Protein 5M4Z (pdb70)

Foldseek 3Di:
DADVQLLVLLVVVVCQLPPFDWDDVFIWGKDFKDKGKDWCPPQFAQQWFLAHAPVVLLVLVLLCLQVLAQFQVVSVVVVRCPCQVLQACVLCVVLVNNPADRRWQFCFRSNQQQANPFDDDTRPDDQVPHHDNLPVVLLVCCQVPLQDPPSKGFGDDPVRPSGGSDHFQFGIKHWHDDPQEIEMEIEGAAEASPHGVSSVSRNVSVVRVLSSLQNVGGHGMYMYIYGIYIHTPVCSVQSVVSSPDGIDGGWGKAQQDSAHDSSRDDPVRIDTGPRNHDYHTDDDDDD/DFDVQLLVLLVVLVCQVVPFDWDQDPVRQIWGKDFKDKGKDWCPPLFAQQFFLAHAPVVLLLLVLLCLQVLAQFQVVVVVVVNCVCQVLQACVLCVVLVNNPADRRWQFCFRSNQQQANPFDDDTRPDDQVVHHDNLNVVLLVCCQPPQQDPPSKGFGDDPVRPSGGSDYFQFGIKHWHDDPQAIEMEIEGAEEASPRGVSSVSRNVSVVQVLSSLQNVGHHGMYMYIYGIYIYRPVCSVLSVSSSVDRIDGGWGKAQQDRDNDSSPDDPVRIDTGPRNHDYHGDD

Radius of gyration: 23.54 Å; Cα contacts (8 Å, |Δi|>4): 1218; chains: 2; bounding box: 54×57×63 Å

Structure (mmCIF, N/CA/C/O backbone):
data_5M4Z
#
_entry.id   5M4Z
#
_cell.length_a   51.290
_cell.length_b   52.780
_cell.length_c   63.920
_cell.angle_alpha   72.470
_cell.angle_beta   68.030
_cell.angle_gamma   61.150
#
_symmetry.space_group_name_H-M   'P 1'
#
loop_
_entity.id
_entity.type
_entity.pdbx_description
1 polymer 'Thymidylate synthase'
2 non-polymer '[(2~{R},3~{S},5~{R})-5-[(4~{E})-4-hydroxyimino-2-oxidanylidene-1,3-diazinan-1-yl]-3-oxidanyl-oxolan-2-yl]methyl dihydrogen phosphate'
3 non-polymer GLYCEROL
4 water water
#
loop_
_atom_site.group_PDB
_atom_site.id
_atom_site.type_symbol
_atom_site.label_atom_id
_atom_site.label_alt_id
_atom_site.label_comp_id
_atom_site.label_asym_id
_atom_site.label_entity_id
_atom_site.label_seq_id
_atom_site.pdbx_PDB_ins_code
_atom_site.Cartn_x
_atom_site.Cartn_y
_atom_site.Cartn_z
_atom_site.occupancy
_atom_site.B_iso_or_equiv
_atom_site.auth_seq_id
_atom_site.auth_comp_id
_atom_site.auth_asym_id
_atom_site.auth_atom_id
_atom_site.pdbx_PDB_model_num
ATOM 1 N N . TYR A 1 31 ? 50.787 -3.306 13.908 1.00 53.55 18 TYR A N 1
ATOM 2 C CA . TYR A 1 31 ? 51.246 -2.102 14.593 1.00 44.27 18 TYR A CA 1
ATOM 3 C C . TYR A 1 31 ? 50.084 -1.148 14.829 1.00 35.50 18 TYR A C 1
ATOM 4 O O . TYR A 1 31 ? 49.178 -1.031 14.001 1.00 42.77 18 TYR A O 1
ATOM 21 N N . VAL A 1 32 ? 50.123 -0.460 15.964 1.00 27.01 19 VAL A N 1
ATOM 22 C CA . VAL A 1 32 ? 49.132 0.542 16.316 1.00 23.24 19 VAL A CA 1
ATOM 23 C C . VAL A 1 32 ? 49.871 1.805 16.727 1.00 19.17 19 VAL A C 1
ATOM 24 O O . VAL A 1 32 ? 50.778 1.760 17.565 1.00 20.48 19 VAL A O 1
ATOM 37 N N . ASN A 1 33 ? 49.503 2.924 16.125 1.00 16.24 20 ASN A N 1
ATOM 38 C CA . ASN A 1 33 ? 50.121 4.209 16.451 1.00 15.02 20 ASN A CA 1
ATOM 39 C C . ASN A 1 33 ? 49.310 4.831 17.580 1.00 14.34 20 ASN A C 1
ATOM 40 O O . ASN A 1 33 ? 48.270 5.444 17.341 1.00 14.69 20 ASN A O 1
ATOM 51 N N . GLN A 1 34 ? 49.764 4.627 18.820 1.00 14.56 21 GLN A N 1
ATOM 52 C CA . GLN A 1 34 ? 48.982 5.034 19.980 1.00 15.45 21 GLN A CA 1
ATOM 53 C C . GLN A 1 34 ? 48.836 6.544 20.052 1.00 14.52 21 GLN A C 1
ATOM 54 O O . GLN A 1 34 ? 47.790 7.037 20.466 1.00 15.24 21 GLN A O 1
ATOM 68 N N . GLU A 1 35 ? 49.882 7.302 19.694 1.00 12.99 22 GLU A N 1
ATOM 69 C CA . GLU A 1 35 ? 49.788 8.758 19.798 1.00 12.63 22 GLU A CA 1
ATOM 70 C C . GLU A 1 35 ? 48.785 9.313 18.805 1.00 12.55 22 GLU A C 1
ATOM 71 O O . GLU A 1 35 ? 48.002 10.217 19.137 1.00 12.73 22 GLU A O 1
ATOM 83 N N . GLU A 1 36 ? 48.779 8.787 17.579 1.00 12.57 23 GLU A N 1
ATOM 84 C CA . GLU A 1 36 ? 47.778 9.267 16.636 1.00 12.66 23 GLU A CA 1
ATOM 85 C C . GLU A 1 36 ? 46.382 8.793 17.017 1.00 12.78 23 GLU A C 1
ATOM 86 O O . GLU A 1 36 ? 45.414 9.542 16.874 1.00 13.13 23 GLU A O 1
ATOM 98 N N . LEU A 1 37 ? 46.252 7.566 17.504 1.00 13.33 24 LEU A N 1
ATOM 99 C CA . LEU A 1 37 ? 44.952 7.119 18.001 1.00 14.13 24 LEU A CA 1
ATOM 100 C C . LEU A 1 37 ? 44.446 8.021 19.116 1.00 14.50 24 LEU A C 1
ATOM 101 O O . LEU A 1 37 ? 43.246 8.299 19.197 1.00 15.18 24 LEU A O 1
ATOM 117 N N . ASN A 1 38 ? 45.342 8.482 19.987 1.00 13.59 25 ASN A N 1
ATOM 118 C CA A ASN A 1 38 ? 44.928 9.392 21.046 0.74 13.75 25 ASN A CA 1
ATOM 119 C CA B ASN A 1 38 ? 44.937 9.400 21.049 0.26 13.75 25 ASN A CA 1
ATOM 120 C C . ASN A 1 38 ? 44.354 10.684 20.470 1.00 14.05 25 ASN A C 1
ATOM 121 O O . ASN A 1 38 ? 43.348 11.201 20.973 1.00 13.98 25 ASN A O 1
ATOM 140 N N . TYR A 1 39 ? 44.979 11.214 19.409 1.00 13.49 26 TYR A N 1
ATOM 141 C CA . TYR A 1 39 ? 44.451 12.397 18.739 1.00 13.29 26 TYR A CA 1
ATOM 142 C C . TYR A 1 39 ? 43.068 12.120 18.162 1.00 13.84 26 TYR A C 1
ATOM 143 O O . TYR A 1 39 ? 42.137 12.924 18.320 1.00 14.05 26 TYR A O 1
ATOM 161 N N . LEU A 1 40 ? 42.904 10.975 17.512 1.00 13.53 27 LEU A N 1
ATOM 162 C CA . LEU A 1 40 ? 41.602 10.636 16.954 1.00 14.41 27 LEU A CA 1
ATOM 163 C C . LEU A 1 40 ? 40.566 10.458 18.054 1.00 14.91 27 LEU A C 1
ATOM 164 O O . LEU A 1 40 ? 39.401 10.803 17.868 1.00 15.72 27 LEU A O 1
ATOM 180 N N . ASN A 1 41 ? 40.970 9.904 19.202 1.00 15.00 28 ASN A N 1
ATOM 181 C CA . ASN A 1 41 ? 40.045 9.766 20.325 1.00 15.87 28 ASN A CA 1
ATOM 182 C C . ASN A 1 41 ? 39.630 11.125 20.876 1.00 15.35 28 ASN A C 1
ATOM 183 O O . ASN A 1 41 ? 38.486 11.304 21.311 1.00 15.28 28 ASN A O 1
ATOM 194 N N . GLN A 1 42 ? 40.545 12.091 20.880 1.00 15.25 29 GLN A N 1
ATOM 195 C CA . GLN A 1 42 ? 40.186 13.436 21.313 1.00 16.10 29 GLN A CA 1
ATOM 196 C C . GLN A 1 42 ? 39.238 14.095 20.319 1.00 15.39 29 GLN A C 1
ATOM 197 O O . GLN A 1 42 ? 38.288 14.774 20.722 1.00 16.33 29 GLN A O 1
ATOM 211 N N . LEU A 1 43 ? 39.451 13.883 19.020 1.00 14.95 30 LEU A N 1
ATOM 212 C CA . LEU A 1 43 ? 38.483 14.354 18.032 1.00 15.95 30 LEU A CA 1
ATOM 213 C C . LEU A 1 43 ? 37.118 13.755 18.307 1.00 15.18 30 LEU A C 1
ATOM 214 O O . LEU A 1 43 ? 36.096 14.444 18.245 1.00 15.53 30 LEU A O 1
ATOM 230 N N . LYS A 1 44 ? 37.082 12.451 18.580 1.00 14.63 31 LYS A N 1
ATOM 231 C CA . LYS A 1 44 ? 35.807 11.782 18.804 1.00 16.77 31 LYS A CA 1
ATOM 232 C C . LYS A 1 44 ? 35.115 12.334 20.042 1.00 16.76 31 LYS A C 1
ATOM 233 O O . LYS A 1 44 ? 33.897 12.545 20.040 1.00 17.44 31 LYS A O 1
ATOM 252 N N . ASP A 1 45 ? 35.879 12.606 21.101 1.00 16.40 32 ASP A N 1
ATOM 253 C CA . ASP A 1 45 ? 35.281 13.149 22.313 1.00 17.28 32 ASP A CA 1
ATOM 254 C C . ASP A 1 45 ? 34.678 14.521 22.061 1.00 16.15 32 ASP A C 1
ATOM 255 O O . ASP A 1 45 ? 33.600 14.839 22.580 1.00 17.47 32 ASP A O 1
ATOM 264 N N . ILE A 1 46 ? 35.360 15.352 21.274 1.00 14.56 33 ILE A N 1
ATOM 265 C CA . ILE A 1 46 ? 34.826 16.666 20.959 1.00 14.75 33 ILE A CA 1
ATOM 266 C C . ILE A 1 46 ? 33.583 16.551 20.089 1.00 14.87 33 ILE A C 1
ATOM 267 O O . ILE A 1 46 ? 32.578 17.222 20.338 1.00 15.72 33 ILE A O 1
ATOM 283 N N . ILE A 1 47 ? 33.617 15.695 19.064 1.00 14.85 34 ILE A N 1
ATOM 284 C CA . ILE A 1 47 ? 32.470 15.571 18.162 1.00 16.19 34 ILE A CA 1
ATOM 285 C C . ILE A 1 47 ? 31.260 15.003 18.894 1.00 18.03 34 ILE A C 1
ATOM 286 O O . ILE A 1 47 ? 30.128 15.460 18.695 1.00 19.85 34 ILE A O 1
ATOM 302 N N . ASP A 1 48 ? 31.469 13.994 19.737 1.00 18.49 35 ASP A N 1
ATOM 303 C CA . ASP A 1 48 ? 30.347 13.315 20.374 1.00 20.56 35 ASP A CA 1
ATOM 304 C C . ASP A 1 48 ? 29.883 13.999 21.649 1.00 21.14 35 ASP A C 1
ATOM 305 O O . ASP A 1 48 ? 28.701 13.899 21.999 1.00 24.77 35 ASP A O 1
ATOM 314 N N . HIS A 1 49 ? 30.777 14.692 22.354 1.00 20.50 36 HIS A N 1
ATOM 315 C CA . HIS A 1 49 ? 30.479 15.204 23.680 1.00 22.71 36 HIS A CA 1
ATOM 316 C C . HIS A 1 49 ? 30.882 16.653 23.875 1.00 21.32 36 HIS A C 1
ATOM 317 O O . HIS A 1 49 ? 30.683 17.194 24.970 1.00 24.53 36 HIS A O 1
ATOM 331 N N . GLY A 1 50 ? 31.422 17.298 22.853 1.00 19.99 37 GLY A N 1
ATOM 332 C CA . GLY A 1 50 ? 31.810 18.680 22.984 1.00 18.31 37 GLY A CA 1
ATOM 333 C C . GLY A 1 50 ? 30.614 19.600 23.094 1.00 18.13 37 GLY A C 1
ATOM 334 O O . GLY A 1 50 ? 29.488 19.271 22.725 1.00 22.04 37 GLY A O 1
ATOM 338 N N . VAL A 1 51 ? 30.876 20.777 23.605 1.00 16.96 38 VAL A N 1
ATOM 339 C CA . VAL A 1 51 ? 29.838 21.784 23.767 1.00 19.00 38 VAL A CA 1
ATOM 340 C C . VAL A 1 51 ? 29.788 22.682 22.541 1.00 18.26 38 VAL A C 1
ATOM 341 O O . VAL A 1 51 ? 30.817 23.038 21.961 1.00 18.40 38 VAL A O 1
ATOM 354 N N . ARG A 1 52 ? 28.577 23.017 22.104 1.00 19.42 39 ARG A N 1
ATOM 355 C CA . ARG A 1 52 ? 28.432 23.996 21.031 1.00 20.07 39 ARG A CA 1
ATOM 356 C C . ARG A 1 52 ? 28.882 25.378 21.512 1.00 22.94 39 ARG A C 1
ATOM 357 O O . ARG A 1 52 ? 28.458 25.853 22.569 1.00 24.12 39 ARG A O 1
ATOM 378 N N . LYS A 1 53 ? 29.772 26.010 20.755 1.00 23.01 40 LYS A N 1
ATOM 379 C CA . LYS A 1 53 ? 30.151 27.402 20.963 1.00 27.67 40 LYS A CA 1
ATOM 380 C C . LYS A 1 53 ? 30.043 28.107 19.619 1.00 36.00 40 LYS A C 1
ATOM 381 O O . LYS A 1 53 ? 30.411 27.540 18.588 1.00 41.21 40 LYS A O 1
ATOM 400 N N . ASN A 1 54 ? 29.507 29.323 19.621 1.00 37.40 41 ASN A N 1
ATOM 401 C CA . ASN A 1 54 ? 29.332 30.062 18.371 1.00 35.49 41 ASN A CA 1
ATOM 402 C C . ASN A 1 54 ? 30.223 31.299 18.343 1.00 52.32 41 ASN A C 1
ATOM 403 O O . ASN A 1 54 ? 31.445 31.183 18.465 1.00 63.04 41 ASN A O 1
ATOM 414 N N . GLY A 1 58 ? 27.831 33.835 13.804 1.00 50.16 45 GLY A N 1
ATOM 415 C CA . GLY A 1 58 ? 26.972 32.720 14.161 1.00 52.33 45 GLY A CA 1
ATOM 416 C C . GLY A 1 58 ? 27.574 31.366 13.827 1.00 53.76 45 GLY A C 1
ATOM 417 O O . GLY A 1 58 ? 26.942 30.326 14.047 1.00 39.95 45 GLY A O 1
ATOM 420 N N . ILE A 1 59 ? 28.797 31.387 13.288 1.00 39.73 46 ILE A N 1
ATOM 421 C CA . ILE A 1 59 ? 29.492 30.152 12.950 1.00 41.61 46 ILE A CA 1
ATOM 422 C C . ILE A 1 59 ? 29.775 29.362 14.219 1.00 34.07 46 ILE A C 1
ATOM 423 O O . ILE A 1 59 ? 30.055 29.924 15.291 1.00 49.94 46 ILE A O 1
ATOM 439 N N . GLY A 1 60 ? 29.730 28.040 14.092 1.00 28.82 47 GLY A N 1
ATOM 440 C CA . GLY A 1 60 ? 29.681 27.163 15.240 1.00 23.99 47 GLY A CA 1
ATOM 441 C C . GLY A 1 60 ? 30.838 26.187 15.326 1.00 19.17 47 GLY A C 1
ATOM 442 O O . GLY A 1 60 ? 31.320 25.662 14.317 1.00 18.28 47 GLY A O 1
ATOM 446 N N . THR A 1 61 ? 31.242 25.911 16.554 1.00 17.04 48 THR A N 1
ATOM 447 C CA . THR A 1 61 ? 32.185 24.855 16.855 1.00 14.98 48 THR A CA 1
ATOM 448 C C . THR A 1 61 ? 31.583 23.915 17.884 1.00 13.88 48 THR A C 1
ATOM 449 O O . THR A 1 61 ? 30.603 24.239 18.565 1.00 15.19 48 THR A O 1
ATOM 460 N N . LEU A 1 62 ? 32.203 22.747 17.983 1.00 13.01 49 LEU A N 1
ATOM 461 C CA . LEU A 1 62 ? 32.104 21.871 19.136 1.00 13.03 49 LEU A CA 1
ATOM 462 C C . LEU A 1 62 ? 33.428 21.981 19.866 1.00 12.93 49 LEU A C 1
ATOM 463 O O . LEU A 1 62 ? 34.488 21.957 19.234 1.00 13.12 49 LEU A O 1
ATOM 479 N N . SER A 1 63 ? 33.382 22.097 21.193 1.00 12.86 50 SER A N 1
ATOM 480 C CA . SER A 1 63 ? 34.543 22.522 21.958 1.00 12.88 50 SER A CA 1
ATOM 481 C C . SER A 1 63 ? 34.668 21.764 23.277 1.00 13.25 50 SER A C 1
ATOM 482 O O . SER A 1 63 ? 33.685 21.331 23.877 1.00 14.56 50 SER A O 1
ATOM 490 N N . THR A 1 64 ? 35.910 21.620 23.721 1.00 12.79 51 THR A N 1
ATOM 491 C CA . THR A 1 64 ? 36.228 21.249 25.082 1.00 12.77 51 THR A CA 1
ATOM 492 C C . THR A 1 64 ? 37.346 22.169 25.543 1.00 11.95 51 THR A C 1
ATOM 493 O O . THR A 1 64 ? 38.019 22.808 24.727 1.00 13.75 51 THR A O 1
ATOM 504 N N . PHE A 1 65 ? 37.536 22.236 26.853 1.00 10.85 52 PHE A N 1
ATOM 505 C CA . PHE A 1 65 ? 38.539 23.117 27.439 1.00 10.47 52 PHE A CA 1
ATOM 506 C C . PHE A 1 65 ? 39.490 22.310 28.299 1.00 10.22 52 PHE A C 1
ATOM 507 O O . PHE A 1 65 ? 39.056 21.654 29.249 1.00 11.85 52 PHE A O 1
ATOM 524 N N . GLY A 1 66 ? 40.776 22.380 27.988 1.00 9.79 53 GLY A N 1
ATOM 525 C CA . GLY A 1 66 ? 41.812 21.741 28.776 1.00 10.54 53 GLY A CA 1
ATOM 526 C C . GLY A 1 66 ? 42.090 20.332 28.307 1.00 11.52 53 GLY A C 1
ATOM 527 O O . GLY A 1 66 ? 41.423 19.370 28.707 1.00 13.56 53 GLY A O 1
ATOM 531 N N . THR A 1 67 ? 43.099 20.195 27.452 1.00 10.88 54 THR A N 1
ATOM 532 C CA . THR A 1 67 ? 43.563 18.888 27.001 1.00 11.16 54 THR A CA 1
ATOM 533 C C . THR A 1 67 ? 45.086 18.869 27.038 1.00 9.84 54 THR A C 1
ATOM 534 O O . THR A 1 67 ? 45.731 19.914 27.083 1.00 9.83 54 THR A O 1
ATOM 545 N N . GLN A 1 68 ? 45.648 17.670 27.051 1.00 10.38 55 GLN A N 1
ATOM 546 C CA . GLN A 1 68 ? 47.092 17.545 27.003 1.00 10.80 55 GLN A CA 1
ATOM 547 C C . GLN A 1 68 ? 47.443 16.217 26.359 1.00 11.60 55 GLN A C 1
ATOM 548 O O . GLN A 1 68 ? 46.832 15.192 26.664 1.00 13.23 55 GLN A O 1
ATOM 562 N N . SER A 1 69 ? 48.441 16.238 25.477 1.00 10.60 56 SER A N 1
ATOM 563 C CA . SER A 1 69 ? 48.958 15.041 24.828 1.00 11.56 56 SER A CA 1
ATOM 564 C C . SER A 1 69 ? 50.469 15.095 24.801 1.00 11.21 56 SER A C 1
ATOM 565 O O . SER A 1 69 ? 51.052 16.158 24.672 1.00 11.90 56 SER A O 1
ATOM 573 N N . ARG A 1 70 ? 51.082 13.923 24.885 1.00 11.01 57 ARG A N 1
ATOM 574 C CA . ARG A 1 70 ? 52.530 13.767 24.854 1.00 12.13 57 ARG A CA 1
ATOM 575 C C . ARG A 1 70 ? 52.944 13.012 23.597 1.00 11.22 57 ARG A C 1
ATOM 576 O O . ARG A 1 70 ? 52.329 12.001 23.237 1.00 11.98 57 ARG A O 1
ATOM 597 N N . TYR A 1 71 ? 54.014 13.489 22.957 1.00 10.66 58 TYR A N 1
ATOM 598 C CA . TYR A 1 71 ? 54.567 12.891 21.737 1.00 11.00 58 TYR A CA 1
ATOM 599 C C . TYR A 1 71 ? 56.033 12.560 21.975 1.00 11.16 58 TYR A C 1
ATOM 600 O O . TYR A 1 71 ? 56.832 13.445 22.311 1.00 11.66 58 TYR A O 1
ATOM 618 N N . CYS A 1 72 ? 56.386 11.291 21.805 1.00 11.41 59 CYS A N 1
ATOM 619 C CA . CYS A 1 72 ? 57.765 10.874 22.014 1.00 12.98 59 CYS A CA 1
ATOM 620 C C . CYS A 1 72 ? 58.612 11.186 20.786 1.00 12.46 59 CYS A C 1
ATOM 621 O O . CYS A 1 72 ? 58.260 10.801 19.668 1.00 15.18 59 CYS A O 1
ATOM 629 N N . LEU A 1 73 ? 59.733 11.872 20.996 1.00 11.31 60 LEU A N 1
ATOM 630 C CA . LEU A 1 73 ? 60.659 12.218 19.923 1.00 11.09 60 LEU A CA 1
ATOM 631 C C . LEU A 1 73 ? 61.911 11.345 19.937 1.00 11.82 60 LEU A C 1
ATOM 632 O O . LEU A 1 73 ? 62.831 11.561 19.140 1.00 12.03 60 LEU A O 1
ATOM 648 N N . ARG A 1 74 ? 61.977 10.362 20.823 1.00 12.87 61 ARG A N 1
ATOM 649 C CA . ARG A 1 74 ? 63.127 9.470 20.876 1.00 13.78 61 ARG A CA 1
ATOM 650 C C . ARG A 1 74 ? 63.256 8.681 19.579 1.00 14.41 61 ARG A C 1
ATOM 651 O O . ARG A 1 74 ? 62.288 8.454 18.858 1.00 13.77 61 ARG A O 1
ATOM 672 N N . ASP A 1 75 ? 64.479 8.238 19.302 1.00 15.74 62 ASP A N 1
ATOM 673 C CA . ASP A 1 75 ? 64.784 7.446 18.117 1.00 16.81 62 ASP A CA 1
ATOM 674 C C . ASP A 1 75 ? 64.470 8.189 16.826 1.00 14.85 62 ASP A C 1
ATOM 675 O O . ASP A 1 75 ? 64.283 7.568 15.784 1.00 15.60 62 ASP A O 1
ATOM 684 N N . ASP A 1 76 ? 64.413 9.516 16.900 1.00 13.51 63 ASP A N 1
ATOM 685 C CA . ASP A 1 76 ? 64.139 10.401 15.776 1.00 12.87 63 ASP A CA 1
ATOM 686 C C . ASP A 1 76 ? 62.742 10.222 15.202 1.00 12.39 63 ASP A C 1
ATOM 687 O O . ASP A 1 76 ? 62.460 10.717 14.115 1.00 12.53 63 ASP A O 1
ATOM 696 N N . ILE A 1 77 ? 61.847 9.559 15.938 1.00 12.39 64 ILE A N 1
ATOM 697 C CA . ILE A 1 77 ? 60.464 9.429 15.506 1.00 12.45 64 ILE A CA 1
ATOM 698 C C . ILE A 1 77 ? 59.807 10.797 15.557 1.00 11.70 64 ILE A C 1
ATOM 699 O O . ILE A 1 77 ? 60.017 11.577 16.504 1.00 11.71 64 ILE A O 1
ATOM 715 N N . PHE A 1 78 ? 59.016 11.106 14.532 1.00 11.16 65 PHE A N 1
ATOM 716 C CA . PHE A 1 78 ? 58.531 12.463 14.344 1.00 11.01 65 PHE A CA 1
ATOM 717 C C . PHE A 1 78 ? 57.023 12.438 14.143 1.00 10.70 65 PHE A C 1
ATOM 718 O O . PHE A 1 78 ? 56.535 11.791 13.194 1.00 10.77 65 PHE A O 1
ATOM 735 N N . PRO A 1 79 ? 56.243 13.140 14.997 1.00 10.68 66 PRO A N 1
ATOM 736 C CA . PRO A 1 79 ? 54.770 12.955 15.032 1.00 10.81 66 PRO A CA 1
ATOM 737 C C . PRO A 1 79 ? 54.050 13.799 13.987 1.00 11.58 66 PRO A C 1
ATOM 738 O O . PRO A 1 79 ? 53.266 14.713 14.283 1.00 12.51 66 PRO A O 1
ATOM 749 N N . LEU A 1 80 ? 54.311 13.465 12.718 1.00 10.90 67 LEU A N 1
ATOM 750 C CA . LEU A 1 80 ? 53.594 14.016 11.580 1.00 11.61 67 LEU A CA 1
ATOM 751 C C . LEU A 1 80 ? 52.436 13.072 11.281 1.00 11.28 67 LEU A C 1
ATOM 752 O O . LEU A 1 80 ? 52.639 11.914 10.906 1.00 11.65 67 LEU A O 1
ATOM 768 N N . LEU A 1 81 ? 51.213 13.565 11.457 1.00 12.05 68 LEU A N 1
ATOM 769 C CA . LEU A 1 81 ? 50.046 12.686 11.417 1.00 12.23 68 LEU A CA 1
ATOM 770 C C . LEU A 1 81 ? 49.886 12.028 10.052 1.00 12.64 68 LEU A C 1
ATOM 771 O O . LEU A 1 81 ? 50.171 12.618 9.003 1.00 13.03 68 LEU A O 1
ATOM 787 N N . THR A 1 82 ? 49.397 10.787 10.085 1.00 12.29 69 THR A N 1
ATOM 788 C CA . THR A 1 82 ? 49.275 9.968 8.893 1.00 13.61 69 THR A CA 1
ATOM 789 C C . THR A 1 82 ? 47.850 9.813 8.379 1.00 14.26 69 THR A C 1
ATOM 790 O O . THR A 1 82 ? 47.691 9.459 7.209 1.00 16.09 69 THR A O 1
ATOM 801 N N . THR A 1 83 ? 46.819 10.075 9.193 1.00 13.66 70 THR A N 1
ATOM 802 C CA . THR A 1 83 ? 45.449 9.882 8.705 1.00 14.35 70 THR A CA 1
ATOM 803 C C . THR A 1 83 ? 44.973 11.006 7.797 1.00 15.33 70 THR A C 1
ATOM 804 O O . THR A 1 83 ? 43.943 10.853 7.141 1.00 15.66 70 THR A O 1
ATOM 815 N N . LYS A 1 84 ? 45.718 12.102 7.704 1.00 17.00 71 LYS A N 1
ATOM 816 C CA . LYS A 1 84 ? 45.466 13.138 6.717 1.00 18.83 71 LYS A CA 1
ATOM 817 C C . LYS A 1 84 ? 46.791 13.852 6.553 1.00 18.48 71 LYS A C 1
ATOM 818 O O . LYS A 1 84 ? 47.422 14.207 7.553 1.00 19.68 71 LYS A O 1
ATOM 837 N N . ARG A 1 85 ? 47.221 14.018 5.304 1.00 17.39 72 ARG A N 1
ATOM 838 C CA . ARG A 1 85 ? 48.521 14.610 5.025 1.00 16.85 72 ARG A CA 1
ATOM 839 C C . ARG A 1 85 ? 48.639 15.998 5.640 1.00 17.55 72 ARG A C 1
ATOM 840 O O . ARG A 1 85 ? 47.738 16.838 5.516 1.00 19.71 72 ARG A O 1
ATOM 861 N N . VAL A 1 86 ? 49.761 16.231 6.304 1.00 13.96 73 VAL A N 1
ATOM 862 C CA . VAL A 1 86 ? 50.104 17.535 6.859 1.00 13.14 73 VAL A CA 1
ATOM 863 C C . VAL A 1 86 ? 51.019 18.256 5.882 1.00 11.80 73 VAL A C 1
ATOM 864 O O . VAL A 1 86 ? 51.857 17.643 5.199 1.00 12.54 73 VAL A O 1
ATOM 877 N N . PHE A 1 87 ? 50.862 19.577 5.817 1.00 11.45 74 PHE A N 1
ATOM 878 C CA . PHE A 1 87 ? 51.596 20.440 4.884 1.00 11.06 74 PHE A CA 1
ATOM 879 C C . PHE A 1 87 ? 52.993 20.683 5.448 1.00 10.51 74 PHE A C 1
ATOM 880 O O . PHE A 1 87 ? 53.337 21.771 5.908 1.00 10.68 74 PHE A O 1
ATOM 897 N N . TRP A 1 88 ? 53.829 19.649 5.325 1.00 10.74 75 TRP A N 1
ATOM 898 C CA . TRP A 1 88 ? 55.177 19.672 5.886 1.00 10.95 75 TRP A CA 1
ATOM 899 C C . TRP A 1 88 ? 56.019 20.810 5.336 1.00 10.56 75 TRP A C 1
ATOM 900 O O . TRP A 1 88 ? 56.751 21.464 6.084 1.00 10.14 75 TRP A O 1
ATOM 921 N N . ARG A 1 89 ? 55.975 21.050 4.026 1.00 10.74 76 ARG A N 1
ATOM 922 C CA . ARG A 1 89 ? 56.757 22.150 3.483 1.00 11.06 76 ARG A CA 1
ATOM 923 C C . ARG A 1 89 ? 56.374 23.466 4.165 1.00 10.74 76 ARG A C 1
ATOM 924 O O . ARG A 1 89 ? 57.228 24.320 4.432 1.00 10.65 76 ARG A O 1
ATOM 945 N N . GLY A 1 90 ? 55.077 23.659 4.416 1.00 10.78 77 GLY A N 1
ATOM 946 C CA . GLY A 1 90 ? 54.622 24.849 5.125 1.00 10.32 77 GLY A CA 1
ATOM 947 C C . GLY A 1 90 ? 55.101 24.905 6.566 1.00 9.15 77 GLY A C 1
ATOM 948 O O . GLY A 1 90 ? 55.483 25.970 7.051 1.00 9.64 77 GLY A O 1
ATOM 952 N N . VAL A 1 91 ? 55.114 23.759 7.250 1.00 9.35 78 VAL A N 1
ATOM 953 C CA . VAL A 1 91 ? 55.642 23.706 8.612 1.00 9.46 78 VAL A CA 1
ATOM 954 C C . VAL A 1 91 ? 57.064 24.216 8.640 1.00 9.37 78 VAL A C 1
ATOM 955 O O . VAL A 1 91 ? 57.429 25.066 9.469 1.00 9.55 78 VAL A O 1
ATOM 968 N N . VAL A 1 92 ? 57.904 23.653 7.778 1.00 9.28 79 VAL A N 1
ATOM 969 C CA . VAL A 1 92 ? 59.317 24.004 7.775 1.00 9.60 79 VAL A CA 1
ATOM 970 C C . VAL A 1 92 ? 59.505 25.471 7.441 1.00 9.55 79 VAL A C 1
ATOM 971 O O . VAL A 1 92 ? 60.212 26.198 8.139 1.00 10.03 79 VAL A O 1
ATOM 984 N N . GLU A 1 93 ? 58.919 25.923 6.335 1.00 10.03 80 GLU A N 1
ATOM 985 C CA . GLU A 1 93 ? 59.144 27.300 5.920 1.00 10.21 80 GLU A CA 1
ATOM 986 C C . GLU A 1 93 ? 58.591 28.285 6.941 1.00 10.02 80 GLU A C 1
ATOM 987 O O . GLU A 1 93 ? 59.213 29.315 7.223 1.00 10.25 80 GLU A O 1
ATOM 999 N N . GLU A 1 94 ? 57.405 28.013 7.489 1.00 9.64 81 GLU A N 1
ATOM 1000 C CA . GLU A 1 94 ? 56.855 28.917 8.495 1.00 9.55 81 GLU A CA 1
ATOM 1001 C C . GLU A 1 94 ? 57.759 29.002 9.709 1.00 9.23 81 GLU A C 1
ATOM 1002 O O . GLU A 1 94 ? 57.964 30.086 10.275 1.00 10.12 81 GLU A O 1
ATOM 1014 N N . LEU A 1 95 ? 58.284 27.866 10.161 1.00 9.59 82 LEU A N 1
ATOM 1015 C CA . LEU A 1 95 ? 59.115 27.903 11.362 1.00 10.13 82 LEU A CA 1
ATOM 1016 C C . LEU A 1 95 ? 60.419 28.658 11.122 1.00 10.04 82 LEU A C 1
ATOM 1017 O O . LEU A 1 95 ? 60.856 29.447 11.969 1.00 10.48 82 LEU A O 1
ATOM 1033 N N . LEU A 1 96 ? 61.064 28.437 9.976 1.00 10.00 83 LEU A N 1
ATOM 1034 C CA . LEU A 1 96 ? 62.275 29.198 9.676 1.00 10.39 83 LEU A CA 1
ATOM 1035 C C . LEU A 1 96 ? 61.981 30.693 9.632 1.00 10.40 83 LEU A C 1
ATOM 1036 O O . LEU A 1 96 ? 62.794 31.514 10.066 1.00 10.88 83 LEU A O 1
ATOM 1052 N N . TRP A 1 97 ? 60.815 31.046 9.101 1.00 11.20 84 TRP A N 1
ATOM 1053 C CA . TRP A 1 97 ? 60.369 32.435 9.050 1.00 12.62 84 TRP A CA 1
ATOM 1054 C C . TRP A 1 97 ? 60.128 33.005 10.448 1.00 12.52 84 TRP A C 1
ATOM 1055 O O . TRP A 1 97 ? 60.626 34.098 10.763 1.00 13.64 84 TRP A O 1
ATOM 1076 N N . PHE A 1 98 ? 59.436 32.258 11.324 1.00 12.76 85 PHE A N 1
ATOM 1077 C CA . PHE A 1 98 ? 59.308 32.674 12.731 1.00 14.35 85 PHE A CA 1
ATOM 1078 C C . PHE A 1 98 ? 60.678 32.922 13.361 1.00 12.93 85 PHE A C 1
ATOM 1079 O O . PHE A 1 98 ? 60.902 33.929 14.050 1.00 12.98 85 PHE A O 1
ATOM 1096 N N . ILE A 1 99 ? 61.584 31.955 13.210 1.00 11.82 86 ILE A N 1
ATOM 1097 C CA . ILE A 1 99 ? 62.880 32.045 13.870 1.00 11.99 86 ILE A CA 1
ATOM 1098 C C . ILE A 1 99 ? 63.603 33.307 13.437 1.00 12.81 86 ILE A C 1
ATOM 1099 O O . ILE A 1 99 ? 64.297 33.951 14.231 1.00 14.27 86 ILE A O 1
ATOM 1115 N N . SER A 1 100 ? 63.473 33.674 12.161 1.00 12.40 87 SER A N 1
ATOM 1116 C CA . SER A 1 100 ? 64.144 34.866 11.656 1.00 14.14 87 SER A CA 1
ATOM 1117 C C . SER A 1 100 ? 63.611 36.142 12.285 1.00 14.79 87 SER A C 1
ATOM 1118 O O . SER A 1 100 ? 64.216 37.207 12.109 1.00 17.13 87 SER A O 1
ATOM 1126 N N . GLY A 1 101 ? 62.475 36.072 12.964 1.00 13.21 88 GLY A N 1
ATOM 1127 C CA . GLY A 1 101 ? 61.875 37.226 13.587 1.00 13.82 88 GLY A CA 1
ATOM 1128 C C . GLY A 1 101 ? 60.877 37.966 12.716 1.00 13.79 88 GLY A C 1
ATOM 1129 O O . GLY A 1 101 ? 60.298 38.974 13.169 1.00 14.89 88 GLY A O 1
ATOM 1133 N N . SER A 1 102 ? 60.655 37.497 11.494 1.00 13.27 89 SER A N 1
ATOM 1134 C CA . SER A 1 102 ? 59.819 38.208 10.551 1.00 12.79 89 SER A CA 1
ATOM 1135 C C . SER A 1 102 ? 58.367 38.164 10.966 1.00 12.61 89 SER A C 1
ATOM 1136 O O . SER A 1 102 ? 57.883 37.177 11.508 1.00 13.24 89 SER A O 1
ATOM 1144 N N . THR A 1 103 ? 57.672 39.250 10.645 1.00 11.99 90 THR A N 1
ATOM 1145 C CA . THR A 1 103 ? 56.221 39.344 10.730 1.00 12.39 90 THR A CA 1
ATOM 1146 C C . THR A 1 103 ? 55.630 39.736 9.385 1.00 12.51 90 THR A C 1
ATOM 1147 O O . THR A 1 103 ? 54.489 40.181 9.314 1.00 12.70 90 THR A O 1
ATOM 1158 N N . ASN A 1 104 ? 56.406 39.567 8.320 1.00 12.13 91 ASN A N 1
ATOM 1159 C CA . ASN A 1 104 ? 56.019 39.970 6.975 1.00 12.47 91 ASN A CA 1
ATOM 1160 C C . ASN A 1 104 ? 55.542 38.723 6.238 1.00 11.44 91 ASN A C 1
ATOM 1161 O O . ASN A 1 104 ? 56.348 37.898 5.773 1.00 11.75 91 ASN A O 1
ATOM 1172 N N . ALA A 1 105 ? 54.219 38.596 6.116 1.00 11.44 92 ALA A N 1
ATOM 1173 C CA . ALA A 1 105 ? 53.663 37.436 5.443 1.00 12.21 92 ALA A CA 1
ATOM 1174 C C . ALA A 1 105 ? 54.018 37.403 3.972 1.00 13.34 92 ALA A C 1
ATOM 1175 O O . ALA A 1 105 ? 54.006 36.318 3.385 1.00 14.67 92 ALA A O 1
ATOM 1182 N N . LYS A 1 106 ? 54.356 38.547 3.367 1.00 14.87 93 LYS A N 1
ATOM 1183 C CA . LYS A 1 106 ? 54.824 38.518 1.980 1.00 18.12 93 LYS A CA 1
ATOM 1184 C C . LYS A 1 106 ? 56.116 37.728 1.843 1.00 18.40 93 LYS A C 1
ATOM 1185 O O . LYS A 1 106 ? 56.357 37.096 0.807 1.00 19.15 93 LYS A O 1
ATOM 1204 N N . GLN A 1 107 ? 56.993 37.794 2.839 1.00 18.98 94 GLN A N 1
ATOM 1205 C CA . GLN A 1 107 ? 58.227 37.028 2.757 1.00 20.93 94 GLN A CA 1
ATOM 1206 C C . GLN A 1 107 ? 57.926 35.543 2.709 1.00 20.04 94 GLN A C 1
ATOM 1207 O O . GLN A 1 107 ? 58.577 34.795 1.970 1.00 23.90 94 GLN A O 1
ATOM 1221 N N . LEU A 1 108 ? 56.913 35.102 3.451 1.00 15.18 95 LEU A N 1
ATOM 1222 C CA . LEU A 1 108 ? 56.522 33.706 3.439 1.00 13.55 95 LEU A CA 1
ATOM 1223 C C . LEU A 1 108 ? 55.796 33.355 2.142 1.00 13.64 95 LEU A C 1
ATOM 1224 O O . LEU A 1 108 ? 56.084 32.337 1.501 1.00 13.73 95 LEU A O 1
ATOM 1240 N N . SER A 1 109 ? 54.887 34.230 1.707 1.00 13.77 96 SER A N 1
ATOM 1241 C CA . SER A 1 109 ? 54.124 33.993 0.478 1.00 14.69 96 SER A CA 1
ATOM 1242 C C . SER A 1 109 ? 55.027 33.941 -0.749 1.00 15.29 96 SER A C 1
ATOM 1243 O O . SER A 1 109 ? 54.779 33.150 -1.675 1.00 15.86 96 SER A O 1
ATOM 1251 N N . GLU A 1 110 ? 56.093 34.741 -0.763 1.00 16.07 97 GLU A N 1
ATOM 1252 C CA . GLU A 1 110 ? 57.016 34.726 -1.885 1.00 18.46 97 GLU A CA 1
ATOM 1253 C C . GLU A 1 110 ? 57.804 33.428 -1.939 1.00 17.61 97 GLU A C 1
ATOM 1254 O O . GLU A 1 110 ? 58.330 33.096 -3.000 1.00 19.06 97 GLU A O 1
ATOM 1266 N N . LYS A 1 111 ? 57.897 32.697 -0.822 1.00 15.84 98 LYS A N 1
ATOM 1267 C CA . LYS A 1 111 ? 58.443 31.344 -0.776 1.00 15.22 98 LYS A CA 1
ATOM 1268 C C . LYS A 1 111 ? 57.380 30.285 -1.021 1.00 13.83 98 LYS A C 1
ATOM 1269 O O . LYS A 1 111 ? 57.611 29.093 -0.779 1.00 14.42 98 LYS A O 1
ATOM 1288 N N . ASN A 1 112 ? 56.221 30.700 -1.514 1.00 13.48 99 ASN A N 1
ATOM 1289 C CA . ASN A 1 112 ? 55.159 29.804 -1.947 1.00 13.22 99 ASN A CA 1
ATOM 1290 C C . ASN A 1 112 ? 54.492 29.080 -0.794 1.00 11.96 99 ASN A C 1
ATOM 1291 O O . ASN A 1 112 ? 53.984 27.977 -0.943 1.00 13.30 99 ASN A O 1
ATOM 1302 N N . VAL A 1 113 ? 54.402 29.749 0.353 1.00 11.74 100 VAL A N 1
ATOM 1303 C CA . VAL A 1 113 ? 53.627 29.275 1.498 1.00 11.92 100 VAL A CA 1
ATOM 1304 C C . VAL A 1 113 ? 52.622 30.366 1.830 1.00 11.73 100 VAL A C 1
ATOM 1305 O O . VAL A 1 113 ? 53.001 31.437 2.314 1.00 12.30 100 VAL A O 1
ATOM 1318 N N . ASN A 1 114 ? 51.348 30.119 1.539 1.00 11.90 101 ASN A N 1
ATOM 1319 C CA . ASN A 1 114 ? 50.341 31.180 1.534 1.00 13.34 101 ASN A CA 1
ATOM 1320 C C . ASN A 1 114 ? 49.484 31.209 2.791 1.00 12.85 101 ASN A C 1
ATOM 1321 O O . ASN A 1 114 ? 48.480 31.934 2.821 1.00 13.30 101 ASN A O 1
ATOM 1332 N N . ILE A 1 115 ? 49.882 30.477 3.835 1.00 12.39 102 ILE A N 1
ATOM 1333 C CA . ILE A 1 115 ? 48.998 30.214 4.960 1.00 13.09 102 ILE A CA 1
ATOM 1334 C C . 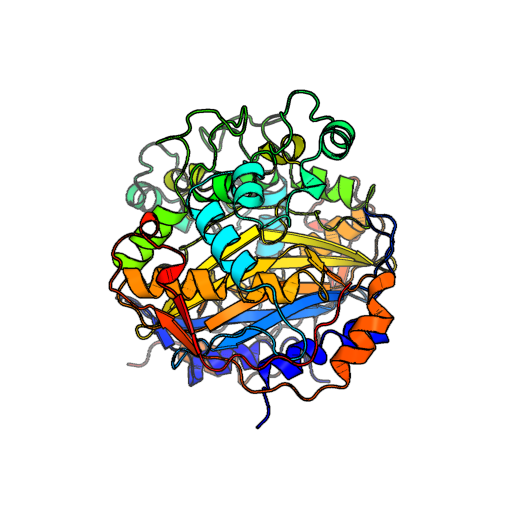ILE A 1 115 ? 48.664 31.454 5.767 1.00 12.49 102 ILE A C 1
ATOM 1335 O O . ILE A 1 115 ? 47.662 31.430 6.490 1.00 14.42 102 ILE A O 1
ATOM 1351 N N . TRP A 1 116 ? 49.458 32.526 5.687 1.00 11.47 103 TRP A N 1
ATOM 1352 C CA . TRP A 1 116 ? 49.200 33.763 6.418 1.00 12.02 103 TRP A CA 1
ATOM 1353 C C . TRP A 1 116 ? 48.644 34.865 5.520 1.00 13.41 103 TRP A C 1
ATOM 1354 O O . TRP A 1 116 ? 48.430 35.982 5.990 1.00 14.60 103 TRP A O 1
ATOM 1375 N N . ASP A 1 117 ? 48.352 34.565 4.257 1.00 13.97 104 ASP A N 1
ATOM 1376 C CA . ASP A 1 117 ? 47.907 35.607 3.340 1.00 15.05 104 ASP A CA 1
ATOM 1377 C C . ASP A 1 117 ? 46.508 36.114 3.682 1.00 16.08 104 ASP A C 1
ATOM 1378 O O . ASP A 1 117 ? 46.239 37.316 3.567 1.00 17.10 104 ASP A O 1
ATOM 1387 N N . GLY A 1 118 ? 45.615 35.231 4.138 1.00 16.49 105 GLY A N 1
ATOM 1388 C CA . GLY A 1 118 ? 44.259 35.649 4.461 1.00 18.74 105 GLY A CA 1
ATOM 1389 C C . GLY A 1 118 ? 44.176 36.555 5.670 1.00 19.27 105 GLY A C 1
ATOM 1390 O O . GLY A 1 118 ? 43.271 37.394 5.757 1.00 24.51 105 GLY A O 1
ATOM 1394 N N . ASN A 1 119 ? 45.076 36.393 6.627 1.00 16.96 106 ASN A N 1
ATOM 1395 C CA . ASN A 1 119 ? 45.088 37.240 7.812 1.00 17.19 106 ASN A CA 1
ATOM 1396 C C . ASN A 1 119 ? 45.944 38.485 7.637 1.00 15.05 106 ASN A C 1
ATOM 1397 O O . ASN A 1 119 ? 46.089 39.250 8.582 1.00 17.08 106 ASN A O 1
ATOM 1408 N N . SER A 1 120 ? 46.492 38.728 6.451 1.00 14.81 107 SER A N 1
ATOM 1409 C CA . SER A 1 120 ? 47.298 39.917 6.217 1.00 14.58 107 SER A CA 1
ATOM 1410 C C . SER A 1 120 ? 46.902 40.650 4.950 1.00 13.73 107 SER A C 1
ATOM 1411 O O . SER A 1 120 ? 47.655 41.511 4.483 1.00 14.25 107 SER A O 1
ATOM 1419 N N . SER A 1 121 ? 45.752 40.319 4.386 1.00 14.59 108 SER A N 1
ATOM 1420 C CA . SER A 1 121 ? 45.231 41.009 3.217 1.00 15.56 108 SER A CA 1
ATOM 1421 C C . SER A 1 121 ? 44.784 42.415 3.603 1.00 15.21 108 SER A C 1
ATOM 1422 O O . SER A 1 121 ? 44.503 42.711 4.767 1.00 15.21 108 SER A O 1
ATOM 1430 N N . ARG A 1 122 ? 44.675 43.282 2.594 1.00 16.50 109 ARG A N 1
ATOM 1431 C CA . ARG A 1 122 ? 44.141 44.620 2.819 1.00 17.60 109 ARG A CA 1
ATOM 1432 C C . ARG A 1 122 ? 42.788 44.553 3.514 1.00 17.84 109 ARG A C 1
ATOM 1433 O O . ARG A 1 122 ? 42.534 45.289 4.479 1.00 18.71 109 ARG A O 1
ATOM 1454 N N . GLU A 1 123 ? 41.918 43.646 3.058 1.00 19.79 110 GLU A N 1
ATOM 1455 C CA . GLU A 1 123 ? 40.575 43.560 3.618 1.00 22.71 110 GLU A CA 1
ATOM 1456 C C . GLU A 1 123 ? 40.603 43.112 5.072 1.00 20.76 110 GLU A C 1
ATOM 1457 O O . GLU A 1 123 ? 39.874 43.654 5.909 1.00 21.73 110 GLU A O 1
ATOM 1469 N N . PHE A 1 124 ? 41.432 42.122 5.398 1.00 19.68 111 PHE A N 1
ATOM 1470 C CA . PHE A 1 124 ? 41.468 41.654 6.776 1.00 17.89 111 PHE A CA 1
ATOM 1471 C C . PHE A 1 124 ? 42.083 42.703 7.694 1.00 16.62 111 PHE A C 1
ATOM 1472 O O . PHE A 1 124 ? 41.550 42.988 8.776 1.00 17.45 111 PHE A O 1
ATOM 1489 N N . LEU A 1 125 ? 43.185 43.309 7.270 1.00 15.65 112 LEU A N 1
ATOM 1490 C CA . LEU A 1 125 ? 43.808 44.344 8.080 1.00 15.78 112 LEU A CA 1
ATOM 1491 C C . LEU A 1 125 ? 42.838 45.497 8.342 1.00 16.95 112 LEU A C 1
ATOM 1492 O O . LEU A 1 125 ? 42.712 45.974 9.478 1.00 18.37 112 LEU A O 1
ATOM 1508 N N . ASP A 1 126 ? 42.129 45.947 7.306 1.00 18.93 113 ASP A N 1
ATOM 1509 C CA . ASP A 1 126 ? 41.165 47.023 7.490 1.00 21.44 113 ASP A CA 1
ATOM 1510 C C . ASP A 1 126 ? 40.083 46.615 8.484 1.00 23.09 113 ASP A C 1
ATOM 1511 O O . ASP A 1 126 ? 39.629 47.435 9.294 1.00 26.26 113 ASP A O 1
ATOM 1520 N N . SER A 1 127 ? 39.657 45.349 8.446 1.00 24.83 114 SER A N 1
ATOM 1521 C CA . SER A 1 127 ? 38.631 44.875 9.369 1.00 26.26 114 SER A CA 1
ATOM 1522 C C . SER A 1 127 ? 39.111 44.877 10.812 1.00 26.84 114 SER A C 1
ATOM 1523 O O . SER A 1 127 ? 38.279 44.939 11.726 1.00 31.72 114 SER A O 1
ATOM 1531 N N . ARG A 1 128 ? 40.420 44.856 11.034 1.00 23.68 115 ARG A N 1
ATOM 1532 C CA . ARG A 1 128 ? 41.009 44.957 12.362 1.00 23.74 115 ARG A CA 1
ATOM 1533 C C . ARG A 1 128 ? 41.372 46.387 12.728 1.00 22.68 115 ARG A C 1
ATOM 1534 O O . ARG A 1 128 ? 41.964 46.609 13.794 1.00 23.67 115 ARG A O 1
ATOM 1555 N N . GLY A 1 129 ? 41.068 47.347 11.855 1.00 22.27 116 GLY A N 1
ATOM 1556 C CA . GLY A 1 129 ? 41.402 48.736 12.071 1.00 21.56 116 GLY A CA 1
ATOM 1557 C C . GLY A 1 129 ? 42.839 49.081 11.791 1.00 19.84 116 GLY A C 1
ATOM 1558 O O . GLY A 1 129 ? 43.288 50.170 12.172 1.00 20.12 116 GLY A O 1
ATOM 1562 N N . LEU A 1 130 ? 43.572 48.199 11.116 1.00 17.84 117 LEU A N 1
ATOM 1563 C CA . LEU A 1 130 ? 44.992 48.409 10.872 1.00 16.96 117 LEU A CA 1
ATOM 1564 C C . LEU A 1 130 ? 45.191 49.047 9.496 1.00 16.57 117 LEU A C 1
ATOM 1565 O O . LEU A 1 130 ? 45.837 48.513 8.600 1.00 16.25 117 LEU A O 1
ATOM 1581 N N . TYR A 1 131 ? 44.593 50.229 9.338 1.00 18.29 118 TYR A N 1
ATOM 1582 C CA . TYR A 1 131 ? 44.488 50.870 8.029 1.00 19.57 118 TYR A CA 1
ATOM 1583 C C . TYR A 1 131 ? 45.826 51.323 7.462 1.00 20.74 118 TYR A C 1
ATOM 1584 O O . TYR A 1 131 ? 45.937 51.486 6.237 1.00 22.00 118 TYR A O 1
ATOM 1602 N N . ASN A 1 132 ? 46.828 51.552 8.307 1.00 20.64 119 ASN A N 1
ATOM 1603 C CA . ASN A 1 132 ? 48.126 52.018 7.843 1.00 23.30 119 ASN A CA 1
ATOM 1604 C C . ASN A 1 132 ? 49.122 50.894 7.621 1.00 19.80 119 ASN A C 1
ATOM 1605 O O . ASN A 1 132 ? 50.228 51.160 7.137 1.00 21.66 119 ASN A O 1
ATOM 1616 N N . TYR A 1 133 ? 48.768 49.658 7.967 1.00 16.95 120 TYR A N 1
ATOM 1617 C CA . TYR A 1 133 ? 49.650 48.534 7.701 1.00 15.67 120 TYR A CA 1
ATOM 1618 C C . TYR A 1 133 ? 49.632 48.200 6.217 1.00 15.54 120 TYR A C 1
ATOM 1619 O O . TYR A 1 133 ? 48.568 48.137 5.588 1.00 16.34 120 TYR A O 1
ATOM 1637 N N . GLU A 1 134 ? 50.815 47.996 5.670 1.00 15.22 121 GLU A N 1
ATOM 1638 C CA . GLU A 1 134 ? 50.958 47.424 4.348 1.00 16.78 121 GLU A CA 1
ATOM 1639 C C . GLU A 1 134 ? 50.430 45.995 4.339 1.00 14.89 121 GLU A C 1
ATOM 1640 O O . GLU A 1 134 ? 50.508 45.264 5.331 1.00 14.13 121 GLU A O 1
ATOM 1652 N N . GLU A 1 135 ? 49.926 45.582 3.188 1.00 15.48 122 GLU A N 1
ATOM 1653 C CA . GLU A 1 135 ? 49.510 44.201 3.026 1.00 16.07 122 GLU A CA 1
ATOM 1654 C C . GLU A 1 135 ? 50.684 43.296 3.374 1.00 14.90 122 GLU A C 1
ATOM 1655 O O . GLU A 1 135 ? 51.827 43.569 2.993 1.00 15.35 122 GLU A O 1
ATOM 1667 N N . GLY A 1 136 ? 50.403 42.219 4.106 1.00 13.09 123 GLY A N 1
ATOM 1668 C CA . GLY A 1 136 ? 51.431 41.321 4.598 1.00 12.95 123 GLY A CA 1
ATOM 1669 C C . GLY A 1 136 ? 51.845 41.578 6.034 1.00 11.80 123 GLY A C 1
ATOM 1670 O O . GLY A 1 136 ? 52.471 40.707 6.650 1.00 11.87 123 GLY A O 1
ATOM 1674 N N . ASP A 1 137 ? 51.536 42.751 6.580 1.00 11.46 124 ASP A N 1
ATOM 1675 C CA . ASP A 1 137 ? 51.997 43.096 7.926 1.00 11.74 124 ASP A CA 1
ATOM 1676 C C . ASP A 1 137 ? 51.070 42.476 8.961 1.00 11.51 124 ASP A C 1
ATOM 1677 O O . ASP A 1 137 ? 49.951 42.952 9.161 1.00 12.34 124 ASP A O 1
ATOM 1686 N N . LEU A 1 138 ? 51.547 41.426 9.632 1.00 11.21 125 LEU A N 1
ATOM 1687 C CA . LEU A 1 138 ? 50.785 40.758 10.672 1.00 11.39 125 LEU A CA 1
ATOM 1688 C C . LEU A 1 138 ? 50.847 41.477 12.012 1.00 11.00 125 LEU A C 1
ATOM 1689 O O . LEU A 1 138 ? 50.153 41.068 12.955 1.00 11.75 125 LEU A O 1
ATOM 1705 N N . GLY A 1 139 ? 51.680 42.497 12.132 1.00 10.80 126 GLY A N 1
ATOM 1706 C CA . GLY A 1 139 ? 51.937 43.097 13.417 1.00 10.31 126 GLY A CA 1
ATOM 1707 C C . GLY A 1 139 ? 52.872 42.230 14.237 1.00 10.51 126 GLY A C 1
ATOM 1708 O O . GLY A 1 139 ? 53.476 41.291 13.729 1.00 10.53 126 GLY A O 1
ATOM 1712 N N . PRO A 1 140 ? 53.018 42.553 15.524 1.00 10.42 127 PRO A N 1
ATOM 1713 C CA . PRO A 1 140 ? 54.028 41.891 16.373 1.00 10.88 127 PRO A CA 1
ATOM 1714 C C . PRO A 1 140 ? 53.569 40.526 16.864 1.00 11.22 127 PRO A C 1
ATOM 1715 O O . PRO A 1 140 ? 53.256 40.321 18.046 1.00 12.25 127 PRO A O 1
ATOM 1726 N N . VAL A 1 141 ? 53.521 39.583 15.924 1.00 11.42 128 VAL A N 1
ATOM 1727 C CA . VAL A 1 141 ? 53.131 38.215 16.227 1.00 12.74 128 VAL A CA 1
ATOM 1728 C C . VAL A 1 141 ? 54.387 37.389 16.494 1.00 12.88 128 VAL A C 1
ATOM 1729 O O . VAL A 1 141 ? 55.416 37.940 16.909 1.00 13.09 128 VAL A O 1
ATOM 1742 N N . TYR A 1 142 ? 54.309 36.068 16.290 1.00 13.74 129 TYR A N 1
ATOM 1743 C CA . TYR A 1 142 ? 55.280 35.106 16.812 1.00 14.09 129 TYR A CA 1
ATOM 1744 C C . TYR A 1 142 ? 56.734 35.538 16.651 1.00 14.53 129 TYR A C 1
ATOM 1745 O O . TYR A 1 142 ? 57.465 35.652 17.635 1.00 16.44 129 TYR A O 1
ATOM 1763 N N . GLY A 1 143 ? 57.187 35.754 15.414 1.00 14.76 130 GLY A N 1
ATOM 1764 C CA . GLY A 1 143 ? 58.609 35.996 15.203 1.00 15.92 130 GLY A CA 1
ATOM 1765 C C . GLY A 1 143 ? 59.101 37.189 16.000 1.00 14.12 130 GLY A C 1
ATOM 1766 O O . GLY A 1 143 ? 60.200 37.177 16.570 1.00 15.07 130 GLY A O 1
ATOM 1770 N N . PHE A 1 144 ? 58.296 38.235 16.052 1.00 12.34 131 PHE A N 1
ATOM 1771 C CA . PHE A 1 144 ? 58.689 39.435 16.760 1.00 11.90 131 PHE A CA 1
ATOM 1772 C C . PHE A 1 144 ? 58.748 39.181 18.257 1.00 11.38 131 PHE A C 1
ATOM 1773 O O . PHE A 1 144 ? 59.672 39.642 18.925 1.00 12.24 131 PHE A O 1
ATOM 1790 N N . GLN A 1 145 ? 57.752 38.477 18.808 1.00 11.45 132 GLN A N 1
ATOM 1791 C CA . GLN A 1 145 ? 57.750 38.198 20.241 1.00 11.39 132 GLN A CA 1
ATOM 1792 C C . GLN A 1 145 ? 58.914 37.293 20.623 1.00 11.56 132 GLN A C 1
ATOM 1793 O O . GLN A 1 145 ? 59.559 37.509 21.652 1.00 12.44 132 GLN A O 1
ATOM 1807 N N . TRP A 1 146 ? 59.217 36.299 19.789 1.00 11.29 133 TRP A N 1
ATOM 1808 C CA . TRP A 1 146 ? 60.302 35.367 20.096 1.00 11.89 133 TRP A CA 1
ATOM 1809 C C . TRP A 1 146 ? 61.656 36.060 20.157 1.00 12.17 133 TRP A C 1
ATOM 1810 O O . TRP A 1 146 ? 62.505 35.700 20.981 1.00 13.03 133 TRP A O 1
ATOM 1831 N N . ARG A 1 147 ? 61.906 36.991 19.239 1.00 11.83 134 ARG A N 1
ATOM 1832 C CA . ARG A 1 147 ? 63.224 37.569 19.074 1.00 12.03 134 ARG A CA 1
ATOM 1833 C C . ARG A 1 147 ? 63.372 38.993 19.592 1.00 12.90 134 ARG A C 1
ATOM 1834 O O . ARG A 1 147 ? 64.518 39.429 19.796 1.00 13.39 134 ARG A O 1
ATOM 1855 N N . HIS A 1 148 ? 62.258 39.704 19.849 1.00 12.31 135 HIS A N 1
ATOM 1856 C CA . HIS A 1 148 ? 62.283 41.131 20.138 1.00 13.11 135 HIS A CA 1
ATOM 1857 C C . HIS A 1 148 ? 61.233 41.516 21.177 1.00 13.39 135 HIS A C 1
ATOM 1858 O O . HIS A 1 148 ? 60.685 42.617 21.119 1.00 14.34 135 HIS A O 1
ATOM 1872 N N . PHE A 1 149 ? 60.946 40.649 22.141 1.00 13.16 136 PHE A N 1
ATOM 1873 C CA . PHE A 1 149 ? 59.888 40.943 23.108 1.00 13.62 136 PHE A CA 1
ATOM 1874 C C . PHE A 1 149 ? 60.124 42.284 23.790 1.00 14.68 136 PHE A C 1
ATOM 1875 O O . PHE A 1 149 ? 61.235 42.579 24.250 1.00 14.85 136 PHE A O 1
ATOM 1892 N N . GLY A 1 150 ? 59.063 43.083 23.865 1.00 16.20 137 GLY A N 1
ATOM 1893 C CA . GLY A 1 150 ? 59.100 44.333 24.584 1.00 18.05 137 GLY A CA 1
ATOM 1894 C C . GLY A 1 150 ? 59.514 45.517 23.747 1.00 19.25 137 GLY A C 1
ATOM 1895 O O . GLY A 1 150 ? 59.371 46.661 24.198 1.00 22.27 137 GLY A O 1
ATOM 1899 N N . CYS A 1 151 ? 60.037 45.282 22.552 1.00 18.16 138 CYS A N 1
ATOM 1900 C CA . CYS A 1 151 ? 60.406 46.378 21.663 1.00 18.48 138 CYS A CA 1
ATOM 1901 C C . CYS A 1 151 ? 59.140 47.005 21.076 1.00 17.57 138 CYS A C 1
ATOM 1902 O O . CYS A 1 151 ? 58.226 46.285 20.679 1.00 17.69 138 CYS A O 1
ATOM 1910 N N . PRO A 1 152 ? 59.049 48.330 20.996 1.00 18.18 139 PRO A N 1
ATOM 1911 C CA . PRO A 1 152 ? 57.905 48.926 20.297 1.00 18.74 139 PRO A CA 1
ATOM 1912 C C . PRO A 1 152 ? 57.896 48.501 18.839 1.00 17.26 139 PRO A C 1
ATOM 1913 O O . PRO A 1 152 ? 58.921 48.545 18.156 1.00 19.11 139 PRO A O 1
ATOM 1924 N N . TYR A 1 153 ? 56.725 48.096 18.358 1.00 16.59 140 TYR A N 1
ATOM 1925 C CA . TYR A 1 153 ? 56.582 47.694 16.966 1.00 15.27 140 TYR A CA 1
ATOM 1926 C C . TYR A 1 153 ? 56.148 48.888 16.143 1.00 16.85 140 TYR A C 1
ATOM 1927 O O . TYR A 1 153 ? 55.286 49.653 16.568 1.00 20.13 140 TYR A O 1
ATOM 1945 N N . SER A 1 154 ? 56.762 49.054 14.973 1.00 16.58 141 SER A N 1
ATOM 1946 C CA . SER A 1 154 ? 56.350 50.074 14.016 1.00 19.08 141 SER A CA 1
ATOM 1947 C C . SER A 1 154 ? 55.722 49.407 12.799 1.00 16.92 141 SER A C 1
ATOM 1948 O O . SER A 1 154 ? 54.504 49.486 12.614 1.00 18.89 141 SER A O 1
ATOM 1956 N N . SER A 1 155 ? 56.516 48.702 11.994 1.00 15.84 142 SER A N 1
ATOM 1957 C CA . SER A 1 155 ? 55.996 47.970 10.848 1.00 15.32 142 SER A CA 1
ATOM 1958 C C . SER A 1 155 ? 56.864 46.743 10.606 1.00 14.65 142 SER A C 1
ATOM 1959 O O . SER A 1 155 ? 57.938 46.568 11.199 1.00 15.52 142 SER A O 1
ATOM 1967 N N . MET A 1 156 ? 56.411 45.911 9.674 1.00 14.10 143 MET A N 1
ATOM 1968 C CA . MET A 1 156 ? 57.109 44.667 9.386 1.00 13.97 143 MET A CA 1
ATOM 1969 C C . MET A 1 156 ? 58.440 44.892 8.691 1.00 15.55 143 MET A C 1
ATOM 1970 O O . MET A 1 156 ? 59.255 43.972 8.654 1.00 17.65 143 MET A O 1
ATOM 1984 N N . THR A 1 157 ? 58.667 46.074 8.115 1.00 16.68 144 THR A N 1
ATOM 1985 C CA . THR A 1 157 ? 59.884 46.348 7.360 1.00 19.09 144 THR A CA 1
ATOM 1986 C C . THR A 1 157 ? 60.967 47.013 8.194 1.00 18.19 144 THR A C 1
ATOM 1987 O O . THR A 1 157 ? 62.081 47.204 7.696 1.00 20.18 144 THR A O 1
ATOM 1998 N N . ALA A 1 158 ? 60.681 47.336 9.446 1.00 15.92 145 ALA A N 1
ATOM 1999 C CA . ALA A 1 158 ? 61.623 48.068 10.276 1.00 17.39 145 ALA A CA 1
ATOM 2000 C C . ALA A 1 158 ? 62.738 47.187 10.811 1.00 19.19 145 ALA A C 1
ATOM 2001 O O . ALA A 1 158 ? 62.576 45.985 11.023 1.00 21.52 145 ALA A O 1
ATOM 2008 N N . ASP A 1 159 ? 63.873 47.831 11.066 1.00 18.22 146 ASP A N 1
ATOM 2009 C CA . ASP A 1 159 ? 65.007 47.193 11.719 1.00 17.97 146 ASP A CA 1
ATOM 2010 C C . ASP A 1 159 ? 64.727 46.988 13.200 1.00 18.20 146 ASP A C 1
ATOM 2011 O O . ASP A 1 159 ? 64.437 47.950 13.930 1.00 18.53 146 ASP A O 1
ATOM 2020 N N . TYR A 1 160 ? 64.813 45.737 13.652 1.00 16.34 147 TYR A N 1
ATOM 2021 C CA . TYR A 1 160 ? 64.726 45.443 15.073 1.00 17.33 147 TYR A CA 1
ATOM 2022 C C . TYR A 1 160 ? 65.984 44.774 15.599 1.00 17.77 147 TYR A C 1
ATOM 2023 O O . TYR A 1 160 ? 65.982 44.296 16.738 1.00 19.79 147 TYR A O 1
ATOM 2041 N N . LYS A 1 161 ? 67.056 44.719 14.809 1.00 17.87 148 LYS A N 1
ATOM 2042 C CA . LYS A 1 161 ? 68.252 44.012 15.255 1.00 20.31 148 LYS A CA 1
ATOM 2043 C C . LYS A 1 161 ? 68.827 44.672 16.502 1.00 19.62 148 LYS A C 1
ATOM 2044 O O . LYS A 1 161 ? 69.064 45.883 16.536 1.00 20.45 148 LYS A O 1
ATOM 2063 N N . GLY A 1 162 ? 69.035 43.865 17.539 1.00 21.74 149 GLY A N 1
ATOM 2064 C CA . GLY A 1 162 ? 69.548 44.360 18.796 1.00 24.95 149 GLY A CA 1
ATOM 2065 C C . GLY A 1 162 ? 68.511 44.957 19.710 1.00 26.43 149 GLY A C 1
ATOM 2066 O O . GLY A 1 162 ? 68.876 45.496 20.763 1.00 30.09 149 GLY A O 1
ATOM 2070 N N . LYS A 1 163 ? 67.232 44.878 19.349 1.00 23.48 150 LYS A N 1
ATOM 2071 C CA . LYS A 1 163 ? 66.162 45.508 20.102 1.00 20.85 150 LYS A CA 1
ATOM 2072 C C . LYS A 1 163 ? 65.250 44.453 20.705 1.00 19.51 150 LYS A C 1
ATOM 2073 O O . LYS A 1 163 ? 64.952 43.429 20.076 1.00 19.45 150 LYS A O 1
ATOM 2092 N N . GLY A 1 164 ? 64.798 44.723 21.918 1.00 19.34 151 GLY A N 1
ATOM 2093 C CA . GLY A 1 164 ? 63.913 43.817 22.610 1.00 17.60 151 GLY A CA 1
ATOM 2094 C C . GLY A 1 164 ? 64.658 42.629 23.177 1.00 16.48 151 GLY A C 1
ATOM 2095 O O . GLY A 1 164 ? 65.876 42.483 23.049 1.00 18.30 151 GLY A O 1
ATOM 2099 N N . TYR A 1 165 ? 63.889 41.778 23.844 1.00 14.28 152 TYR A N 1
ATOM 2100 C CA . TYR A 1 165 ? 64.415 40.615 24.541 1.00 13.69 152 TYR A CA 1
ATOM 2101 C C . TYR A 1 165 ? 64.368 39.408 23.606 1.00 13.43 152 TYR A C 1
ATOM 2102 O O . TYR A 1 165 ? 63.287 38.987 23.176 1.00 12.88 152 TYR A O 1
ATOM 2120 N N . ASP A 1 166 ? 65.538 38.851 23.300 1.00 13.16 153 ASP A N 1
ATOM 2121 C CA . ASP A 1 166 ? 65.621 37.703 22.392 1.00 12.67 153 ASP A CA 1
ATOM 2122 C C . ASP A 1 166 ? 65.395 36.442 23.214 1.00 12.57 153 ASP A C 1
ATOM 2123 O O . ASP A 1 166 ? 66.330 35.840 23.755 1.00 13.42 153 ASP A O 1
ATOM 2132 N N . GLN A 1 167 ? 64.125 36.080 23.356 1.00 11.72 154 GLN A N 1
ATOM 2133 C CA . GLN A 1 167 ? 63.762 34.941 24.181 1.00 11.65 154 GLN A CA 1
ATOM 2134 C C . GLN A 1 167 ? 64.293 33.637 23.607 1.00 11.24 154 GLN A C 1
ATOM 2135 O O . GLN A 1 167 ? 64.629 32.726 24.358 1.00 11.45 154 GLN A O 1
ATOM 2149 N N . LEU A 1 168 ? 64.282 33.494 22.279 1.00 11.44 155 LEU A N 1
ATOM 2150 C CA . LEU A 1 168 ? 64.723 32.245 21.673 1.00 11.66 155 LEU A CA 1
ATOM 2151 C C . LEU A 1 168 ? 66.192 31.999 21.986 1.00 12.48 155 LEU A C 1
ATOM 2152 O O . LEU A 1 168 ? 66.576 30.915 22.442 1.00 12.91 155 LEU A O 1
ATOM 2168 N N . GLN A 1 169 ? 67.027 33.013 21.791 1.00 12.80 156 GLN A N 1
ATOM 2169 C CA . GLN A 1 169 ? 68.433 32.834 22.119 1.00 15.23 156 GLN A CA 1
ATOM 2170 C C . GLN A 1 169 ? 68.644 32.650 23.618 1.00 14.02 156 GLN A C 1
ATOM 2171 O O . GLN A 1 169 ? 69.516 31.880 24.033 1.00 14.32 156 GLN A O 1
ATOM 2185 N N . GLN A 1 170 ? 67.874 33.356 24.455 1.00 13.17 157 GLN A N 1
ATOM 2186 C CA . GLN A 1 170 ? 67.998 33.171 25.903 1.00 13.56 157 GLN A CA 1
ATOM 2187 C C . GLN A 1 170 ? 67.631 31.752 26.318 1.00 13.39 157 GLN A C 1
ATOM 2188 O O . GLN A 1 170 ? 68.280 31.160 27.185 1.00 14.07 157 GLN A O 1
ATOM 2202 N N . CYS A 1 171 ? 66.599 31.175 25.698 1.00 12.68 158 CYS A N 1
ATOM 2203 C CA . CYS A 1 171 ? 66.255 29.803 26.037 1.00 12.81 158 CYS A CA 1
ATOM 2204 C C . CYS A 1 171 ? 67.369 28.847 25.659 1.00 12.74 158 CYS A C 1
ATOM 2205 O O . CYS A 1 171 ? 67.679 27.927 26.413 1.00 12.48 158 CYS A O 1
ATOM 2213 N N . ILE A 1 172 ? 67.944 29.021 24.468 1.00 12.29 159 ILE A N 1
ATOM 2214 C CA . ILE A 1 172 ? 69.062 28.186 24.044 1.00 12.84 159 ILE A CA 1
ATOM 2215 C C . ILE A 1 172 ? 70.224 28.324 25.018 1.00 12.63 159 ILE A C 1
ATOM 2216 O O . ILE A 1 172 ? 70.837 27.335 25.428 1.00 13.55 159 ILE A O 1
ATOM 2232 N N . LYS A 1 173 ? 70.528 29.559 25.398 1.00 12.59 160 LYS A N 1
ATOM 2233 C CA . LYS A 1 173 ? 71.565 29.802 26.399 1.00 13.54 160 LYS A CA 1
ATOM 2234 C C . LYS A 1 173 ? 71.265 29.082 27.709 1.00 13.91 160 LYS A C 1
ATOM 2235 O O . LYS A 1 173 ? 72.153 28.457 28.290 1.00 14.83 160 LYS A O 1
ATOM 2254 N N . MET A 1 174 ? 70.037 29.171 28.205 1.00 12.56 161 MET A N 1
ATOM 2255 C CA . MET A 1 174 ? 69.727 28.534 29.473 1.00 12.51 161 MET A CA 1
ATOM 2256 C C . MET A 1 174 ? 69.776 27.016 29.388 1.00 12.20 161 MET A C 1
ATOM 2257 O O . MET A 1 174 ? 70.188 26.345 30.343 1.00 12.60 161 MET A O 1
ATOM 2271 N N . ILE A 1 175 ? 69.328 26.443 28.268 1.00 12.04 162 ILE A N 1
ATOM 2272 C CA . ILE A 1 175 ? 69.436 25.000 28.092 1.00 12.49 162 ILE A CA 1
ATOM 2273 C C . ILE A 1 175 ? 70.878 24.560 28.263 1.00 13.42 162 ILE A C 1
ATOM 2274 O O . ILE A 1 175 ? 71.160 23.532 28.884 1.00 14.40 162 ILE A O 1
ATOM 2290 N N . ARG A 1 176 ? 71.807 25.335 27.713 1.00 13.79 163 ARG A N 1
ATOM 2291 C CA A ARG A 1 176 ? 73.232 25.014 27.727 0.44 15.41 163 ARG A CA 1
ATOM 2292 C CA B ARG A 1 176 ? 73.205 24.948 27.753 0.56 15.64 163 ARG A CA 1
ATOM 2293 C C . ARG A 1 176 ? 73.871 25.292 29.079 1.00 15.07 163 ARG A C 1
ATOM 2294 O O . ARG A 1 176 ? 74.734 24.539 29.542 1.00 17.66 163 ARG A O 1
ATOM 2335 N N . GLU A 1 177 ? 73.497 26.401 29.702 1.00 14.01 164 GLU A N 1
ATOM 2336 C CA . GLU A 1 177 ? 74.185 26.898 30.885 1.00 14.89 164 GLU A CA 1
ATOM 2337 C C . GLU A 1 177 ? 73.525 26.527 32.196 1.00 15.58 164 GLU A C 1
ATOM 2338 O O . GLU A 1 177 ? 74.203 26.469 33.229 1.00 17.41 164 GLU A O 1
ATOM 2350 N N . GLU A 1 178 ? 72.217 26.327 32.179 1.00 14.36 165 GLU A N 1
ATOM 2351 C CA . GLU A 1 178 ? 71.454 26.014 33.390 1.00 15.86 165 GLU A CA 1
ATOM 2352 C C . GLU A 1 178 ? 70.350 25.034 33.037 1.00 14.34 165 GLU A C 1
ATOM 2353 O O . GLU A 1 178 ? 69.151 25.334 33.151 1.00 14.54 165 GLU A O 1
ATOM 2365 N N . PRO A 1 179 ? 70.734 23.827 32.602 1.00 15.17 166 PRO A N 1
ATOM 2366 C CA . PRO A 1 179 ? 69.724 22.864 32.146 1.00 17.33 166 PRO A CA 1
ATOM 2367 C C . PRO A 1 179 ? 68.738 22.491 33.225 1.00 19.44 166 PRO A C 1
ATOM 2368 O O . PRO A 1 179 ? 67.641 22.021 32.896 1.00 21.92 166 PRO A O 1
ATOM 2379 N N . GLU A 1 180 ? 69.098 22.679 34.500 1.00 19.50 167 GLU A N 1
ATOM 2380 C CA . GLU A 1 180 ? 68.203 22.392 35.615 1.00 21.40 167 GLU A CA 1
ATOM 2381 C C . GLU A 1 180 ? 67.090 23.416 35.735 1.00 18.97 167 GLU A C 1
ATOM 2382 O O . GLU A 1 180 ? 66.124 23.189 36.477 1.00 20.48 167 GLU A O 1
ATOM 2394 N N . SER A 1 181 ? 67.204 24.531 35.030 1.00 16.32 168 SER A N 1
ATOM 2395 C CA . SER A 1 181 ? 66.298 25.646 35.253 1.00 14.83 168 SER A CA 1
ATOM 2396 C C . SER A 1 181 ? 64.849 25.266 34.997 1.00 13.65 168 SER A C 1
ATOM 2397 O O . SER A 1 181 ? 64.512 24.595 34.014 1.00 13.79 168 SER A O 1
ATOM 2405 N N . ARG A 1 182 ? 63.969 25.799 35.846 1.00 13.55 169 ARG A N 1
ATOM 2406 C CA . ARG A 1 182 ? 62.526 25.682 35.695 1.00 12.75 169 ARG A CA 1
ATOM 2407 C C . ARG A 1 182 ? 61.918 26.953 35.109 1.00 12.62 169 ARG A C 1
ATOM 2408 O O . ARG A 1 182 ? 60.701 27.155 35.190 1.00 12.97 169 ARG A O 1
ATOM 2429 N N . ARG A 1 183 ? 62.756 27.788 34.481 1.00 12.94 170 ARG A N 1
ATOM 2430 C CA . ARG A 1 183 ? 62.406 29.105 33.961 1.00 14.08 170 ARG A CA 1
ATOM 2431 C C . ARG A 1 183 ? 62.730 29.230 32.469 1.00 12.45 170 ARG A C 1
ATOM 2432 O O . ARG A 1 183 ? 62.869 30.344 31.971 1.00 12.93 170 ARG A O 1
ATOM 2453 N N . ILE A 1 184 ? 62.861 28.120 31.735 1.00 11.84 171 ILE A N 1
ATOM 2454 C CA . ILE A 1 184 ? 63.282 28.187 30.321 1.00 11.32 171 ILE A CA 1
ATOM 2455 C C . ILE A 1 184 ? 62.013 28.378 29.492 1.00 11.42 171 ILE A C 1
ATOM 2456 O O . ILE A 1 184 ? 61.416 27.427 29.019 1.00 11.73 171 ILE A O 1
ATOM 2472 N N . ILE A 1 185 ? 61.607 29.638 29.332 1.00 11.71 172 ILE A N 1
ATOM 2473 C CA A ILE A 1 185 ? 60.284 30.026 28.845 0.51 11.64 172 ILE A CA 1
ATOM 2474 C CA B ILE A 1 185 ? 60.300 29.974 28.792 0.49 11.37 172 ILE A CA 1
ATOM 2475 C C . ILE A 1 185 ? 60.424 30.944 27.634 1.00 11.43 172 ILE A C 1
ATOM 2476 O O . ILE A 1 185 ? 61.254 31.850 27.636 1.00 12.11 172 ILE A O 1
ATOM 2507 N N . MET A 1 186 ? 59.549 30.769 26.654 1.00 11.38 173 MET A N 1
ATOM 2508 C CA . MET A 1 186 ? 59.381 31.737 25.591 1.00 12.38 173 MET A CA 1
ATOM 2509 C C . MET A 1 186 ? 57.880 32.030 25.511 1.00 12.95 173 MET A C 1
ATOM 2510 O O . MET A 1 186 ? 57.068 31.110 25.335 1.00 15.30 173 MET A O 1
ATOM 2524 N N . THR A 1 187 ? 57.504 33.308 25.673 1.00 12.38 174 THR A N 1
ATOM 2525 C CA . THR A 1 187 ? 56.109 33.736 25.594 1.00 12.04 174 THR A CA 1
ATOM 2526 C C . THR A 1 187 ? 55.852 34.489 24.297 1.00 11.94 174 THR A C 1
ATOM 2527 O O . THR A 1 187 ? 56.693 35.265 23.832 1.00 12.07 174 THR A O 1
ATOM 2538 N N . ALA A 1 188 ? 54.667 34.287 23.733 1.00 11.84 175 ALA A N 1
ATOM 2539 C CA . ALA A 1 188 ? 54.224 35.079 22.596 1.00 12.44 175 ALA A CA 1
ATOM 2540 C C . ALA A 1 188 ? 53.104 36.036 22.967 1.00 12.29 175 ALA A C 1
ATOM 2541 O O . ALA A 1 188 ? 52.524 36.660 22.076 1.00 14.14 175 ALA A O 1
ATOM 2548 N N . TRP A 1 189 ? 52.827 36.214 24.261 1.00 12.19 176 TRP A N 1
ATOM 2549 C CA . TRP A 1 189 ? 51.659 36.958 24.717 1.00 12.04 176 TRP A CA 1
ATOM 2550 C C . TRP A 1 189 ? 52.099 38.242 25.403 1.00 12.56 176 TRP A C 1
ATOM 2551 O O . TRP A 1 189 ? 52.667 38.214 26.500 1.00 13.98 176 TRP A O 1
ATOM 2572 N N . ASN A 1 190 ? 51.819 39.369 24.762 1.00 12.34 177 ASN A N 1
ATOM 2573 C CA . ASN A 1 190 ? 52.053 40.681 25.351 1.00 12.65 177 ASN A CA 1
ATOM 2574 C C . ASN A 1 190 ? 50.768 41.470 25.191 1.00 13.25 177 ASN A C 1
ATOM 2575 O O . ASN A 1 190 ? 50.469 41.923 24.074 1.00 12.99 177 ASN A O 1
ATOM 2586 N N . PRO A 1 191 ? 49.983 41.647 26.266 1.00 14.50 178 PRO A N 1
ATOM 2587 C CA . PRO A 1 191 ? 48.698 42.351 26.107 1.00 16.41 178 PRO A CA 1
ATOM 2588 C C . PRO A 1 191 ? 48.847 43.746 25.527 1.00 16.80 178 PRO A C 1
ATOM 2589 O O . PRO A 1 191 ? 47.929 44.225 24.842 1.00 18.14 178 PRO A O 1
ATOM 2600 N N . CYS A 1 192 ? 49.994 44.389 25.742 1.00 16.22 179 CYS A N 1
ATOM 2601 C CA . CYS A 1 192 ? 50.215 45.723 25.204 1.00 19.06 179 CYS A CA 1
ATOM 2602 C C . CYS A 1 192 ? 50.281 45.732 23.684 1.00 18.29 179 CYS A C 1
ATOM 2603 O O . CYS A 1 192 ? 50.103 46.797 23.080 1.00 22.61 179 CYS A O 1
ATOM 2611 N N . ASP A 1 193 ? 50.527 44.578 23.057 1.00 15.76 180 ASP A N 1
ATOM 2612 C CA . ASP A 1 193 ? 50.627 44.470 21.602 1.00 15.60 180 ASP A CA 1
ATOM 2613 C C . ASP A 1 193 ? 49.351 43.972 20.942 1.00 16.15 180 ASP A C 1
ATOM 2614 O O . ASP A 1 193 ? 49.294 43.907 19.707 1.00 16.95 180 ASP A O 1
ATOM 2623 N N . LEU A 1 194 ? 48.319 43.649 21.715 1.00 17.65 181 LEU A N 1
ATOM 2624 C CA . LEU A 1 194 ? 47.133 43.035 21.124 1.00 19.26 181 LEU A CA 1
ATOM 2625 C C . LEU A 1 194 ? 46.450 43.943 20.111 1.00 19.37 181 LEU A C 1
ATOM 2626 O O . LEU A 1 194 ? 45.902 43.453 19.116 1.00 21.28 181 LEU A O 1
ATOM 2642 N N . GLU A 1 195 ? 46.470 45.257 20.329 1.00 19.11 182 GLU A N 1
ATOM 2643 C CA . GLU A 1 195 ? 45.821 46.156 19.387 1.00 22.04 182 GLU A CA 1
ATOM 2644 C C . GLU A 1 195 ? 46.603 46.299 18.087 1.00 19.17 182 GLU A C 1
ATOM 2645 O O . GLU A 1 195 ? 46.071 46.866 17.136 1.00 22.26 182 GLU A O 1
ATOM 2657 N N . LYS A 1 196 ? 47.845 45.825 18.042 1.00 15.59 183 LYS A N 1
ATOM 2658 C CA . LYS A 1 196 ? 48.710 45.984 16.880 1.00 13.97 183 LYS A CA 1
ATOM 2659 C C . LYS A 1 196 ? 48.776 44.741 16.001 1.00 12.45 183 LYS A C 1
ATOM 2660 O O . LYS A 1 196 ? 49.406 44.790 14.938 1.00 12.28 183 LYS A O 1
ATOM 2679 N N . VAL A 1 197 ? 48.187 43.628 16.419 1.00 12.91 184 VAL A N 1
ATOM 2680 C CA . VAL A 1 197 ? 48.328 42.376 15.692 1.00 13.15 184 VAL A CA 1
ATOM 2681 C C . VAL A 1 197 ? 47.106 42.101 14.844 1.00 13.48 184 VAL A C 1
ATOM 2682 O O . VAL A 1 197 ? 45.969 42.399 15.215 1.00 14.89 184 VAL A O 1
ATOM 2695 N N . ALA A 1 198 ? 47.347 41.454 13.707 1.00 13.59 185 ALA A N 1
ATOM 2696 C CA . ALA A 1 198 ? 46.245 40.992 12.873 1.00 15.43 185 ALA A CA 1
ATOM 2697 C C . ALA A 1 198 ? 45.452 39.898 13.579 1.00 16.46 185 ALA A C 1
ATOM 2698 O O . ALA A 1 198 ? 44.213 39.924 13.572 1.00 18.49 185 ALA A O 1
ATOM 2705 N N . LEU A 1 199 ? 46.151 38.956 14.231 1.00 16.48 186 LEU A N 1
ATOM 2706 C CA . LEU A 1 199 ? 45.538 37.831 14.917 1.00 18.09 186 LEU A CA 1
ATOM 2707 C C . LEU A 1 199 ? 46.394 37.633 16.166 1.00 15.60 186 LEU A C 1
ATOM 2708 O O . LEU A 1 199 ? 47.614 37.531 16.059 1.00 18.23 186 LEU A O 1
ATOM 2724 N N . PRO A 1 200 ? 45.815 37.529 17.347 1.00 14.24 187 PRO A N 1
ATOM 2725 C CA . PRO A 1 200 ? 46.623 37.232 18.540 1.00 14.64 187 PRO A CA 1
ATOM 2726 C C . PRO A 1 200 ? 47.190 35.831 18.450 1.00 13.46 187 PRO A C 1
ATOM 2727 O O . PRO A 1 200 ? 46.497 34.908 18.005 1.00 13.55 187 PRO A O 1
ATOM 2738 N N . PRO A 1 201 ? 48.448 35.626 18.850 1.00 14.15 188 PRO A N 1
ATOM 2739 C CA . PRO A 1 201 ? 49.026 34.275 18.795 1.00 13.45 188 PRO A CA 1
ATOM 2740 C C . PRO A 1 201 ? 48.146 33.226 19.455 1.00 13.82 188 PRO A C 1
ATOM 2741 O O . PRO A 1 201 ? 47.638 33.422 20.554 1.00 15.34 188 PRO A O 1
ATOM 2752 N N . CYS A 1 202 ? 48.001 32.083 18.788 1.00 13.90 189 CYS A N 1
ATOM 2753 C CA . CYS A 1 202 ? 47.279 30.909 19.273 1.00 15.22 189 CYS A CA 1
ATOM 2754 C C . CYS A 1 202 ? 48.194 30.020 20.104 1.00 14.31 189 CYS A C 1
ATOM 2755 O O . CYS A 1 202 ? 47.805 29.513 21.146 1.00 16.20 189 CYS A O 1
ATOM 2762 N N . HIS A 1 203 ? 49.402 29.774 19.628 1.00 13.75 190 HIS A N 1
ATOM 2763 C CA . HIS A 1 203 ? 50.402 28.996 20.354 1.00 13.62 190 HIS A CA 1
ATOM 2764 C C . HIS A 1 203 ? 51.214 30.018 21.156 1.00 13.90 190 HIS A C 1
ATOM 2765 O O . HIS A 1 203 ? 52.085 30.699 20.627 1.00 17.80 190 HIS A O 1
ATOM 2779 N N . CYS A 1 204 ? 50.870 30.180 22.444 1.00 13.33 191 CYS A N 1
ATOM 2780 C CA A CYS A 1 204 ? 51.099 31.367 23.282 0.49 14.80 191 CYS A CA 1
ATOM 2781 C CA B CYS A 1 204 ? 51.307 31.412 23.065 0.51 13.46 191 CYS A CA 1
ATOM 2782 C C . CYS A 1 204 ? 52.300 31.290 24.205 1.00 12.86 191 CYS A C 1
ATOM 2783 O O . CYS A 1 204 ? 52.777 32.331 24.653 1.00 14.44 191 CYS A O 1
ATOM 2798 N N . PHE A 1 205 ? 52.665 30.089 24.635 1.00 12.05 192 PHE A N 1
ATOM 2799 C CA . PHE A 1 205 ? 53.568 29.927 25.778 1.00 13.61 192 PHE A CA 1
ATOM 2800 C C . PHE A 1 205 ? 54.333 28.632 25.542 1.00 13.53 192 PHE A C 1
ATOM 2801 O O . PHE A 1 205 ? 53.751 27.647 25.094 1.00 13.55 192 PHE A O 1
ATOM 2818 N N . VAL A 1 206 ? 55.643 28.655 25.766 1.00 12.99 193 VAL A N 1
ATOM 2819 C CA . VAL A 1 206 ? 56.489 27.497 25.515 1.00 11.43 193 VAL A CA 1
ATOM 2820 C C . VAL A 1 206 ? 57.470 27.373 26.670 1.00 10.12 193 VAL A C 1
ATOM 2821 O O . VAL A 1 206 ? 58.038 28.375 27.115 1.00 11.08 193 VAL A O 1
ATOM 2834 N N . GLN A 1 207 ? 57.699 26.145 27.117 1.00 9.51 194 GLN A N 1
ATOM 2835 C CA . GLN A 1 207 ? 58.688 25.880 28.142 1.00 9.21 194 GLN A CA 1
ATOM 2836 C C . GLN A 1 207 ? 59.543 24.704 27.699 1.00 9.33 194 GLN A C 1
ATOM 2837 O O . GLN A 1 207 ? 59.037 23.716 27.178 1.00 9.84 194 GLN A O 1
ATOM 2851 N N . PHE A 1 208 ? 60.839 24.786 27.977 1.00 9.62 195 PHE A N 1
ATOM 2852 C CA . PHE A 1 208 ? 61.775 23.697 27.720 1.00 10.14 195 PHE A CA 1
ATOM 2853 C C . PHE A 1 208 ? 62.220 23.074 29.040 1.00 10.59 195 PHE A C 1
ATOM 2854 O O . PHE A 1 208 ? 62.180 23.702 30.100 1.00 11.17 195 PHE A O 1
ATOM 2871 N N . TYR A 1 209 ? 62.697 21.832 28.939 1.00 10.83 196 TYR A N 1
ATOM 2872 C CA . TYR A 1 209 ? 63.081 21.031 30.096 1.00 10.66 196 TYR A CA 1
ATOM 2873 C C . TYR A 1 209 ? 64.178 20.073 29.666 1.00 10.94 196 TYR A C 1
ATOM 2874 O O . TYR A 1 209 ? 64.099 19.490 28.587 1.00 11.36 196 TYR A O 1
ATOM 2892 N N . VAL A 1 210 ? 65.162 19.876 30.528 1.00 11.75 197 VAL A N 1
ATOM 2893 C CA . VAL A 1 210 ? 66.287 18.995 30.242 1.00 12.53 197 VAL A CA 1
ATOM 2894 C C . VAL A 1 210 ? 66.373 17.952 31.348 1.00 14.32 197 VAL A C 1
ATOM 2895 O O . VAL A 1 210 ? 66.383 18.296 32.536 1.00 15.47 197 VAL A O 1
ATOM 2908 N N . ALA A 1 211 ? 66.473 16.684 30.959 1.00 15.07 198 ALA A N 1
ATOM 2909 C CA . ALA A 1 211 ? 66.702 15.604 31.914 1.00 17.48 198 ALA A CA 1
ATOM 2910 C C . ALA A 1 211 ? 67.353 14.440 31.194 1.00 17.76 198 ALA A C 1
ATOM 2911 O O . ALA A 1 211 ? 66.966 14.098 30.074 1.00 18.18 198 ALA A O 1
ATOM 2918 N N . ASP A 1 212 ? 68.338 13.828 31.856 1.00 21.75 199 ASP A N 1
ATOM 2919 C CA . ASP A 1 212 ? 68.970 12.613 31.350 1.00 23.94 199 ASP A CA 1
ATOM 2920 C C . ASP A 1 212 ? 69.468 12.796 29.920 1.00 20.77 199 ASP A C 1
ATOM 2921 O O . ASP A 1 212 ? 69.337 11.899 29.090 1.00 20.96 199 ASP A O 1
ATOM 2930 N N . GLY A 1 213 ? 70.012 13.978 29.623 1.00 18.69 200 GLY A N 1
ATOM 2931 C CA . GLY A 1 213 ? 70.564 14.263 28.303 1.00 18.41 200 GLY A CA 1
ATOM 2932 C C . GLY A 1 213 ? 69.548 14.464 27.206 1.00 16.41 200 GLY A C 1
ATOM 2933 O O . GLY A 1 213 ? 69.926 14.447 26.029 1.00 16.56 200 GLY A O 1
ATOM 2937 N N . GLU A 1 214 ? 68.276 14.655 27.558 1.00 15.21 201 GLU A N 1
ATOM 2938 C CA . GLU A 1 214 ? 67.198 14.808 26.595 1.00 14.31 201 GLU A CA 1
ATOM 2939 C C . GLU A 1 214 ? 66.494 16.140 26.789 1.00 13.58 201 GLU A C 1
ATOM 2940 O O . GLU A 1 214 ? 66.237 16.554 27.922 1.00 13.85 201 GLU A O 1
ATOM 2952 N N . LEU A 1 215 ? 66.171 16.786 25.672 1.00 12.43 202 LEU A N 1
ATOM 2953 C CA . LEU A 1 215 ? 65.406 18.028 25.660 1.00 11.45 202 LEU A CA 1
ATOM 2954 C C . LEU A 1 215 ? 63.936 17.757 25.379 1.00 10.51 202 LEU A C 1
ATOM 2955 O O . LEU A 1 215 ? 63.603 17.084 24.397 1.00 10.64 202 LEU A O 1
ATOM 2971 N N . SER A 1 216 ? 63.068 18.296 26.242 1.00 10.49 203 SER A N 1
ATOM 2972 C CA . SER A 1 216 ? 61.632 18.258 26.024 1.00 10.35 203 SER A CA 1
ATOM 2973 C C . SER A 1 216 ? 61.083 19.673 25.955 1.00 9.69 203 SER A C 1
ATOM 2974 O O . SER A 1 216 ? 61.725 20.637 26.379 1.00 9.98 203 SER A O 1
ATOM 2982 N N . CYS A 1 217 ? 59.883 19.781 25.389 1.00 9.64 204 CYS A N 1
ATOM 2983 C CA . CYS A 1 217 ? 59.229 21.057 25.173 1.00 9.55 204 CYS A CA 1
ATOM 2984 C C . CYS A 1 217 ? 57.747 20.897 25.460 1.00 8.87 204 CYS A C 1
ATOM 2985 O O . CYS A 1 217 ? 57.136 19.931 25.008 1.00 9.80 204 CYS A O 1
ATOM 2993 N N . GLN A 1 218 ? 57.162 21.866 26.170 1.00 8.71 205 GLN A N 1
ATOM 2994 C CA . GLN A 1 218 ? 55.713 21.943 26.309 1.00 8.69 205 GLN A CA 1
ATOM 2995 C C . GLN A 1 218 ? 55.247 23.253 25.703 1.00 8.69 205 GLN A C 1
ATOM 2996 O O . GLN A 1 218 ? 55.828 24.302 25.972 1.00 9.46 205 GLN A O 1
ATOM 3010 N N . MET A 1 219 ? 54.187 23.188 24.901 1.00 8.69 206 MET A N 1
ATOM 3011 C CA . MET A 1 219 ? 53.592 24.382 24.326 1.00 8.26 206 MET A CA 1
ATOM 3012 C C . MET A 1 219 ? 52.135 24.454 24.761 1.00 8.39 206 MET A C 1
ATOM 3013 O O . MET A 1 219 ? 51.436 23.444 24.743 1.00 8.80 206 MET A O 1
ATOM 3027 N N . TYR A 1 220 ? 51.717 25.662 25.155 1.00 8.90 207 TYR A N 1
ATOM 3028 C CA . TYR A 1 220 ? 50.346 25.962 25.531 1.00 9.02 207 TYR A CA 1
ATOM 3029 C C . TYR A 1 220 ? 49.674 26.721 24.400 1.00 9.14 207 TYR A C 1
ATOM 3030 O O . TYR A 1 220 ? 50.156 27.777 23.969 1.00 9.72 207 TYR A O 1
ATOM 3048 N N . GLN A 1 221 ? 48.543 26.190 23.943 1.00 8.63 208 GLN A N 1
ATOM 3049 C CA . GLN A 1 221 ? 47.805 26.752 22.822 1.00 8.71 208 GLN A CA 1
ATOM 3050 C C . GLN A 1 221 ? 46.421 27.175 23.315 1.00 8.84 208 GLN A C 1
ATOM 3051 O O . GLN A 1 221 ? 45.626 26.336 23.723 1.00 9.33 208 GLN A O 1
ATOM 3065 N N . ARG A 1 222 ? 46.137 28.476 23.275 1.00 8.70 209 ARG A N 1
ATOM 3066 C CA . ARG A 1 222 ? 44.875 28.969 23.825 1.00 8.83 209 ARG A CA 1
ATOM 3067 C C . ARG A 1 222 ? 43.664 28.516 23.020 1.00 9.01 209 ARG A C 1
ATOM 3068 O O . ARG A 1 222 ? 42.547 28.464 23.554 1.00 9.65 209 ARG A O 1
ATOM 3089 N N . SER A 1 223 ? 43.864 28.242 21.736 1.00 9.25 210 SER A N 1
ATOM 3090 C CA . SER A 1 223 ? 42.787 27.986 20.801 1.00 9.51 210 SER A CA 1
ATOM 3091 C C . SER A 1 223 ? 43.340 27.090 19.715 1.00 9.45 210 SER A C 1
ATOM 3092 O O . SER A 1 223 ? 44.358 27.428 19.107 1.00 10.27 210 SER A O 1
ATOM 3100 N N . ALA A 1 224 ? 42.689 25.958 19.491 1.00 9.62 211 ALA A N 1
ATOM 3101 C CA . ALA A 1 224 ? 43.210 24.954 18.573 1.00 10.77 211 ALA A CA 1
ATOM 3102 C C . ALA A 1 224 ? 42.072 24.409 17.740 1.00 11.03 211 ALA A C 1
ATOM 3103 O O . ALA A 1 224 ? 41.120 23.836 18.274 1.00 11.90 211 ALA A O 1
ATOM 3110 N N . ASP A 1 225 ? 42.223 24.523 16.427 1.00 11.39 212 ASP A N 1
ATOM 3111 C CA . ASP A 1 225 ? 41.343 23.864 15.488 1.00 12.41 212 ASP A CA 1
ATOM 3112 C C . ASP A 1 225 ? 41.885 22.457 15.339 1.00 11.56 212 ASP A C 1
ATOM 3113 O O . ASP A 1 225 ? 42.950 22.245 14.748 1.00 11.93 212 ASP A O 1
ATOM 3122 N N . MET A 1 226 ? 41.190 21.500 15.920 1.00 12.56 213 MET A N 1
ATOM 3123 C CA . MET A 1 226 ? 41.683 20.138 15.982 1.00 13.58 213 MET A CA 1
ATOM 3124 C C . MET A 1 226 ? 41.837 19.528 14.608 1.00 14.68 213 MET A C 1
ATOM 3125 O O . MET A 1 226 ? 42.689 18.649 14.421 1.00 16.86 213 MET A O 1
ATOM 3139 N N . GLY A 1 227 ? 41.021 19.947 13.648 1.00 15.80 214 GLY A N 1
ATOM 3140 C CA . GLY A 1 227 ? 41.056 19.334 12.334 1.00 19.97 214 GLY A CA 1
ATOM 3141 C C . GLY A 1 227 ? 42.200 19.811 11.465 1.00 23.69 214 GLY A C 1
ATOM 3142 O O . GLY A 1 227 ? 42.901 19.002 10.841 1.00 27.70 214 GLY A O 1
ATOM 3146 N N . LEU A 1 228 ? 42.378 21.124 11.379 1.00 23.83 215 LEU A N 1
ATOM 3147 C CA . LEU A 1 228 ? 43.331 21.705 10.440 1.00 29.51 215 LEU A CA 1
ATOM 3148 C C . LEU A 1 228 ? 44.578 22.244 11.108 1.00 24.57 215 LEU A C 1
ATOM 3149 O O . LEU A 1 228 ? 45.677 22.078 10.586 1.00 31.33 215 LEU A O 1
ATOM 3165 N N . GLY A 1 229 ? 44.449 22.850 12.271 1.00 18.90 216 GLY A N 1
ATOM 3166 C CA . GLY A 1 229 ? 45.574 23.488 12.909 1.00 16.80 216 GLY A CA 1
ATOM 3167 C C . GLY A 1 229 ? 46.442 22.533 13.688 1.00 14.93 216 GLY A C 1
ATOM 3168 O O . GLY A 1 229 ? 47.656 22.539 13.517 1.00 15.48 216 GLY A O 1
ATOM 3172 N N . VAL A 1 230 ? 45.831 21.724 14.550 1.00 13.67 217 VAL A N 1
ATOM 3173 C CA . VAL A 1 230 ? 46.595 20.929 15.512 1.00 12.33 217 VAL A CA 1
ATOM 3174 C C . VAL A 1 230 ? 47.662 20.060 14.861 1.00 11.33 217 VAL A C 1
ATOM 3175 O O . VAL A 1 230 ? 48.799 20.060 15.347 1.00 11.18 217 VAL A O 1
ATOM 3188 N N . PRO A 1 231 ? 47.384 19.309 13.789 1.00 11.58 218 PRO A N 1
ATOM 3189 C CA . PRO A 1 231 ? 48.455 18.475 13.217 1.00 11.17 218 PRO A CA 1
ATOM 3190 C C . PRO A 1 231 ? 49.646 19.307 12.785 1.00 10.52 218 PRO A C 1
ATOM 3191 O O . PRO A 1 231 ? 50.806 18.903 12.964 1.00 10.91 218 PRO A O 1
ATOM 3202 N N . PHE A 1 232 ? 49.378 20.457 12.190 1.00 10.63 219 PHE A N 1
ATOM 3203 C CA . PHE A 1 232 ? 50.437 21.358 11.749 1.00 10.29 219 PHE A CA 1
ATOM 3204 C C . PHE A 1 232 ? 51.223 21.882 12.942 1.00 9.92 219 PHE A C 1
ATOM 3205 O O . PHE A 1 232 ? 52.455 21.901 12.943 1.00 9.51 219 PHE A O 1
ATOM 3222 N N . ASN A 1 233 ? 50.511 22.293 13.992 1.00 11.03 220 ASN A N 1
ATOM 3223 C CA . ASN A 1 233 ? 51.144 22.851 15.183 1.00 12.09 220 ASN A CA 1
ATOM 3224 C C . ASN A 1 233 ? 52.000 21.817 15.929 1.00 10.88 220 ASN A C 1
ATOM 3225 O O . ASN A 1 233 ? 53.073 22.156 16.444 1.00 11.30 220 ASN A O 1
ATOM 3236 N N . ILE A 1 234 ? 51.547 20.560 16.009 1.00 10.33 221 ILE A N 1
ATOM 3237 C CA . ILE A 1 234 ? 52.361 19.514 16.623 1.00 10.25 221 ILE A CA 1
ATOM 3238 C C . ILE A 1 234 ? 53.678 19.396 15.876 1.00 9.88 221 ILE A C 1
ATOM 3239 O O . ILE A 1 234 ? 54.761 19.270 16.475 1.00 9.75 221 ILE A O 1
ATOM 3255 N N . ALA A 1 235 ? 53.605 19.409 14.540 1.00 9.35 222 ALA A N 1
ATOM 3256 C CA . ALA A 1 235 ? 54.805 19.292 13.727 1.00 9.18 222 ALA A CA 1
ATOM 3257 C C . ALA A 1 235 ? 55.726 20.481 13.933 1.00 9.10 222 ALA A C 1
ATOM 3258 O O . ALA A 1 235 ? 56.948 20.313 14.034 1.00 9.59 222 ALA A O 1
ATOM 3265 N N . SER A 1 236 ? 55.169 21.694 13.978 1.00 9.22 223 SER A N 1
ATOM 3266 C CA A SER A 1 236 ? 55.994 22.888 14.152 0.64 9.40 223 SER A CA 1
ATOM 3267 C CA B SER A 1 236 ? 55.992 22.883 14.146 0.36 9.35 223 SER A CA 1
ATOM 3268 C C . SER A 1 236 ? 56.831 22.813 15.425 1.00 9.13 223 SER A C 1
ATOM 3269 O O . SER A 1 236 ? 58.048 23.046 15.405 1.00 9.55 223 SER A O 1
ATOM 3284 N N . TYR A 1 237 ? 56.195 22.513 16.565 1.00 9.30 224 TYR A N 1
ATOM 3285 C CA . TYR A 1 237 ? 56.914 22.525 17.834 1.00 9.56 224 TYR A CA 1
ATOM 3286 C C . TYR A 1 237 ? 57.790 21.296 18.024 1.00 9.38 224 TYR A C 1
ATOM 3287 O O . TYR A 1 237 ? 58.841 21.389 18.674 1.00 10.03 224 TYR A O 1
ATOM 3305 N N . SER A 1 238 ? 57.413 20.159 17.432 1.00 9.16 225 SER A N 1
ATOM 3306 C CA . SER A 1 238 ? 58.318 19.016 17.442 1.00 9.60 225 SER A CA 1
ATOM 3307 C C . SER A 1 238 ? 59.565 19.329 16.625 1.00 9.69 225 SER A C 1
ATOM 3308 O O . SER A 1 238 ? 60.680 18.989 17.034 1.00 9.76 225 SER A O 1
ATOM 3316 N N . LEU A 1 239 ? 59.398 20.017 15.496 1.00 8.95 226 LEU A N 1
ATOM 3317 C CA . LEU A 1 239 ? 60.557 20.411 14.696 1.00 9.06 226 LEU A CA 1
ATOM 3318 C C . LEU A 1 239 ? 61.427 21.402 15.454 1.00 9.26 226 LEU A C 1
ATOM 3319 O O . LEU A 1 239 ? 62.649 21.268 15.471 1.00 9.83 226 LEU A O 1
ATOM 3335 N N . LEU A 1 240 ? 60.820 22.399 16.097 1.00 9.48 227 LEU A N 1
ATOM 3336 C CA . LEU A 1 240 ? 61.596 23.340 16.889 1.00 9.75 227 LEU A CA 1
ATOM 3337 C C . LEU A 1 240 ? 62.393 22.616 17.966 1.00 10.03 227 LEU A C 1
ATOM 3338 O O . LEU A 1 240 ? 63.568 22.924 18.194 1.00 10.39 227 LEU A O 1
ATOM 3354 N N . THR A 1 241 ? 61.773 21.651 18.630 1.00 9.91 228 THR A N 1
ATOM 3355 C CA . THR A 1 241 ? 62.468 20.902 19.668 1.00 9.90 228 THR A CA 1
ATOM 3356 C C . THR A 1 241 ? 63.659 20.159 19.085 1.00 9.75 228 THR A C 1
ATOM 3357 O O . THR A 1 241 ? 64.754 20.145 19.669 1.00 9.80 228 THR A O 1
ATOM 3368 N N . ARG A 1 242 ? 63.481 19.540 17.916 1.00 9.89 229 ARG A N 1
ATOM 3369 C CA . ARG A 1 242 ? 64.605 18.848 17.277 1.00 9.86 229 ARG A CA 1
ATOM 3370 C C . ARG A 1 242 ? 65.716 19.822 16.901 1.00 9.87 229 ARG A C 1
ATOM 3371 O O . ARG A 1 242 ? 66.896 19.503 17.049 1.00 10.77 229 ARG A O 1
ATOM 3392 N N . MET A 1 243 ? 65.369 21.000 16.398 1.00 9.85 230 MET A N 1
ATOM 3393 C CA . MET A 1 243 ? 66.375 21.989 16.022 1.00 10.19 230 MET A CA 1
ATOM 3394 C C . MET A 1 243 ? 67.179 22.440 17.233 1.00 10.56 230 MET A C 1
ATOM 3395 O O . MET A 1 243 ? 68.416 22.494 17.182 1.00 11.19 230 MET A O 1
ATOM 3409 N N . ILE A 1 244 ? 66.484 22.780 18.322 1.00 10.63 231 ILE A N 1
ATOM 3410 C CA . ILE A 1 244 ? 67.168 23.226 19.529 1.00 10.80 231 ILE A CA 1
ATOM 3411 C C . ILE A 1 244 ? 67.989 22.103 20.145 1.00 11.10 231 ILE A C 1
ATOM 3412 O O . ILE A 1 244 ? 69.113 22.331 20.593 1.00 12.03 231 ILE A O 1
ATOM 3428 N N . ALA A 1 245 ? 67.468 20.882 20.160 1.00 10.23 232 ALA A N 1
ATOM 3429 C CA . ALA A 1 245 ? 68.259 19.777 20.691 1.00 11.28 232 ALA A CA 1
ATOM 3430 C C . ALA A 1 245 ? 69.559 19.625 19.910 1.00 11.51 232 ALA A C 1
ATOM 3431 O O . ALA A 1 245 ? 70.629 19.405 20.490 1.00 12.61 232 ALA A O 1
ATOM 3438 N N . HIS A 1 246 ? 69.490 19.763 18.588 1.00 11.51 233 HIS A N 1
ATOM 3439 C CA . HIS A 1 246 ? 70.683 19.659 17.758 1.00 12.24 233 HIS A CA 1
ATOM 3440 C C . HIS A 1 246 ? 71.722 20.704 18.152 1.00 12.93 233 HIS A C 1
ATOM 3441 O O . HIS A 1 246 ? 72.902 20.390 18.353 1.00 15.29 233 HIS A O 1
ATOM 3455 N N . ILE A 1 247 ? 71.324 21.968 18.250 1.00 13.21 234 ILE A N 1
ATOM 3456 C CA . ILE A 1 247 ? 72.333 22.990 18.508 1.00 15.14 234 ILE A CA 1
ATOM 3457 C C . ILE A 1 247 ? 72.722 23.084 19.973 1.00 15.26 234 ILE A C 1
ATOM 3458 O O . ILE A 1 247 ? 73.652 23.823 20.298 1.00 18.37 234 ILE A O 1
ATOM 3474 N N . THR A 1 248 ? 72.065 22.345 20.861 1.00 14.75 235 THR A N 1
ATOM 3475 C CA . THR A 1 248 ? 72.473 22.273 22.259 1.00 14.89 235 THR A CA 1
ATOM 3476 C C . THR A 1 248 ? 73.106 20.933 22.614 1.00 15.03 235 THR A C 1
ATOM 3477 O O . THR A 1 248 ? 73.347 20.664 23.793 1.00 15.50 235 THR A O 1
ATOM 3488 N N . SER A 1 249 ? 73.373 20.086 21.626 1.00 14.79 236 SER A N 1
ATOM 3489 C CA . SER A 1 249 ? 74.043 18.813 21.855 1.00 16.05 236 SER A CA 1
ATOM 3490 C C . SER A 1 249 ? 73.253 17.897 22.791 1.00 15.87 236 SER A C 1
ATOM 3491 O O . SER A 1 249 ? 73.840 17.108 23.549 1.00 17.07 236 SER A O 1
ATOM 3499 N N . LEU A 1 250 ? 71.923 17.947 22.688 1.00 13.99 237 LEU A N 1
ATOM 3500 C CA . LEU A 1 250 ? 71.047 17.074 23.447 1.00 13.62 237 LEU A CA 1
ATOM 3501 C C . LEU A 1 250 ? 70.289 16.122 22.534 1.00 13.32 237 LEU A C 1
ATOM 3502 O O . LEU A 1 250 ? 70.143 16.362 21.333 1.00 14.91 237 LEU A O 1
ATOM 3518 N N . LYS A 1 251 ? 69.848 15.008 23.106 1.00 13.46 238 LYS A N 1
ATOM 3519 C CA . LYS A 1 251 ? 68.961 14.107 22.393 1.00 14.65 238 LYS A CA 1
ATOM 3520 C C . LYS A 1 251 ? 67.522 14.590 22.547 1.00 13.40 238 LYS A C 1
ATOM 3521 O O . LYS A 1 251 ? 67.189 15.292 23.509 1.00 13.73 238 LYS A O 1
ATOM 3540 N N . PRO A 1 252 ? 66.645 14.232 21.614 1.00 14.35 239 PRO A N 1
ATOM 3541 C CA . PRO A 1 252 ? 65.244 14.628 21.738 1.00 14.68 239 PRO A CA 1
ATOM 3542 C C . PRO A 1 252 ? 64.499 13.779 22.745 1.00 13.44 239 PRO A C 1
ATOM 3543 O O . PRO A 1 252 ? 64.675 12.564 22.819 1.00 15.03 239 PRO A O 1
ATOM 3554 N N . GLY A 1 253 ? 63.651 14.442 23.531 1.00 11.74 240 GLY A N 1
ATOM 3555 C CA . GLY A 1 253 ? 62.825 13.788 24.528 1.00 11.75 240 GLY A CA 1
ATOM 3556 C C . GLY A 1 253 ? 61.378 13.720 24.086 1.00 11.42 240 GLY A C 1
ATOM 3557 O O . GLY A 1 253 ? 61.003 12.853 23.293 1.00 12.20 240 GLY A O 1
ATOM 3561 N N . PHE A 1 254 ? 60.563 14.639 24.600 1.00 11.00 241 PHE A N 1
ATOM 3562 C CA . PHE A 1 254 ? 59.124 14.654 24.359 1.00 11.17 241 PHE A CA 1
ATOM 3563 C C . PHE A 1 254 ? 58.667 16.049 23.977 1.00 10.31 241 PHE A C 1
ATOM 3564 O O . PHE A 1 254 ? 59.223 17.058 24.425 1.00 10.92 241 PHE A O 1
ATOM 3581 N N . PHE A 1 255 ? 57.598 16.092 23.189 1.00 9.80 242 PHE A N 1
ATOM 3582 C CA . PHE A 1 255 ? 56.821 17.304 22.972 1.00 9.64 242 PHE A CA 1
ATOM 3583 C C . PHE A 1 255 ? 55.471 17.117 23.656 1.00 9.24 242 PHE A C 1
ATOM 3584 O O . PHE A 1 255 ? 54.785 16.126 23.409 1.00 10.25 242 PHE A O 1
ATOM 3601 N N . ILE A 1 256 ? 55.116 18.049 24.539 1.00 9.15 243 ILE A N 1
ATOM 3602 C CA . ILE A 1 256 ? 53.859 18.015 25.287 1.00 9.58 243 ILE A CA 1
ATOM 3603 C C . ILE A 1 256 ? 53.012 19.176 24.783 1.00 8.92 243 ILE A C 1
ATOM 3604 O O . ILE A 1 256 ? 53.433 20.338 24.840 1.00 8.82 243 ILE A O 1
ATOM 3620 N N . HIS A 1 257 ? 51.817 18.855 24.291 1.00 9.02 244 HIS A N 1
ATOM 3621 C CA . HIS A 1 257 ? 50.909 19.832 23.697 1.00 9.03 244 HIS A CA 1
ATOM 3622 C C . HIS A 1 257 ? 49.735 20.028 24.645 1.00 8.87 244 HIS A C 1
ATOM 3623 O O . HIS A 1 257 ? 48.962 19.087 24.853 1.00 9.55 244 HIS A O 1
ATOM 3637 N N . THR A 1 258 ? 49.602 21.227 25.201 1.00 8.17 245 THR A N 1
ATOM 3638 C CA . THR A 1 258 ? 48.495 21.568 26.084 1.00 8.50 245 THR A CA 1
ATOM 3639 C C . THR A 1 258 ? 47.599 22.570 25.384 1.00 8.68 245 THR A C 1
ATOM 3640 O O . THR A 1 258 ? 48.083 23.538 24.802 1.00 9.15 245 THR A O 1
ATOM 3651 N N . ILE A 1 259 ? 46.289 22.345 25.455 1.00 8.93 246 ILE A N 1
ATOM 3652 C CA . ILE A 1 259 ? 45.322 23.202 24.776 1.00 8.94 246 ILE A CA 1
ATOM 3653 C C . ILE A 1 259 ? 44.309 23.756 25.766 1.00 8.92 246 ILE A C 1
ATOM 3654 O O . ILE A 1 259 ? 43.878 23.065 26.695 1.00 8.89 246 ILE A O 1
ATOM 3670 N N . GLY A 1 260 ? 43.952 25.018 25.554 1.00 8.95 247 GLY A N 1
ATOM 3671 C CA . GLY A 1 260 ? 42.783 25.650 26.143 1.00 9.16 247 GLY A CA 1
ATOM 3672 C C . GLY A 1 260 ? 41.532 25.222 25.400 1.00 8.84 247 GLY A C 1
ATOM 3673 O O . GLY A 1 260 ? 41.030 24.122 25.622 1.00 9.54 247 GLY A O 1
ATOM 3677 N N . ASP A 1 261 ? 41.016 26.070 24.502 1.00 9.23 248 ASP A N 1
ATOM 3678 C CA . ASP A 1 261 ? 39.810 25.746 23.731 1.00 9.68 248 ASP A CA 1
ATOM 3679 C C . ASP A 1 261 ? 40.193 24.884 22.533 1.00 10.13 248 ASP A C 1
ATOM 3680 O O . ASP A 1 261 ? 40.711 25.390 21.532 1.00 10.80 248 ASP A O 1
ATOM 3689 N N . ALA A 1 262 ? 39.937 23.590 22.638 1.00 10.19 249 ALA A N 1
ATOM 3690 C CA . ALA A 1 262 ? 40.142 22.621 21.574 1.00 10.44 249 ALA A CA 1
ATOM 3691 C C . ALA A 1 262 ? 38.810 22.408 20.888 1.00 11.08 249 ALA A C 1
ATOM 3692 O O . ALA A 1 262 ? 37.835 22.021 21.533 1.00 12.00 249 ALA A O 1
ATOM 3699 N N . HIS A 1 263 ? 38.763 22.659 19.584 1.00 11.26 250 HIS A N 1
ATOM 3700 C CA . HIS A 1 263 ? 37.472 22.700 18.905 1.00 11.27 250 HIS A CA 1
ATOM 3701 C C . HIS A 1 263 ? 37.540 22.151 17.488 1.00 11.61 250 HIS A C 1
ATOM 3702 O O . HIS A 1 263 ? 38.595 22.032 16.875 1.00 11.97 250 HIS A O 1
ATOM 3716 N N . VAL A 1 264 ? 36.356 21.816 17.001 1.00 12.36 251 VAL A N 1
ATOM 3717 C CA A VAL A 1 264 ? 36.167 21.486 15.597 0.57 12.86 251 VAL A CA 1
ATOM 3718 C CA B VAL A 1 264 ? 36.092 21.386 15.632 0.43 12.91 251 VAL A CA 1
ATOM 3719 C C . VAL A 1 264 ? 35.006 22.306 15.082 1.00 13.34 251 VAL A C 1
ATOM 3720 O O . VAL A 1 264 ? 34.023 22.560 15.782 1.00 14.70 251 VAL A O 1
ATOM 3745 N N . TYR A 1 265 ? 35.120 22.738 13.838 1.00 14.34 252 TYR A N 1
ATOM 3746 C CA . TYR A 1 265 ? 34.041 23.495 13.223 1.00 16.24 252 TYR A CA 1
ATOM 3747 C C . TYR A 1 265 ? 32.923 22.557 12.775 1.00 15.86 252 TYR A C 1
ATOM 3748 O O . TYR A 1 265 ? 33.182 21.471 12.250 1.00 15.64 252 TYR A O 1
ATOM 3766 N N . LEU A 1 266 ? 31.666 22.973 13.007 1.00 16.22 253 LEU A N 1
ATOM 3767 C CA .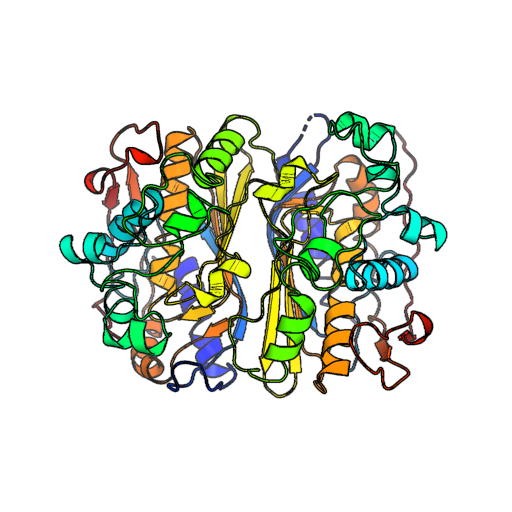 LEU A 1 266 ? 30.517 22.135 12.656 1.00 17.54 253 LEU A CA 1
ATOM 3768 C C . LEU A 1 266 ? 30.540 21.721 11.188 1.00 16.82 253 LEU A C 1
ATOM 3769 O O . LEU A 1 266 ? 30.169 20.590 10.858 1.00 18.03 253 LEU A O 1
ATOM 3785 N N . THR A 1 267 ? 30.961 22.620 10.295 1.00 17.25 254 THR A N 1
ATOM 3786 C CA . THR A 1 267 ? 30.990 22.298 8.870 1.00 19.57 254 THR A CA 1
ATOM 3787 C C . THR A 1 267 ? 32.020 21.229 8.528 1.00 19.86 254 THR A C 1
ATOM 3788 O O . THR A 1 267 ? 31.952 20.652 7.434 1.00 22.43 254 THR A O 1
ATOM 3799 N N . HIS A 1 268 ? 32.959 20.937 9.432 1.00 18.82 255 HIS A N 1
ATOM 3800 C CA . HIS A 1 268 ? 34.014 19.962 9.178 1.00 19.80 255 HIS A CA 1
ATOM 3801 C C . HIS A 1 268 ? 33.720 18.601 9.784 1.00 17.43 255 HIS A C 1
ATOM 3802 O O . HIS A 1 268 ? 34.516 17.671 9.596 1.00 17.71 255 HIS A O 1
ATOM 3816 N N . VAL A 1 269 ? 32.619 18.464 10.520 1.00 17.21 256 VAL A N 1
ATOM 3817 C CA . VAL A 1 269 ? 32.362 17.236 11.262 1.00 17.74 256 VAL A CA 1
ATOM 3818 C C . VAL A 1 269 ? 32.347 16.016 10.342 1.00 19.67 256 VAL A C 1
ATOM 3819 O O . VAL A 1 269 ? 32.930 14.982 10.671 1.00 19.31 256 VAL A O 1
ATOM 3832 N N . ASP A 1 270 ? 31.677 16.098 9.192 1.00 22.05 257 ASP A N 1
ATOM 3833 C CA . ASP A 1 270 ? 31.603 14.925 8.321 1.00 23.83 257 ASP A CA 1
ATOM 3834 C C . ASP A 1 270 ? 32.975 14.498 7.804 1.00 22.71 257 ASP A C 1
ATOM 3835 O O . ASP A 1 270 ? 33.277 13.297 7.743 1.00 22.97 257 ASP A O 1
ATOM 3844 N N . ALA A 1 271 ? 33.804 15.456 7.388 1.00 21.31 258 ALA A N 1
ATOM 3845 C CA . ALA A 1 271 ? 35.148 15.105 6.937 1.00 21.57 258 ALA A CA 1
ATOM 3846 C C . ALA A 1 271 ? 35.951 14.462 8.060 1.00 19.50 258 ALA A C 1
ATOM 3847 O O . ALA A 1 271 ? 36.720 13.520 7.827 1.00 19.49 258 ALA A O 1
ATOM 3854 N N . LEU A 1 272 ? 35.796 14.961 9.287 1.00 17.39 259 LEU A N 1
ATOM 3855 C CA . LEU A 1 272 ? 36.553 14.407 10.403 1.00 16.62 259 LEU A CA 1
ATOM 3856 C C . LEU A 1 272 ? 36.049 13.019 10.756 1.00 17.49 259 LEU A C 1
ATOM 3857 O O . LEU A 1 272 ? 36.837 12.154 11.150 1.00 18.03 259 LEU A O 1
ATOM 3873 N N . LYS A 1 273 ? 34.747 12.776 10.590 1.00 18.27 260 LYS A N 1
ATOM 3874 C CA . LYS A 1 273 ? 34.229 11.427 10.801 1.00 19.32 260 LYS A CA 1
ATOM 3875 C C . LYS A 1 273 ? 34.849 10.434 9.822 1.00 20.68 260 LYS A C 1
ATOM 3876 O O . LYS A 1 273 ? 35.170 9.306 10.200 1.00 21.94 260 LYS A O 1
ATOM 3895 N N . VAL A 1 274 ? 35.043 10.838 8.565 1.00 21.65 261 VAL A N 1
ATOM 3896 C CA . VAL A 1 274 ? 35.752 9.980 7.611 1.00 23.06 261 VAL A CA 1
ATOM 3897 C C . VAL A 1 274 ? 37.168 9.711 8.105 1.00 22.11 261 VAL A C 1
ATOM 3898 O O . VAL A 1 274 ? 37.655 8.570 8.073 1.00 22.90 261 VAL A O 1
ATOM 3911 N N . GLN A 1 275 ? 37.858 10.768 8.544 1.00 19.98 262 GLN A N 1
ATOM 3912 C CA . GLN A 1 275 ? 39.253 10.633 8.935 1.00 19.61 262 GLN A CA 1
ATOM 3913 C C . GLN A 1 275 ? 39.389 9.694 10.122 1.00 19.14 262 GLN A C 1
ATOM 3914 O O . GLN A 1 275 ? 40.333 8.897 10.189 1.00 19.64 262 GLN A O 1
ATOM 3928 N N . MET A 1 276 ? 38.456 9.781 11.073 1.00 18.98 263 MET A N 1
ATOM 3929 C CA A MET A 1 276 ? 38.504 8.948 12.269 0.74 18.51 263 MET A CA 1
ATOM 3930 C CA B MET A 1 276 ? 38.527 8.947 12.264 0.26 19.18 263 MET A CA 1
ATOM 3931 C C . MET A 1 276 ? 38.361 7.468 11.949 1.00 19.18 263 MET A C 1
ATOM 3932 O O . MET A 1 276 ? 38.722 6.631 12.779 1.00 19.17 263 MET A O 1
ATOM 3959 N N . GLU A 1 277 ? 37.838 7.122 10.773 1.00 17.78 264 GLU A N 1
ATOM 3960 C CA . GLU A 1 277 ? 37.737 5.724 10.384 1.00 18.26 264 GLU A CA 1
ATOM 3961 C C . GLU A 1 277 ? 39.027 5.172 9.799 1.00 17.94 264 GLU A C 1
ATOM 3962 O O . GLU A 1 277 ? 39.124 3.950 9.604 1.00 17.62 264 GLU A O 1
ATOM 3974 N N . ARG A 1 278 ? 39.997 6.030 9.491 1.00 16.95 265 ARG A N 1
ATOM 3975 C CA . ARG A 1 278 ? 41.247 5.587 8.900 1.00 17.65 265 ARG A CA 1
ATOM 3976 C C . ARG A 1 278 ? 42.164 5.012 9.968 1.00 16.84 265 ARG A C 1
ATOM 3977 O O . ARG A 1 278 ? 42.145 5.431 11.131 1.00 16.76 265 ARG A O 1
ATOM 3998 N N . LYS A 1 279 ? 43.005 4.072 9.547 1.00 17.31 266 LYS A N 1
ATOM 3999 C CA . LYS A 1 279 ? 43.946 3.439 10.462 1.00 16.71 266 LYS A CA 1
ATOM 4000 C C . LYS A 1 279 ? 45.274 4.183 10.433 1.00 16.28 266 LYS A C 1
ATOM 4001 O O . LYS A 1 279 ? 45.916 4.227 9.372 1.00 16.91 266 LYS A O 1
ATOM 4020 N N . PRO A 1 280 ? 45.721 4.775 11.546 1.00 15.53 267 PRO A N 1
ATOM 4021 C CA . PRO A 1 280 ? 47.027 5.445 11.545 1.00 15.57 267 PRO A CA 1
ATOM 4022 C C . PRO A 1 280 ? 48.153 4.489 11.214 1.00 17.49 267 PRO A C 1
ATOM 4023 O O . PRO A 1 280 ? 48.139 3.315 11.595 1.00 17.95 267 PRO A O 1
ATOM 4034 N N . ARG A 1 281 ? 49.118 5.012 10.495 1.00 16.44 268 ARG A N 1
ATOM 4035 C CA . ARG A 1 281 ? 50.335 4.316 10.121 1.00 16.66 268 ARG A CA 1
ATOM 4036 C C . ARG A 1 281 ? 51.463 4.736 11.050 1.00 15.69 268 ARG A C 1
ATOM 4037 O O . ARG A 1 281 ? 51.328 5.694 11.819 1.00 15.55 268 ARG A O 1
ATOM 4058 N N . PRO A 1 282 ? 52.590 4.025 11.037 1.00 16.21 269 PRO A N 1
ATOM 4059 C CA . PRO A 1 282 ? 53.730 4.462 11.849 1.00 15.67 269 PRO A CA 1
ATOM 4060 C C . PRO A 1 282 ? 54.130 5.884 11.469 1.00 13.80 269 PRO A C 1
ATOM 4061 O O . PRO A 1 282 ? 54.072 6.267 10.294 1.00 14.29 269 PRO A O 1
ATOM 4072 N N . PHE A 1 283 ? 54.572 6.657 12.462 1.00 13.16 270 PHE A N 1
ATOM 4073 C CA . PHE A 1 283 ? 55.108 7.968 12.162 1.00 12.56 270 PHE A CA 1
ATOM 4074 C C . PHE A 1 283 ? 56.420 7.840 11.387 1.00 12.72 270 PHE A C 1
ATOM 4075 O O . PHE A 1 283 ? 57.150 6.844 11.522 1.00 13.36 270 PHE A O 1
ATOM 4092 N N . PRO A 1 284 ? 56.755 8.861 10.599 1.00 11.99 271 PRO A N 1
ATOM 4093 C CA . PRO A 1 284 ? 58.072 8.921 9.956 1.00 11.79 271 PRO A CA 1
ATOM 4094 C C . PRO A 1 284 ? 59.159 9.205 10.974 1.00 12.11 271 PRO A C 1
ATOM 4095 O O . PRO A 1 284 ? 58.892 9.474 12.148 1.00 12.47 271 PRO A O 1
ATOM 4106 N N . LYS A 1 285 ? 60.405 9.103 10.507 1.00 12.49 272 LYS A N 1
ATOM 4107 C CA . LYS A 1 285 ? 61.542 9.632 11.245 1.00 13.14 272 LYS A CA 1
ATOM 4108 C C . LYS A 1 285 ? 61.981 10.947 10.610 1.00 13.09 272 LYS A C 1
ATOM 4109 O O . LYS A 1 285 ? 61.750 11.187 9.420 1.00 14.24 272 LYS A O 1
ATOM 4128 N N . LEU A 1 286 ? 62.593 11.811 11.418 1.00 12.48 273 LEU A N 1
ATOM 4129 C CA . LEU A 1 286 ? 63.170 13.059 10.935 1.00 12.10 273 LEU A CA 1
ATOM 4130 C C . LEU A 1 286 ? 64.658 13.051 11.241 1.00 12.06 273 LEU A C 1
ATOM 4131 O O . LEU A 1 286 ? 65.055 12.810 12.393 1.00 12.33 273 LEU A O 1
ATOM 4147 N N . LYS A 1 287 ? 65.465 13.287 10.212 1.00 12.43 274 LYS A N 1
ATOM 4148 C CA . LYS A 1 287 ? 66.907 13.402 10.342 1.00 13.41 274 LYS A CA 1
ATOM 4149 C C . LYS A 1 287 ? 67.352 14.809 9.980 1.00 12.79 274 LYS A C 1
ATOM 4150 O O . LYS A 1 287 ? 66.799 15.437 9.071 1.00 14.24 274 LYS A O 1
ATOM 4169 N N . ILE A 1 288 ? 68.336 15.302 10.719 1.00 12.32 275 ILE A N 1
ATOM 4170 C CA . ILE A 1 288 ? 69.028 16.544 10.408 1.00 12.96 275 ILE A CA 1
ATOM 4171 C C . ILE A 1 288 ? 70.336 16.156 9.733 1.00 13.41 275 ILE A C 1
ATOM 4172 O O . ILE A 1 288 ? 71.104 15.350 10.261 1.00 15.10 275 ILE A O 1
ATOM 4188 N N . LEU A 1 289 ? 70.576 16.703 8.553 1.00 13.25 276 LEU A N 1
ATOM 4189 C CA . LEU A 1 289 ? 71.577 16.172 7.629 1.00 14.13 276 LEU A CA 1
ATOM 4190 C C . LEU A 1 289 ? 72.924 16.882 7.684 1.00 15.40 276 LEU A C 1
ATOM 4191 O O . LEU A 1 289 ? 73.825 16.514 6.919 1.00 19.01 276 LEU A O 1
ATOM 4207 N N . ARG A 1 290 ? 73.088 17.867 8.563 1.00 15.18 277 ARG A N 1
ATOM 4208 C CA . ARG A 1 290 ? 74.268 18.716 8.638 1.00 17.03 277 ARG A CA 1
ATOM 4209 C C . ARG A 1 290 ? 74.512 19.069 10.096 1.00 15.62 277 ARG A C 1
ATOM 4210 O O . ARG A 1 290 ? 73.574 19.099 10.893 1.00 15.91 277 ARG A O 1
ATOM 4231 N N . ASN A 1 291 ? 75.757 19.382 10.436 1.00 15.58 278 ASN A N 1
ATOM 4232 C CA . ASN A 1 291 ? 76.075 20.010 11.713 1.00 16.26 278 ASN A CA 1
ATOM 4233 C C . ASN A 1 291 ? 75.798 21.496 11.574 1.00 17.21 278 ASN A C 1
ATOM 4234 O O . ASN A 1 291 ? 76.614 22.258 11.063 1.00 19.66 278 ASN A O 1
ATOM 4245 N N . VAL A 1 292 ? 74.651 21.918 12.030 1.00 16.00 279 VAL A N 1
ATOM 4246 C CA . VAL A 1 292 ? 74.197 23.282 11.810 1.00 15.80 279 VAL A CA 1
ATOM 4247 C C . VAL A 1 292 ? 74.824 24.195 12.855 1.00 16.77 279 VAL A C 1
ATOM 4248 O O . VAL A 1 292 ? 74.979 23.817 14.014 1.00 17.87 279 VAL A O 1
ATOM 4261 N N . GLU A 1 293 ? 75.165 25.417 12.446 1.00 18.94 280 GLU A N 1
ATOM 4262 C CA . GLU A 1 293 ? 76.027 26.278 13.260 1.00 21.08 280 GLU A CA 1
ATOM 4263 C C . GLU A 1 293 ? 75.297 26.848 14.483 1.00 19.77 280 GLU A C 1
ATOM 4264 O O . GLU A 1 293 ? 75.877 26.928 15.573 1.00 24.18 280 GLU A O 1
ATOM 4276 N N . ASN A 1 294 ? 74.044 27.283 14.316 1.00 16.81 281 ASN A N 1
ATOM 4277 C CA . ASN A 1 294 ? 73.285 28.016 15.332 1.00 16.83 281 ASN A CA 1
ATOM 4278 C C . ASN A 1 294 ? 71.824 28.031 14.886 1.00 14.15 281 ASN A C 1
ATOM 4279 O O . ASN A 1 294 ? 71.509 27.581 13.786 1.00 14.15 281 ASN A O 1
ATOM 4290 N N . ILE A 1 295 ? 70.926 28.548 15.743 1.00 13.41 282 ILE A N 1
ATOM 4291 C CA . ILE A 1 295 ? 69.492 28.432 15.452 1.00 13.74 282 ILE A CA 1
ATOM 4292 C C . ILE A 1 295 ? 69.093 29.206 14.216 1.00 14.08 282 ILE A C 1
ATOM 4293 O O . ILE A 1 295 ? 68.071 28.890 13.613 1.00 15.35 282 ILE A O 1
ATOM 4309 N N . ASP A 1 296 ? 69.860 30.212 13.831 1.00 14.54 283 ASP A N 1
ATOM 4310 C CA . ASP A 1 296 ? 69.582 31.042 12.664 1.00 15.44 283 ASP A CA 1
ATOM 4311 C C . ASP A 1 296 ? 70.174 30.489 11.367 1.00 16.44 283 ASP A C 1
ATOM 4312 O O . ASP A 1 296 ? 69.956 31.081 10.306 1.00 19.72 283 ASP A O 1
ATOM 4321 N N . ASP A 1 297 ? 70.860 29.344 11.427 1.00 14.89 284 ASP A N 1
ATOM 4322 C CA . ASP A 1 297 ? 71.585 28.770 10.300 1.00 15.43 284 ASP A CA 1
ATOM 4323 C C . ASP A 1 297 ? 70.840 27.627 9.613 1.00 14.82 284 ASP A C 1
ATOM 4324 O O . ASP A 1 297 ? 71.343 27.099 8.618 1.00 15.48 284 ASP A O 1
ATOM 4333 N N . PHE A 1 298 ? 69.667 27.226 10.093 1.00 13.77 285 PHE A N 1
ATOM 4334 C CA . PHE A 1 298 ? 68.982 26.110 9.462 1.00 13.17 285 PHE A CA 1
ATOM 4335 C C . PHE A 1 298 ? 68.429 26.483 8.089 1.00 13.76 285 PHE A C 1
ATOM 4336 O O . PHE A 1 298 ? 68.038 27.625 7.822 1.00 15.50 285 PHE A O 1
ATOM 4353 N N . ARG A 1 299 ? 68.357 25.474 7.232 1.00 13.76 286 ARG A N 1
ATOM 4354 C CA . ARG A 1 299 ? 67.804 25.581 5.889 1.00 14.91 286 ARG A CA 1
ATOM 4355 C C . ARG A 1 299 ? 66.858 24.414 5.671 1.00 14.48 286 ARG A C 1
ATOM 4356 O O . ARG A 1 299 ? 66.989 23.354 6.292 1.00 14.20 286 ARG A O 1
ATOM 4377 N N . ALA A 1 300 ? 65.872 24.626 4.803 1.00 15.09 287 ALA A N 1
ATOM 4378 C CA . ALA A 1 300 ? 64.905 23.570 4.529 1.00 16.88 287 ALA A CA 1
ATOM 4379 C C . ALA A 1 300 ? 65.588 22.265 4.131 1.00 16.50 287 ALA A C 1
ATOM 4380 O O . ALA A 1 300 ? 65.126 21.175 4.482 1.00 17.80 287 ALA A O 1
ATOM 4387 N N . GLU A 1 301 ? 66.688 22.354 3.378 1.00 15.83 288 GLU A N 1
ATOM 4388 C CA . GLU A 1 301 ? 67.382 21.175 2.882 1.00 16.72 288 GLU A CA 1
ATOM 4389 C C . GLU A 1 301 ? 68.087 20.393 3.981 1.00 15.47 288 GLU A C 1
ATOM 4390 O O . GLU A 1 301 ? 68.552 19.277 3.728 1.00 17.13 288 GLU A O 1
ATOM 4402 N N . ASP A 1 302 ? 68.138 20.922 5.200 1.00 14.53 289 ASP A N 1
ATOM 4403 C CA . ASP A 1 302 ? 68.762 20.203 6.305 1.00 13.37 289 ASP A CA 1
ATOM 4404 C C . ASP A 1 302 ? 67.903 19.077 6.858 1.00 13.56 289 ASP A C 1
ATOM 4405 O O . ASP A 1 302 ? 68.402 18.270 7.649 1.00 13.98 289 ASP A O 1
ATOM 4414 N N . PHE A 1 303 ? 66.629 19.012 6.497 1.00 13.43 290 PHE A N 1
ATOM 4415 C CA . PHE A 1 303 ? 65.690 18.093 7.123 1.00 13.42 290 PHE A CA 1
ATOM 4416 C C . PHE A 1 303 ? 65.259 17.008 6.154 1.00 14.74 290 PHE A C 1
ATOM 4417 O O . PHE A 1 303 ? 64.818 17.307 5.044 1.00 17.83 290 PHE A O 1
ATOM 4434 N N . GLU A 1 304 ? 65.391 15.754 6.582 1.00 14.49 291 GLU A N 1
ATOM 4435 C CA . GLU A 1 304 ? 64.954 14.613 5.794 1.00 16.82 291 GLU A CA 1
ATOM 4436 C C . GLU A 1 304 ? 63.882 13.864 6.562 1.00 14.54 291 GLU A C 1
ATOM 4437 O O . GLU A 1 304 ? 64.113 13.432 7.691 1.00 14.77 291 GLU A O 1
ATOM 4449 N N . LEU A 1 305 ? 62.726 13.702 5.945 1.00 14.26 292 LEU A N 1
ATOM 4450 C CA . LEU A 1 305 ? 61.644 12.915 6.502 1.00 16.42 292 LEU A CA 1
ATOM 4451 C C . LEU A 1 305 ? 61.708 11.523 5.889 1.00 16.33 292 LEU A C 1
ATOM 4452 O O . LEU A 1 305 ? 61.655 11.391 4.665 1.00 19.88 292 LEU A O 1
ATOM 4468 N N . ILE A 1 306 ? 61.801 10.495 6.724 1.00 15.46 293 ILE A N 1
ATOM 4469 C CA . ILE A 1 306 ? 61.935 9.113 6.272 1.00 15.95 293 ILE A CA 1
ATOM 4470 C C . ILE A 1 306 ? 60.606 8.410 6.485 1.00 15.64 293 ILE A C 1
ATOM 4471 O O . ILE A 1 306 ? 60.096 8.362 7.615 1.00 15.34 293 ILE A O 1
ATOM 4487 N N . ASN A 1 307 ? 60.042 7.887 5.398 1.00 16.71 294 ASN A N 1
ATOM 4488 C CA . ASN A 1 307 ? 58.894 6.991 5.451 1.00 17.72 294 ASN A CA 1
ATOM 4489 C C . ASN A 1 307 ? 57.633 7.690 5.962 1.00 16.40 294 ASN A C 1
ATOM 4490 O O . ASN A 1 307 ? 56.924 7.156 6.807 1.00 17.52 294 ASN A O 1
ATOM 4501 N N . TYR A 1 308 ? 57.351 8.886 5.448 1.00 15.25 295 TYR A N 1
ATOM 4502 C CA . TYR A 1 308 ? 56.077 9.542 5.716 1.00 14.81 295 TYR A CA 1
ATOM 4503 C C . TYR A 1 308 ? 55.085 9.075 4.666 1.00 16.12 295 TYR A C 1
ATOM 4504 O O . TYR A 1 308 ? 55.260 9.350 3.479 1.00 17.57 295 TYR A O 1
ATOM 4522 N N . LYS A 1 309 ? 54.052 8.361 5.099 1.00 17.05 296 LYS A N 1
ATOM 4523 C CA . LYS A 1 309 ? 53.099 7.727 4.194 1.00 19.98 296 LYS A CA 1
ATOM 4524 C C . LYS A 1 309 ? 51.676 8.040 4.632 1.00 17.91 296 LYS A C 1
ATOM 4525 O O . LYS A 1 309 ? 50.945 7.159 5.100 1.00 19.80 296 LYS A O 1
ATOM 4544 N N . PRO A 1 310 ? 51.244 9.284 4.482 1.00 16.41 297 PRO A N 1
ATOM 4545 C CA . PRO A 1 310 ? 49.889 9.641 4.904 1.00 16.18 297 PRO A CA 1
ATOM 4546 C C . PRO A 1 310 ? 48.843 9.222 3.885 1.00 16.59 297 PRO A C 1
ATOM 4547 O O . PRO A 1 310 ? 49.132 8.954 2.721 1.00 18.41 297 PRO A O 1
ATOM 4558 N N . TYR A 1 311 ? 47.608 9.174 4.361 1.00 17.12 298 TYR A N 1
ATOM 4559 C CA . TYR A 1 311 ? 46.455 9.175 3.492 1.00 17.99 298 TYR A CA 1
ATOM 4560 C C . TYR A 1 311 ? 46.282 10.575 2.896 1.00 19.94 298 TYR A C 1
ATOM 4561 O O . TYR A 1 311 ? 46.812 11.563 3.415 1.00 23.08 298 TYR A O 1
ATOM 4579 N N . PRO A 1 312 ? 45.472 10.702 1.851 1.00 24.18 299 PRO A N 1
ATOM 4580 C CA . PRO A 1 312 ? 45.271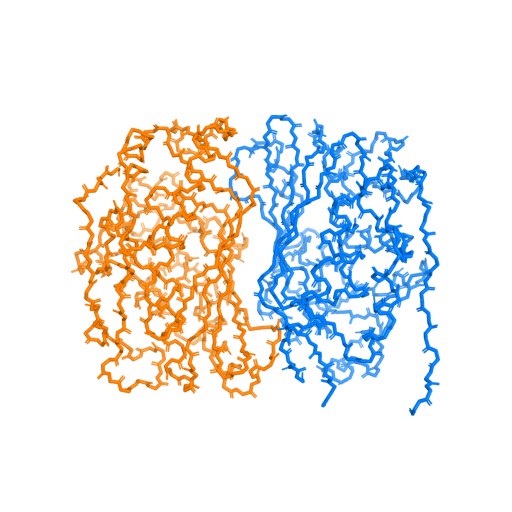 12.012 1.219 1.00 26.56 299 PRO A CA 1
ATOM 4581 C C . PRO A 1 312 ? 44.410 12.948 2.057 1.00 27.56 299 PRO A C 1
ATOM 4582 O O . PRO A 1 312 ? 43.616 12.536 2.902 1.00 29.16 299 PRO A O 1
ATOM 4593 N N . LYS A 1 313 ? 44.562 14.239 1.770 1.00 30.27 300 LYS A N 1
ATOM 4594 C CA . LYS A 1 313 ? 43.668 15.250 2.314 1.00 32.13 300 LYS A CA 1
ATOM 4595 C C . LYS A 1 313 ? 42.227 14.888 1.966 1.00 31.53 300 LYS A C 1
ATOM 4596 O O . LYS A 1 313 ? 41.961 14.211 0.968 1.00 34.52 300 LYS A O 1
ATOM 4615 N N . ILE A 1 314 ? 41.291 15.312 2.816 1.00 32.18 301 ILE A N 1
ATOM 4616 C CA . ILE A 1 314 ? 39.883 14.938 2.699 1.00 36.58 301 ILE A CA 1
ATOM 4617 C C . ILE A 1 314 ? 39.085 16.158 2.260 1.00 41.21 301 ILE A C 1
ATOM 4618 O O . ILE A 1 314 ? 39.235 17.247 2.829 1.00 51.06 301 ILE A O 1
ATOM 4634 N N . SER A 1 315 ? 38.235 15.975 1.252 1.00 47.08 302 SER A N 1
ATOM 4635 C CA . SER A 1 315 ? 37.290 17.008 0.838 1.00 47.47 302 SER A CA 1
ATOM 4636 C C . SER A 1 315 ? 35.926 16.365 0.636 1.00 49.09 302 SER A C 1
ATOM 4637 O O . SER A 1 315 ? 35.795 15.403 -0.128 1.00 63.99 302 SER A O 1
ATOM 4645 N N . MET A 1 316 ? 34.920 16.898 1.324 1.00 46.74 303 MET A N 1
ATOM 4646 C CA . MET A 1 316 ? 33.580 16.322 1.328 1.00 39.39 303 MET A CA 1
ATOM 4647 C C . MET A 1 316 ? 32.629 17.261 0.598 1.00 33.04 303 MET A C 1
ATOM 4648 O O . MET A 1 316 ? 32.375 18.372 1.090 1.00 37.47 303 MET A O 1
ATOM 4662 N N . PRO A 1 317 ? 32.084 16.886 -0.561 1.00 31.55 304 PRO A N 1
ATOM 4663 C CA . PRO A 1 317 ? 31.115 17.764 -1.223 1.00 30.58 304 PRO A CA 1
ATOM 4664 C C . PRO A 1 317 ? 29.857 17.916 -0.383 1.00 27.65 304 PRO A C 1
ATOM 4665 O O . PRO A 1 317 ? 29.438 16.999 0.327 1.00 29.46 304 PRO A O 1
ATOM 4676 N N . MET A 1 318 ? 29.248 19.092 -0.464 1.00 27.64 305 MET A N 1
ATOM 4677 C CA . MET A 1 318 ? 27.975 19.278 0.210 1.00 26.68 305 MET A CA 1
ATOM 4678 C C . MET A 1 318 ? 26.923 18.413 -0.455 1.00 24.74 305 MET A C 1
ATOM 4679 O O . MET A 1 318 ? 26.931 18.211 -1.673 1.00 24.97 305 MET A O 1
ATOM 4693 N N . ALA A 1 319 ? 25.978 17.946 0.355 1.00 26.61 306 ALA A N 1
ATOM 4694 C CA . ALA A 1 319 ? 24.873 17.143 -0.135 1.00 27.52 306 ALA A CA 1
ATOM 4695 C C . ALA A 1 319 ? 23.507 17.695 0.244 1.00 24.88 306 ALA A C 1
ATOM 4696 O O . ALA A 1 319 ? 22.507 17.239 -0.320 1.00 27.58 306 ALA A O 1
ATOM 4703 N N . VAL A 1 320 ? 23.434 18.660 1.163 1.00 23.81 307 VAL A N 1
ATOM 4704 C CA . VAL A 1 320 ? 22.172 19.150 1.717 1.00 25.31 307 VAL A CA 1
ATOM 4705 C C . VAL A 1 320 ? 22.102 20.676 1.642 1.00 24.27 307 VAL A C 1
ATOM 4706 O O . VAL A 1 320 ? 23.098 21.325 1.995 1.00 25.52 307 VAL A O 1
ATOM 4720 N N . TYR B 1 31 ? 33.365 7.436 51.908 1.00 53.92 18 TYR B N 1
ATOM 4721 C CA . TYR B 1 31 ? 33.389 8.240 50.691 1.00 55.07 18 TYR B CA 1
ATOM 4722 C C . TYR B 1 31 ? 34.814 8.566 50.278 1.00 65.14 18 TYR B C 1
ATOM 4723 O O . TYR B 1 31 ? 35.668 8.842 51.122 1.00 60.33 18 TYR B O 1
ATOM 4740 N N . VAL B 1 32 ? 35.073 8.529 48.974 1.00 44.50 19 VAL B N 1
ATOM 4741 C CA . VAL B 1 32 ? 36.422 8.715 48.458 1.00 43.23 19 VAL B CA 1
ATOM 4742 C C . VAL B 1 32 ? 36.426 9.841 47.439 1.00 47.72 19 VAL B C 1
ATOM 4743 O O . VAL B 1 32 ? 35.426 10.122 46.771 1.00 72.34 19 VAL B O 1
ATOM 4756 N N . ASN B 1 33 ? 37.578 10.466 47.312 1.00 28.25 20 ASN B N 1
ATOM 4757 C CA . ASN B 1 33 ? 37.752 11.690 46.546 1.00 22.17 20 ASN B CA 1
ATOM 4758 C C . ASN B 1 33 ? 38.694 11.384 45.380 1.00 19.11 20 ASN B C 1
ATOM 4759 O O . ASN B 1 33 ? 39.911 11.270 45.557 1.00 18.17 20 ASN B O 1
ATOM 4770 N N . GLN B 1 34 ? 38.127 11.276 44.177 1.00 19.24 21 GLN B N 1
ATOM 4771 C CA . GLN B 1 34 ? 38.916 10.824 43.031 1.00 19.51 21 GLN B CA 1
ATOM 4772 C C . GLN B 1 34 ? 39.942 11.866 42.602 1.00 18.00 21 GLN B C 1
ATOM 4773 O O . GLN B 1 34 ? 41.043 11.515 42.169 1.00 18.12 21 GLN B O 1
ATOM 4787 N N . GLU B 1 35 ? 39.596 13.149 42.677 1.00 16.08 22 GLU B N 1
ATOM 4788 C CA . GLU B 1 35 ? 40.538 14.181 42.263 1.00 14.95 22 GLU B CA 1
ATOM 4789 C C . GLU B 1 35 ? 41.730 14.226 43.200 1.00 14.42 22 GLU B C 1
ATOM 4790 O O . GLU B 1 35 ? 42.875 14.352 42.750 1.00 14.89 22 GLU B O 1
ATOM 4802 N N . GLU B 1 36 ? 41.499 14.103 44.510 1.00 14.69 23 GLU B N 1
ATOM 4803 C CA . GLU B 1 36 ? 42.636 14.053 45.417 1.00 14.72 23 GLU B CA 1
ATOM 4804 C C . GLU B 1 36 ? 43.431 12.761 45.244 1.00 15.87 23 GLU B C 1
ATOM 4805 O O . GLU B 1 36 ? 44.662 12.786 45.321 1.00 15.53 23 GLU B O 1
ATOM 4817 N N . LEU B 1 37 ? 42.760 11.629 44.976 1.00 16.46 24 LEU B N 1
ATOM 4818 C CA . LEU B 1 37 ? 43.497 10.398 44.684 1.00 18.63 24 LEU B CA 1
ATOM 4819 C C . LEU B 1 37 ? 44.419 10.589 43.491 1.00 17.68 24 LEU B C 1
ATOM 4820 O O . LEU B 1 37 ? 45.544 10.085 43.478 1.00 18.47 24 LEU B O 1
ATOM 4836 N N . ASN B 1 38 ? 43.962 11.333 42.482 1.00 17.86 25 ASN B N 1
ATOM 4837 C CA . ASN B 1 38 ? 44.807 11.577 41.321 1.00 18.61 25 ASN B CA 1
ATOM 4838 C C . ASN B 1 38 ? 46.065 12.343 41.716 1.00 17.68 25 ASN B C 1
ATOM 4839 O O . ASN B 1 38 ? 47.170 12.016 41.256 1.00 18.53 25 ASN B O 1
ATOM 4850 N N . TYR B 1 39 ? 45.921 13.343 42.596 1.00 16.58 26 TYR B N 1
ATOM 4851 C CA . TYR B 1 39 ? 47.082 14.070 43.102 1.00 15.80 26 TYR B CA 1
ATOM 4852 C C . TYR B 1 39 ? 48.043 13.135 43.833 1.00 17.37 26 TYR B C 1
ATOM 4853 O O . TYR B 1 39 ? 49.261 13.178 43.606 1.00 17.66 26 TYR B O 1
ATOM 4871 N N . LEU B 1 40 ? 47.511 12.274 44.705 1.00 17.54 27 LEU B N 1
ATOM 4872 C CA . LEU B 1 40 ? 48.360 11.324 45.421 1.00 18.26 27 LEU B CA 1
ATOM 4873 C C . LEU B 1 40 ? 49.049 10.363 44.464 1.00 19.39 27 LEU B C 1
ATOM 4874 O O . LEU B 1 40 ? 50.199 9.969 44.692 1.00 20.53 27 LEU B O 1
ATOM 4890 N N . ASN B 1 41 ? 48.348 9.949 43.405 1.00 20.13 28 ASN B N 1
ATOM 4891 C CA . ASN B 1 41 ? 48.960 9.076 42.406 1.00 22.39 28 ASN B CA 1
ATOM 4892 C C . ASN B 1 41 ? 50.093 9.786 41.671 1.00 22.19 28 ASN B C 1
ATOM 4893 O O . ASN B 1 41 ? 51.086 9.151 41.291 1.00 23.48 28 ASN B O 1
ATOM 4904 N N . GLN B 1 42 ? 49.947 11.097 41.440 1.00 20.90 29 GLN B N 1
ATOM 4905 C CA A GLN B 1 42 ? 51.011 11.858 40.798 0.58 20.71 29 GLN B CA 1
ATOM 4906 C CA B GLN B 1 42 ? 51.014 11.861 40.800 0.42 20.12 29 GLN B CA 1
ATOM 4907 C C . GLN B 1 42 ? 52.230 11.970 41.709 1.00 20.70 29 GLN B C 1
ATOM 4908 O O . GLN B 1 42 ? 53.370 11.869 41.242 1.00 21.74 29 GLN B O 1
ATOM 4935 N N . LEU B 1 43 ? 52.013 12.165 43.011 1.00 20.44 30 LEU B N 1
ATOM 4936 C CA . LEU B 1 43 ? 53.123 12.129 43.964 1.00 21.82 30 LEU B CA 1
ATOM 4937 C C . LEU B 1 43 ? 53.857 10.802 43.878 1.00 23.25 30 LEU B C 1
ATOM 4938 O O . LEU B 1 43 ? 55.091 10.757 43.814 1.00 23.65 30 LEU B O 1
ATOM 4954 N N . LYS B 1 44 ? 53.100 9.707 43.891 1.00 23.50 31 LYS B N 1
ATOM 4955 C CA . LYS B 1 44 ? 53.707 8.383 43.840 1.00 25.54 31 LYS B CA 1
ATOM 4956 C C . LYS B 1 44 ? 54.540 8.211 42.580 1.00 27.08 31 LYS B C 1
ATOM 4957 O O . LYS B 1 44 ? 55.658 7.687 42.632 1.00 28.40 31 LYS B O 1
ATOM 4976 N N . ASP B 1 45 ? 54.022 8.662 41.437 1.00 25.54 32 ASP B N 1
ATOM 4977 C CA . ASP B 1 45 ? 54.748 8.475 40.185 1.00 25.55 32 ASP B CA 1
ATOM 4978 C C . ASP B 1 45 ? 56.044 9.268 40.183 1.00 25.93 32 ASP B C 1
ATOM 4979 O O . ASP B 1 45 ? 57.077 8.783 39.700 1.00 28.38 32 ASP B O 1
ATOM 4988 N N . ILE B 1 46 ? 56.010 10.490 40.705 1.00 23.22 33 ILE B N 1
ATOM 4989 C CA . ILE B 1 46 ? 57.216 11.303 40.771 1.00 23.48 33 ILE B CA 1
ATOM 4990 C C . ILE B 1 46 ? 58.231 10.675 41.717 1.00 26.03 33 ILE B C 1
ATOM 4991 O O . ILE B 1 46 ? 59.424 10.591 41.403 1.00 26.28 33 ILE B O 1
ATOM 5007 N N . ILE B 1 47 ? 57.777 10.238 42.894 1.00 26.89 34 ILE B N 1
ATOM 5008 C CA . ILE B 1 47 ? 58.693 9.658 43.869 1.00 28.69 34 ILE B CA 1
ATOM 5009 C C . ILE B 1 47 ? 59.271 8.346 43.352 1.00 30.01 34 ILE B C 1
ATOM 5010 O O . ILE B 1 47 ? 60.459 8.053 43.555 1.00 39.32 34 ILE B O 1
ATOM 5026 N N . ASP B 1 48 ? 58.449 7.526 42.693 1.00 28.60 35 ASP B N 1
ATOM 5027 C CA . ASP B 1 48 ? 58.908 6.210 42.255 1.00 33.03 35 ASP B CA 1
ATOM 5028 C C . ASP B 1 48 ? 59.706 6.274 40.960 1.00 32.41 35 ASP B C 1
ATOM 5029 O O . ASP B 1 48 ? 60.598 5.441 40.754 1.00 35.95 35 ASP B O 1
ATOM 5038 N N . HIS B 1 49 ? 59.416 7.245 40.086 1.00 32.73 36 HIS B N 1
ATOM 5039 C CA . HIS B 1 49 ? 59.922 7.224 38.720 1.00 35.14 36 HIS B CA 1
ATOM 5040 C C . HIS B 1 49 ? 60.478 8.557 38.234 1.00 36.41 36 HIS B C 1
ATOM 5041 O O . HIS B 1 49 ? 60.959 8.624 37.098 1.00 43.09 36 HIS B O 1
ATOM 5055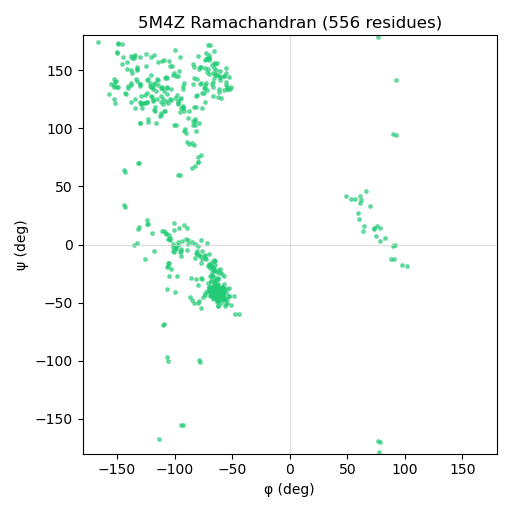 N N . GLY B 1 50 ? 60.449 9.610 39.053 1.00 33.61 37 GLY B N 1
ATOM 5056 C CA . GLY B 1 50 ? 60.916 10.907 38.603 1.00 31.36 37 GLY B CA 1
ATOM 5057 C C . GLY B 1 50 ? 62.422 10.973 38.411 1.00 30.36 37 GLY B C 1
ATOM 5058 O O . GLY B 1 50 ? 63.189 10.151 38.909 1.00 33.71 37 GLY B O 1
ATOM 5062 N N . VAL B 1 51 ? 62.850 11.992 37.679 1.00 29.64 38 VAL B N 1
ATOM 5063 C CA . VAL B 1 51 ? 64.267 12.227 37.416 1.00 29.57 38 VAL B CA 1
ATOM 5064 C C . VAL B 1 51 ? 64.859 12.994 38.584 1.00 28.37 38 VAL B C 1
ATOM 5065 O O . VAL B 1 51 ? 64.246 13.949 39.081 1.00 27.05 38 VAL B O 1
ATOM 5078 N N . ARG B 1 52 ? 66.062 12.610 39.011 1.00 29.23 39 ARG B N 1
ATOM 5079 C CA . ARG B 1 52 ? 66.732 13.348 40.068 1.00 31.45 39 ARG B CA 1
ATOM 5080 C C . ARG B 1 52 ? 67.448 14.539 39.447 1.00 33.98 39 ARG B C 1
ATOM 5081 O O . ARG B 1 52 ? 68.337 14.370 38.604 1.00 39.60 39 ARG B O 1
ATOM 5102 N N . LYS B 1 53 ? 67.052 15.738 39.854 1.00 35.13 40 LYS B N 1
ATOM 5103 C CA . LYS B 1 53 ? 67.617 16.983 39.361 1.00 41.41 40 LYS B CA 1
ATOM 5104 C C . LYS B 1 53 ? 68.280 17.719 40.516 1.00 41.70 40 LYS B C 1
ATOM 5105 O O . LYS B 1 53 ? 67.767 17.728 41.640 1.00 42.40 40 LYS B O 1
ATOM 5124 N N . ASN B 1 54 ? 69.443 18.297 40.248 1.00 43.49 41 ASN B N 1
ATOM 5125 C CA . ASN B 1 54 ? 69.886 19.421 41.048 1.00 51.81 41 ASN B CA 1
ATOM 5126 C C . ASN B 1 54 ? 68.990 20.606 40.709 1.00 60.51 41 ASN B C 1
ATOM 5127 O O . ASN B 1 54 ? 68.327 20.626 39.668 1.00 52.44 41 ASN B O 1
ATOM 5138 N N . ASP B 1 55 ? 68.923 21.583 41.605 1.00 46.03 42 ASP B N 1
ATOM 5139 C CA . ASP B 1 55 ? 68.043 22.709 41.337 1.00 42.52 42 ASP B CA 1
ATOM 5140 C C . ASP B 1 55 ? 68.604 23.978 41.957 1.00 52.22 42 ASP B C 1
ATOM 5141 O O . ASP B 1 55 ? 69.598 23.962 42.689 1.00 50.58 42 ASP B O 1
ATOM 5150 N N . ARG B 1 56 ? 67.939 25.090 41.631 1.00 45.57 43 ARG B N 1
ATOM 5151 C CA . ARG B 1 56 ? 68.357 26.404 42.103 1.00 49.48 43 ARG B CA 1
ATOM 5152 C C . ARG B 1 56 ? 68.618 26.402 43.604 1.00 52.20 43 ARG B C 1
ATOM 5153 O O . ARG B 1 56 ? 69.624 26.952 44.067 1.00 54.66 43 ARG B O 1
ATOM 5174 N N . THR B 1 57 ? 67.730 25.777 44.382 1.00 61.35 44 THR B N 1
ATOM 5175 C CA . THR B 1 57 ? 67.865 25.803 45.834 1.00 59.21 44 THR B CA 1
ATOM 5176 C C . THR B 1 57 ? 69.028 24.952 46.329 1.00 63.46 44 THR B C 1
ATOM 5177 O O . THR B 1 57 ? 69.464 25.132 47.470 1.00 77.64 44 THR B O 1
ATOM 5188 N N . GLY B 1 58 ? 69.532 24.030 45.510 1.00 59.08 45 GLY B N 1
ATOM 5189 C CA . GLY B 1 58 ? 70.553 23.103 45.954 1.00 63.06 45 GLY B CA 1
ATOM 5190 C C . GLY B 1 58 ? 70.043 21.953 46.795 1.00 73.02 45 GLY B C 1
ATOM 5191 O O . GLY B 1 58 ? 70.854 21.144 47.265 1.00 123.57 45 GLY B O 1
ATOM 5195 N N . ILE B 1 59 ? 68.729 21.851 47.001 1.00 50.07 46 ILE B N 1
ATOM 5196 C CA . ILE B 1 59 ? 68.174 20.783 47.825 1.00 49.70 46 ILE B CA 1
ATOM 5197 C C . ILE B 1 59 ? 68.086 19.479 47.041 1.00 45.71 46 ILE B C 1
ATOM 5198 O O . ILE B 1 59 ? 68.273 18.394 47.601 1.00 61.00 46 ILE B O 1
ATOM 5214 N N . GLY B 1 60 ? 67.801 19.559 45.744 1.00 44.09 47 GLY B N 1
ATOM 5215 C CA . GLY B 1 60 ? 67.603 18.368 44.938 1.00 40.37 47 GLY B CA 1
ATOM 5216 C C . GLY B 1 60 ? 66.145 17.957 44.868 1.00 33.80 47 GLY B C 1
ATOM 5217 O O . GLY B 1 60 ? 65.427 18.050 45.867 1.00 34.81 47 GLY B O 1
ATOM 5221 N N . THR B 1 61 ? 65.701 17.487 43.704 1.00 29.64 48 THR B N 1
ATOM 5222 C CA . THR B 1 61 ? 64.301 17.143 43.494 1.00 26.52 48 THR B CA 1
ATOM 5223 C C . THR B 1 61 ? 64.191 15.839 42.723 1.00 23.57 48 THR B C 1
ATOM 5224 O O . THR B 1 61 ? 65.153 15.367 42.108 1.00 26.44 48 THR B O 1
ATOM 5235 N N . LEU B 1 62 ? 63.008 15.241 42.798 1.00 22.63 49 LEU B N 1
ATOM 5236 C CA . LEU B 1 62 ? 62.539 14.252 41.840 1.00 21.91 49 LEU B CA 1
ATOM 5237 C C . LEU B 1 62 ? 61.481 14.953 41.006 1.00 20.04 49 LEU B C 1
ATOM 5238 O O . LEU B 1 62 ? 60.621 15.646 41.554 1.00 19.65 49 LEU B O 1
ATOM 5254 N N . SER B 1 63 ? 61.529 14.786 39.693 1.00 19.25 50 SER B N 1
ATOM 5255 C CA A SER B 1 63 ? 60.804 15.672 38.797 0.61 18.67 50 SER B CA 1
ATOM 5256 C CA B SER B 1 63 ? 60.686 15.635 38.866 0.39 18.47 50 SER B CA 1
ATOM 5257 C C . SER B 1 63 ? 60.194 14.906 37.629 1.00 18.04 50 SER B C 1
ATOM 5258 O O . SER B 1 63 ? 60.759 13.909 37.168 1.00 19.25 50 SER B O 1
ATOM 5273 N N . THR B 1 64 ? 59.067 15.411 37.131 1.00 17.08 51 THR B N 1
ATOM 5274 C CA . THR B 1 64 ? 58.535 15.022 35.833 1.00 16.79 51 THR B CA 1
ATOM 5275 C C . THR B 1 64 ? 58.130 16.300 35.109 1.00 15.08 51 THR B C 1
ATOM 5276 O O . THR B 1 64 ? 58.015 17.352 35.730 1.00 16.17 51 THR B O 1
ATOM 5287 N N . PHE B 1 65 ? 57.934 16.232 33.796 1.00 13.56 52 PHE B N 1
ATOM 5288 C CA . PHE B 1 65 ? 57.629 17.427 33.011 1.00 12.53 52 PHE B CA 1
ATOM 5289 C C . PHE B 1 65 ? 56.364 17.198 32.211 1.00 12.22 52 PHE B C 1
ATOM 5290 O O . PHE B 1 65 ? 56.287 16.246 31.431 1.00 13.68 52 PHE B O 1
ATOM 5307 N N . GLY B 1 66 ? 55.365 18.055 32.422 1.00 11.53 53 GLY B N 1
ATOM 5308 C CA . GLY B 1 66 ? 54.127 17.989 31.674 1.00 11.78 53 GLY B CA 1
ATOM 5309 C C . GLY B 1 66 ? 53.083 17.143 32.361 1.00 13.12 53 GLY B C 1
ATOM 5310 O O . GLY B 1 66 ? 53.045 15.922 32.185 1.00 15.05 53 GLY B O 1
ATOM 5314 N N . THR B 1 67 ? 52.215 17.791 33.135 1.00 12.08 54 THR B N 1
ATOM 5315 C CA . THR B 1 67 ? 51.106 17.109 33.787 1.00 11.75 54 THR B CA 1
ATOM 5316 C C . THR B 1 67 ? 49.869 17.991 33.640 1.00 11.18 54 THR B C 1
ATOM 5317 O O . THR B 1 67 ? 49.968 19.192 33.382 1.00 10.69 54 THR B O 1
ATOM 5328 N N . GLN B 1 68 ? 48.701 17.380 33.814 1.00 11.04 55 GLN B N 1
ATOM 5329 C CA . GLN B 1 68 ? 47.452 18.127 33.788 1.00 11.11 55 GLN B CA 1
ATOM 5330 C C . GLN B 1 68 ? 46.423 17.406 34.642 1.00 11.84 55 GLN B C 1
ATOM 5331 O O . GLN B 1 68 ? 46.280 16.185 34.551 1.00 14.20 55 GLN B O 1
ATOM 5345 N N . SER B 1 69 ? 45.703 18.176 35.454 1.00 11.31 56 SER B N 1
ATOM 5346 C CA . SER B 1 69 ? 44.633 17.648 36.290 1.00 12.97 56 SER B CA 1
ATOM 5347 C C . SER B 1 69 ? 43.446 18.593 36.249 1.00 11.63 56 SER B C 1
ATOM 5348 O O . SER B 1 69 ? 43.617 19.788 36.090 1.00 13.06 56 SER B O 1
ATOM 5356 N N . ARG B 1 70 ? 42.250 18.036 36.403 1.00 12.26 57 ARG B N 1
ATOM 5357 C CA . ARG B 1 70 ? 41.006 18.783 36.370 1.00 13.49 57 ARG B CA 1
ATOM 5358 C C . ARG B 1 70 ? 40.299 18.663 37.708 1.00 12.52 57 ARG B C 1
ATOM 5359 O O . ARG B 1 70 ? 40.241 17.581 38.294 1.00 13.14 57 ARG B O 1
ATOM 5380 N N . TYR B 1 71 ? 39.747 19.783 38.179 1.00 11.54 58 TYR B N 1
ATOM 5381 C CA . TYR B 1 71 ? 39.021 19.846 39.448 1.00 11.70 58 TYR B CA 1
ATOM 5382 C C . TYR B 1 71 ? 37.641 20.421 39.188 1.00 11.94 58 TYR B C 1
ATOM 5383 O O . TYR B 1 71 ? 37.516 21.539 38.689 1.00 12.23 58 TYR B O 1
ATOM 5401 N N . CYS B 1 72 ? 36.613 19.661 39.534 1.00 12.86 59 CYS B N 1
ATOM 5402 C CA . CYS B 1 72 ? 35.243 20.099 39.319 1.00 14.25 59 CYS B CA 1
ATOM 5403 C C . CYS B 1 72 ? 34.802 21.057 40.414 1.00 13.50 59 CYS B C 1
ATOM 5404 O O . CYS B 1 72 ? 34.924 20.753 41.605 1.00 16.25 59 CYS B O 1
ATOM 5412 N N . LEU B 1 73 ? 34.278 22.210 40.008 1.00 12.17 60 LEU B N 1
ATOM 5413 C CA . LEU B 1 73 ? 33.811 23.247 40.922 1.00 12.35 60 LEU B CA 1
ATOM 5414 C C . LEU B 1 73 ? 32.291 23.302 41.004 1.00 13.46 60 LEU B C 1
ATOM 5415 O O . LEU B 1 73 ? 31.735 24.190 41.667 1.00 13.95 60 LEU B O 1
ATOM 5431 N N . ARG B 1 74 ? 31.607 22.377 40.347 1.00 14.22 61 ARG B N 1
ATOM 5432 C CA . ARG B 1 74 ? 30.154 22.340 40.375 1.00 15.87 61 ARG B CA 1
ATOM 5433 C C . ARG B 1 74 ? 29.643 22.044 41.784 1.00 16.96 61 ARG B C 1
ATOM 5434 O O . ARG B 1 74 ? 30.328 21.455 42.618 1.00 16.74 61 ARG B O 1
ATOM 5455 N N . ASP B 1 75 ? 28.411 22.480 42.041 1.00 18.72 62 ASP B N 1
ATOM 5456 C CA . ASP B 1 75 ? 27.741 22.234 43.318 1.00 20.96 62 ASP B CA 1
ATOM 5457 C C . ASP B 1 75 ? 28.510 22.812 44.506 1.00 19.21 62 ASP B C 1
ATOM 5458 O O . ASP B 1 75 ? 28.373 22.335 45.638 1.00 21.08 62 ASP B O 1
ATOM 5467 N N . ASP B 1 76 ? 29.284 23.866 44.253 1.00 17.98 63 ASP B N 1
ATOM 5468 C CA . ASP B 1 76 ? 30.094 24.579 45.237 1.00 17.21 63 ASP B CA 1
ATOM 5469 C C . ASP B 1 76 ? 31.200 23.726 45.842 1.00 14.95 63 ASP B C 1
ATOM 5470 O O . ASP B 1 76 ? 31.846 24.147 46.813 1.00 14.94 63 ASP B O 1
ATOM 5479 N N . ILE B 1 77 ? 31.472 22.556 45.265 1.00 14.72 64 ILE B N 1
ATOM 5480 C CA . ILE B 1 77 ? 32.565 21.727 45.749 1.00 15.03 64 ILE B CA 1
ATOM 5481 C C . ILE B 1 77 ? 33.889 22.425 45.497 1.00 13.14 64 ILE B C 1
ATOM 5482 O O . ILE B 1 77 ? 34.121 22.990 44.422 1.00 13.69 64 ILE B O 1
ATOM 5498 N N . PHE B 1 78 ? 34.758 22.407 46.504 1.00 13.30 65 PHE B N 1
ATOM 5499 C CA . PHE B 1 78 ? 35.951 23.242 46.490 1.00 12.35 65 PHE B CA 1
ATOM 5500 C C . PHE B 1 78 ? 37.180 22.397 46.790 1.00 12.56 65 PHE B C 1
ATOM 5501 O O . PHE B 1 78 ? 37.261 21.802 47.879 1.00 12.79 65 PHE B O 1
ATOM 5518 N N . PRO B 1 79 ? 38.166 22.341 45.877 1.00 11.74 66 PRO B N 1
ATOM 5519 C CA . PRO B 1 79 ? 39.270 21.361 45.980 1.00 11.65 66 PRO B CA 1
ATOM 5520 C C . PRO B 1 79 ? 40.387 21.797 46.916 1.00 12.73 66 PRO B C 1
ATOM 5521 O O . PRO B 1 79 ? 41.510 22.055 46.506 1.00 14.13 66 PRO B O 1
ATOM 5532 N N . LEU B 1 80 ? 40.059 21.859 48.211 1.00 12.38 67 LEU B N 1
ATOM 5533 C CA . LEU B 1 80 ? 41.031 22.085 49.272 1.00 12.85 67 LEU B CA 1
ATOM 5534 C C . LEU B 1 80 ? 41.427 20.716 49.801 1.00 13.24 67 LEU B C 1
ATOM 5535 O O . LEU B 1 80 ? 40.597 20.001 50.370 1.00 13.23 67 LEU B O 1
ATOM 5551 N N . LEU B 1 81 ? 42.688 20.337 49.604 1.00 13.57 68 LEU B N 1
ATOM 5552 C CA . LEU B 1 81 ? 43.079 18.959 49.867 1.00 14.55 68 LEU B CA 1
ATOM 5553 C C . LEU B 1 81 ? 42.843 18.569 51.322 1.00 14.98 68 LEU B C 1
ATOM 5554 O O . LEU B 1 81 ? 43.015 19.371 52.246 1.00 16.23 68 LEU B O 1
ATOM 5570 N N . THR B 1 82 ? 42.453 17.313 51.502 1.00 15.01 69 THR B N 1
ATOM 5571 C CA . THR B 1 82 ? 42.104 16.805 52.820 1.00 16.60 69 THR B CA 1
ATOM 5572 C C . THR B 1 82 ? 43.182 15.939 53.455 1.00 18.00 69 THR B C 1
ATOM 5573 O O . THR B 1 82 ? 43.147 15.752 54.672 1.00 19.22 69 THR B O 1
ATOM 5584 N N . THR B 1 83 ? 44.102 15.365 52.678 1.00 17.66 70 THR B N 1
ATOM 5585 C CA . THR B 1 83 ? 45.087 14.466 53.268 1.00 18.69 70 THR B CA 1
ATOM 5586 C C . THR B 1 83 ? 46.178 15.201 54.017 1.00 19.81 70 THR B C 1
ATOM 5587 O O . THR B 1 83 ? 47.005 14.561 54.679 1.00 20.22 70 THR B O 1
ATOM 5598 N N . LYS B 1 84 ? 46.186 16.517 53.951 1.00 23.30 71 LYS B N 1
ATOM 5599 C CA . LYS B 1 84 ? 46.868 17.320 54.945 1.00 28.66 71 LYS B CA 1
ATOM 5600 C C . LYS B 1 84 ? 46.113 18.631 55.023 1.00 30.70 71 LYS B C 1
ATOM 5601 O O . LYS B 1 84 ? 45.325 18.972 54.136 1.00 37.92 71 LYS B O 1
ATOM 5620 N N . ARG B 1 85 ? 46.377 19.391 56.062 1.00 28.38 72 ARG B N 1
ATOM 5621 C CA . ARG B 1 85 ? 45.744 20.693 56.181 1.00 27.04 72 ARG B CA 1
ATOM 5622 C C . ARG B 1 85 ? 46.420 21.683 55.241 1.00 26.18 72 ARG B C 1
ATOM 5623 O O . ARG B 1 85 ? 47.651 21.811 55.237 1.00 30.70 72 ARG B O 1
ATOM 5644 N N . VAL B 1 86 ? 45.615 22.391 54.457 1.00 19.96 73 VAL B N 1
ATOM 5645 C CA . VAL B 1 86 ? 46.090 23.483 53.623 1.00 17.68 73 VAL B CA 1
ATOM 5646 C C . VAL B 1 86 ? 45.806 24.785 54.355 1.00 15.64 73 VAL B C 1
ATOM 5647 O O . VAL B 1 86 ? 44.776 24.922 55.034 1.00 15.78 73 VAL B O 1
ATOM 5660 N N . PHE B 1 87 ? 46.708 25.752 54.203 1.00 15.57 74 PHE B N 1
ATOM 5661 C CA . PHE B 1 87 ? 46.629 27.052 54.877 1.00 15.54 74 PHE B CA 1
ATOM 5662 C C . PHE B 1 87 ? 45.590 27.954 54.194 1.00 14.65 74 PHE B C 1
ATOM 5663 O O . PHE B 1 87 ? 45.912 28.908 53.486 1.00 14.16 74 PHE B O 1
ATOM 5680 N N . TRP B 1 88 ? 44.314 27.667 54.471 1.00 15.28 75 TRP B N 1
ATOM 5681 C CA . TRP B 1 88 ? 43.209 28.342 53.788 1.00 14.83 75 TRP B CA 1
ATOM 5682 C C . TRP B 1 88 ? 43.238 29.848 54.015 1.00 14.27 75 TRP B C 1
ATOM 5683 O O . TRP B 1 88 ? 43.033 30.629 53.083 1.00 14.10 75 TRP B O 1
ATOM 5704 N N . ARG B 1 89 ? 43.426 30.283 55.261 1.00 14.94 76 ARG B N 1
ATOM 5705 C CA . ARG B 1 89 ? 43.443 31.717 55.516 1.00 14.94 76 ARG B CA 1
ATOM 5706 C C . ARG B 1 89 ? 44.512 32.394 54.667 1.00 15.08 76 ARG B C 1
ATOM 5707 O O . ARG B 1 89 ? 44.304 33.500 54.157 1.00 15.21 76 ARG B O 1
ATOM 5728 N N . GLY B 1 90 ? 45.654 31.726 54.482 1.00 14.58 77 GLY B N 1
ATOM 5729 C CA . GLY B 1 90 ? 46.702 32.279 53.644 1.00 14.22 77 GLY B CA 1
ATOM 5730 C C . GLY B 1 90 ? 46.313 32.323 52.179 1.00 12.66 77 GLY B C 1
ATOM 5731 O O . GLY B 1 90 ? 46.636 33.286 51.481 1.00 13.50 77 GLY B O 1
ATOM 5735 N N . VAL B 1 91 ? 45.617 31.292 51.691 1.00 12.27 78 VAL B N 1
ATOM 5736 C CA . VAL B 1 91 ? 45.120 31.319 50.309 1.00 12.23 78 VAL B CA 1
ATOM 5737 C C . VAL B 1 91 ? 44.270 32.560 50.086 1.00 12.10 78 VAL B C 1
ATOM 5738 O O . VAL B 1 91 ? 44.457 33.314 49.115 1.00 12.60 78 VAL B O 1
ATOM 5751 N N . VAL B 1 92 ? 43.302 32.767 50.977 1.00 12.08 79 VAL B N 1
ATOM 5752 C CA . VAL B 1 92 ? 42.359 33.868 50.813 1.00 12.84 79 VAL B CA 1
ATOM 5753 C C . VAL B 1 92 ? 43.095 35.203 50.863 1.00 13.07 79 VAL B C 1
ATOM 5754 O O . VAL B 1 92 ? 42.935 36.059 49.994 1.00 13.23 79 VAL B O 1
ATOM 5767 N N . GLU B 1 93 ? 43.879 35.420 51.923 1.00 13.22 80 GLU B N 1
ATOM 5768 C CA . GLU B 1 93 ? 44.563 36.695 52.059 1.00 13.69 80 GLU B CA 1
ATOM 5769 C C . GLU B 1 93 ? 45.534 36.940 50.906 1.00 13.92 80 GLU B C 1
ATOM 5770 O O . GLU B 1 93 ? 45.620 38.058 50.389 1.00 14.63 80 GLU B O 1
ATOM 5782 N N . GLU B 1 94 ? 46.286 35.917 50.494 1.00 13.55 81 GLU B N 1
ATOM 5783 C CA . GLU B 1 94 ? 47.220 36.111 49.384 1.00 13.71 81 GLU B CA 1
ATOM 5784 C C . GLU B 1 94 ? 46.489 36.501 48.105 1.00 13.60 81 GLU B C 1
ATOM 5785 O O . GLU B 1 94 ? 46.947 37.381 47.363 1.00 14.02 81 GLU B O 1
ATOM 5797 N N . LEU B 1 95 ? 45.342 35.875 47.840 1.00 12.96 82 LEU B N 1
ATOM 5798 C CA . LEU B 1 95 ? 44.630 36.181 46.605 1.00 12.64 82 LEU B CA 1
ATOM 5799 C C . LEU B 1 95 ? 44.041 37.584 46.636 1.00 12.75 82 LEU B C 1
ATOM 5800 O O . LEU B 1 95 ? 44.110 38.312 45.642 1.00 13.26 82 LEU B O 1
ATOM 5816 N N . LEU B 1 96 ? 43.448 37.985 47.759 1.00 12.66 83 LEU B N 1
ATOM 5817 C CA . LEU B 1 96 ? 42.949 39.352 47.855 1.00 13.16 83 LEU B CA 1
ATOM 5818 C C . LEU B 1 96 ? 44.084 40.354 47.649 1.00 14.56 83 LEU B C 1
ATOM 5819 O O . LEU B 1 96 ? 43.890 41.416 47.044 1.00 15.20 83 LEU B O 1
ATOM 5835 N N . TRP B 1 97 ? 45.276 40.019 48.149 1.00 14.83 84 TRP B N 1
ATOM 5836 C CA . TRP B 1 97 ? 46.472 40.838 47.975 1.00 15.65 84 TRP B CA 1
ATOM 5837 C C . TRP B 1 97 ? 46.918 40.881 46.508 1.00 15.74 84 TRP B C 1
ATOM 5838 O O . TRP B 1 97 ? 47.176 41.965 45.968 1.00 16.48 84 TRP B O 1
ATOM 5859 N N . PHE B 1 98 ? 46.979 39.721 45.830 1.00 16.12 85 PHE B N 1
ATOM 5860 C CA . PHE B 1 98 ? 47.219 39.707 44.382 1.00 16.65 85 PHE B CA 1
ATOM 5861 C C . PHE B 1 98 ? 46.253 40.642 43.669 1.00 15.79 85 PHE B C 1
ATOM 5862 O O . PHE B 1 98 ? 46.643 41.447 42.809 1.00 15.59 85 PHE B O 1
ATOM 5879 N N . ILE B 1 99 ? 44.964 40.472 43.947 1.00 14.85 86 ILE B N 1
ATOM 5880 C CA . ILE B 1 99 ? 43.953 41.235 43.225 1.00 15.32 86 ILE B CA 1
ATOM 5881 C C . ILE B 1 99 ? 44.182 42.725 43.400 1.00 15.95 86 ILE B C 1
ATOM 5882 O O . ILE B 1 99 ? 44.008 43.508 42.459 1.00 17.14 86 ILE B O 1
ATOM 5898 N N . SER B 1 100 ? 44.583 43.143 44.604 1.00 16.06 87 SER B N 1
ATOM 5899 C CA . SER B 1 100 ? 44.808 44.560 44.863 1.00 17.60 87 SER B CA 1
ATOM 5900 C C . SER B 1 100 ? 45.959 45.129 44.044 1.00 17.16 87 SER B C 1
ATOM 5901 O O . SER B 1 100 ? 46.084 46.358 43.965 1.00 19.68 87 SER B O 1
ATOM 5909 N N . GLY B 1 101 ? 46.786 44.274 43.434 1.00 16.60 88 GLY B N 1
ATOM 5910 C CA . GLY B 1 101 ? 47.926 44.714 42.671 1.00 17.27 88 GLY B CA 1
ATOM 5911 C C . GLY B 1 101 ? 49.197 44.857 43.470 1.00 18.53 88 GLY B C 1
ATOM 5912 O O . GLY B 1 101 ? 50.233 45.205 42.893 1.00 19.81 88 GLY B O 1
ATOM 5916 N N . SER B 1 102 ? 49.147 44.603 44.773 1.00 18.34 89 SER B N 1
ATOM 5917 C CA . SER B 1 102 ? 50.290 44.849 45.632 1.00 18.86 89 SER B CA 1
ATOM 5918 C C . SER B 1 102 ? 51.391 43.833 45.382 1.00 19.04 89 SER B C 1
ATOM 5919 O O . SER B 1 102 ? 51.139 42.671 45.056 1.00 19.81 89 SER B O 1
ATOM 5927 N N . THR B 1 103 ? 52.624 44.298 45.564 1.00 18.78 90 THR B N 1
AT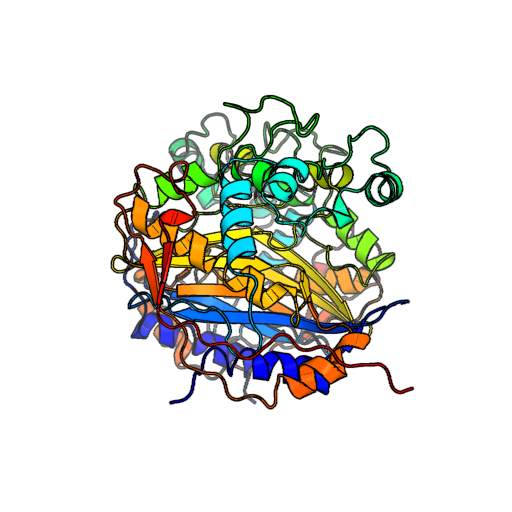OM 5928 C CA . THR B 1 103 ? 53.812 43.456 45.594 1.00 18.95 90 THR B CA 1
ATOM 5929 C C . THR B 1 103 ? 54.571 43.633 46.905 1.00 20.30 90 THR B C 1
ATOM 5930 O O . THR B 1 103 ? 55.754 43.281 46.987 1.00 20.94 90 THR B O 1
ATOM 5941 N N . ASN B 1 104 ? 53.905 44.184 47.929 1.00 20.19 91 ASN B N 1
ATOM 5942 C CA . ASN B 1 104 ? 54.520 44.479 49.223 1.00 20.31 91 ASN B CA 1
ATOM 5943 C C . ASN B 1 104 ? 54.169 43.350 50.186 1.00 19.31 91 ASN B C 1
ATOM 5944 O O . ASN B 1 104 ? 53.045 43.269 50.691 1.00 19.65 91 ASN B O 1
ATOM 5955 N N . ALA B 1 105 ? 55.133 42.468 50.428 1.00 18.97 92 ALA B N 1
ATOM 5956 C CA . ALA B 1 105 ? 54.894 41.339 51.314 1.00 19.81 92 ALA B CA 1
ATOM 5957 C C . ALA B 1 105 ? 54.571 41.769 52.742 1.00 20.59 92 ALA B C 1
ATOM 5958 O O . ALA B 1 105 ? 53.958 40.988 53.482 1.00 21.91 92 ALA B O 1
ATOM 5965 N N . LYS B 1 106 ? 54.962 42.980 53.156 1.00 21.97 93 LYS B N 1
ATOM 5966 C CA . LYS B 1 106 ? 54.608 43.429 54.502 1.00 23.94 93 LYS B CA 1
ATOM 5967 C C . LYS B 1 106 ? 53.099 43.527 54.688 1.00 25.66 93 LYS B C 1
ATOM 5968 O O . LYS B 1 106 ? 52.603 43.361 55.807 1.00 25.70 93 LYS B O 1
ATOM 5987 N N . GLN B 1 107 ? 52.349 43.808 53.623 1.00 24.56 94 GLN B N 1
ATOM 5988 C CA . GLN B 1 107 ? 50.899 43.867 53.771 1.00 25.46 94 GLN B CA 1
ATOM 5989 C C . GLN B 1 107 ? 50.318 42.507 54.133 1.00 25.60 94 GLN B C 1
ATOM 5990 O O . GLN B 1 107 ? 49.344 42.438 54.895 1.00 30.09 94 GLN B O 1
ATOM 6004 N N . LEU B 1 108 ? 50.909 41.423 53.624 1.00 23.90 95 LEU B N 1
ATOM 6005 C CA . LEU B 1 108 ? 50.494 40.083 54.030 1.00 25.02 95 LEU B CA 1
ATOM 6006 C C . LEU B 1 108 ? 51.005 39.747 55.417 1.00 25.30 95 LEU B C 1
ATOM 6007 O O . LEU B 1 108 ? 50.283 39.167 56.236 1.00 25.95 95 LEU B O 1
ATOM 6023 N N . SER B 1 109 ? 52.275 40.049 55.673 1.00 24.77 96 SER B N 1
ATOM 6024 C CA . SER B 1 109 ? 52.863 39.699 56.956 1.00 26.37 96 SER B CA 1
ATOM 6025 C C . SER B 1 109 ? 52.090 40.348 58.096 1.00 26.91 96 SER B C 1
ATOM 6026 O O . SER B 1 109 ? 51.898 39.740 59.157 1.00 28.03 96 SER B O 1
ATOM 6034 N N . GLU B 1 110 ? 51.605 41.574 57.878 1.00 28.55 97 GLU B N 1
ATOM 6035 C CA . GLU B 1 110 ? 50.835 42.270 58.902 1.00 32.30 97 GLU B CA 1
ATOM 6036 C C . GLU B 1 110 ? 49.472 41.629 59.130 1.00 34.25 97 GLU B C 1
ATOM 6037 O O . GLU B 1 110 ? 48.860 41.856 60.177 1.00 35.91 97 GLU B O 1
ATOM 6049 N N . LYS B 1 111 ? 48.988 40.824 58.183 1.00 30.90 98 LYS B N 1
ATOM 6050 C CA . LYS B 1 111 ? 47.811 39.991 58.390 1.00 29.60 98 LYS B CA 1
ATOM 6051 C C . LYS B 1 111 ? 48.174 38.600 58.893 1.00 26.55 98 LYS B C 1
ATOM 6052 O O . LYS B 1 111 ? 47.347 37.679 58.831 1.00 26.78 98 LYS B O 1
ATOM 6071 N N . ASN B 1 112 ? 49.393 38.432 59.392 1.00 25.45 99 ASN B N 1
ATOM 6072 C CA . ASN B 1 112 ? 49.845 37.156 59.936 1.00 23.57 99 ASN B CA 1
ATOM 6073 C C . ASN B 1 112 ? 49.839 36.060 58.873 1.00 21.23 99 ASN B C 1
ATOM 6074 O O . ASN B 1 112 ? 49.545 34.897 59.144 1.00 22.00 99 ASN B O 1
ATOM 6085 N N . VAL B 1 113 ? 50.219 36.440 57.660 1.00 19.46 100 VAL B N 1
ATOM 6086 C CA . VAL B 1 113 ? 50.452 35.506 56.565 1.00 18.69 100 VAL B CA 1
ATOM 6087 C C . VAL B 1 113 ? 51.885 35.751 56.102 1.00 18.57 100 VAL B C 1
ATOM 6088 O O . VAL B 1 113 ? 52.171 36.774 55.482 1.00 19.03 100 VAL B O 1
ATOM 6101 N N . ASN B 1 114 ? 52.797 34.846 56.448 1.00 20.90 101 ASN B N 1
ATOM 6102 C CA A ASN B 1 114 ? 54.227 35.095 56.325 0.45 21.15 101 ASN B CA 1
ATOM 6103 C CA B ASN B 1 114 ? 54.234 35.055 56.351 0.55 21.40 101 ASN B CA 1
ATOM 6104 C C . ASN B 1 114 ? 54.848 34.376 55.134 1.00 20.96 101 ASN B C 1
ATOM 6105 O O . ASN B 1 114 ? 56.079 34.299 55.042 1.00 21.02 101 ASN B O 1
ATOM 6126 N N . ILE B 1 115 ? 54.022 33.875 54.211 1.00 19.49 102 ILE B N 1
ATOM 6127 C CA . ILE B 1 115 ? 54.486 32.993 53.141 1.00 18.85 102 ILE B CA 1
ATOM 6128 C C . ILE B 1 115 ? 55.486 33.651 52.202 1.00 18.07 102 ILE B C 1
ATOM 6129 O O . ILE B 1 115 ? 56.276 32.943 51.559 1.00 20.25 102 ILE B O 1
ATOM 6145 N N . TRP B 1 116 ? 55.484 34.981 52.093 1.00 18.01 103 TRP B N 1
ATOM 6146 C CA . TRP B 1 116 ? 56.402 35.691 51.201 1.00 19.26 103 TRP B CA 1
ATOM 6147 C C . TRP B 1 116 ? 57.537 36.391 51.943 1.00 20.66 103 TRP B C 1
ATOM 6148 O O . TRP B 1 116 ? 58.332 37.095 51.314 1.00 22.51 103 TRP B O 1
ATOM 6169 N N . ASP B 1 117 ? 57.642 36.206 53.264 1.00 22.92 104 ASP B N 1
ATOM 6170 C CA . ASP B 1 117 ? 58.658 36.910 54.042 1.00 26.23 104 ASP B CA 1
ATOM 6171 C C . ASP B 1 117 ? 60.061 36.428 53.686 1.00 26.10 104 ASP B C 1
ATOM 6172 O O . ASP B 1 117 ? 61.007 37.227 53.631 1.00 28.79 104 ASP B O 1
ATOM 6181 N N . GLY B 1 118 ? 60.217 35.128 53.434 1.00 26.73 105 GLY B N 1
ATOM 6182 C CA . GLY B 1 118 ? 61.533 34.593 53.129 1.00 29.12 105 GLY B CA 1
ATOM 6183 C C . GLY B 1 118 ? 62.115 35.114 51.828 1.00 30.44 105 GLY B C 1
ATOM 6184 O O . GLY B 1 118 ? 63.331 35.286 51.714 1.00 33.96 105 GLY B O 1
ATOM 6188 N N . ASN B 1 119 ? 61.273 35.368 50.835 1.00 27.38 106 ASN B N 1
ATOM 6189 C CA . ASN B 1 119 ? 61.726 35.850 49.539 1.00 25.85 106 ASN B CA 1
ATOM 6190 C C . ASN B 1 119 ? 61.817 37.369 49.469 1.00 24.54 106 ASN B C 1
ATOM 6191 O O . ASN B 1 119 ? 62.136 37.906 48.405 1.00 26.25 106 ASN B O 1
ATOM 6202 N N . SER B 1 120 ? 61.563 38.073 50.574 1.00 25.14 107 SER B N 1
ATOM 6203 C CA . SER B 1 120 ? 61.600 39.531 50.578 1.00 25.93 107 SER B CA 1
ATOM 6204 C C . SER B 1 120 ? 62.420 40.088 51.736 1.00 27.88 107 SER B C 1
ATOM 6205 O O . SER B 1 120 ? 62.324 41.284 52.033 1.00 27.33 107 SER B O 1
ATOM 6213 N N . SER B 1 121 ? 63.222 39.256 52.386 1.00 29.82 108 SER B N 1
ATOM 6214 C CA . SER B 1 121 ? 64.100 39.727 53.442 1.00 30.77 108 SER B CA 1
ATOM 6215 C C . SER B 1 121 ? 65.258 40.527 52.853 1.00 30.14 108 SER B C 1
ATOM 6216 O O . SER B 1 121 ? 65.605 40.399 51.678 1.00 31.24 108 SER B O 1
ATOM 6224 N N . ARG B 1 122 ? 65.884 41.345 53.705 1.00 36.10 109 ARG B N 1
ATOM 6225 C CA . ARG B 1 122 ? 67.081 42.064 53.283 1.00 35.33 109 ARG B CA 1
ATOM 6226 C C . ARG B 1 122 ? 68.101 41.099 52.701 1.00 33.27 109 ARG B C 1
ATOM 6227 O O . ARG B 1 122 ? 68.701 41.365 51.654 1.00 35.24 109 ARG B O 1
ATOM 6248 N N . GLU B 1 123 ? 68.305 39.963 53.372 1.00 39.29 110 GLU B N 1
ATOM 6249 C CA . GLU B 1 123 ? 69.299 38.992 52.931 1.00 38.89 110 GLU B CA 1
ATOM 6250 C C . GLU B 1 123 ? 68.962 38.427 51.555 1.00 34.50 110 GLU B C 1
ATOM 6251 O O . GLU B 1 123 ? 69.821 38.371 50.667 1.00 34.49 110 GLU B O 1
ATOM 6263 N N . PHE B 1 124 ? 67.718 37.981 51.358 1.00 31.61 111 PHE B N 1
ATOM 6264 C CA . PHE B 1 124 ? 67.362 37.402 50.067 1.00 32.94 111 PHE B CA 1
ATOM 6265 C C . PHE B 1 124 ? 67.420 38.456 48.969 1.00 29.89 111 PHE B C 1
ATOM 6266 O O . PHE B 1 124 ? 67.962 38.207 47.886 1.00 30.35 111 PHE B O 1
ATOM 6283 N N . LEU B 1 125 ? 66.868 39.643 49.226 1.00 28.28 112 LEU B N 1
ATOM 6284 C CA . LEU B 1 125 ? 66.893 40.687 48.208 1.00 25.83 112 LEU B CA 1
ATOM 6285 C C . LEU B 1 125 ? 68.324 41.043 47.823 1.00 26.91 112 LEU B C 1
ATOM 6286 O O . LEU B 1 125 ? 68.629 41.240 46.641 1.00 27.65 112 LEU B O 1
ATOM 6302 N N . ASP B 1 126 ? 69.221 41.124 48.802 1.00 31.72 113 ASP B N 1
ATOM 6303 C CA . ASP B 1 126 ? 70.609 41.428 48.473 1.00 33.00 113 ASP B CA 1
ATOM 6304 C C . ASP B 1 126 ? 71.233 40.311 47.637 1.00 33.48 113 ASP B C 1
ATOM 6305 O O . ASP B 1 126 ? 72.048 40.574 46.745 1.00 35.50 113 ASP B O 1
ATOM 6314 N N . SER B 1 127 ? 70.858 39.056 47.900 1.00 35.39 114 SER B N 1
ATOM 6315 C CA . SER B 1 127 ? 71.404 37.948 47.118 1.00 34.68 114 SER B CA 1
ATOM 6316 C C . SER B 1 127 ? 70.957 38.010 45.659 1.00 33.31 114 SER B C 1
ATOM 6317 O O . SER B 1 127 ? 71.673 37.536 44.772 1.00 32.71 114 SER B O 1
ATOM 6325 N N . ARG B 1 128 ? 69.787 38.590 45.393 1.00 30.13 115 ARG B N 1
ATOM 6326 C CA . ARG B 1 128 ? 69.304 38.810 44.036 1.00 30.00 115 ARG B CA 1
ATOM 6327 C C . ARG B 1 128 ? 69.833 40.099 43.424 1.00 28.70 115 ARG B C 1
ATOM 6328 O O . ARG B 1 128 ? 69.469 40.425 42.287 1.00 29.96 115 ARG B O 1
ATOM 6349 N N . GLY B 1 129 ? 70.677 40.836 44.144 1.00 29.16 116 GLY B N 1
ATOM 6350 C CA . GLY B 1 129 ? 71.167 42.106 43.650 1.00 29.55 116 GLY B CA 1
ATOM 6351 C C . GLY B 1 129 ? 70.168 43.233 43.733 1.00 27.60 116 GLY B C 1
ATOM 6352 O O . GLY B 1 129 ? 70.363 44.268 43.089 1.00 28.70 116 GLY B O 1
ATOM 6356 N N . LEU B 1 130 ? 69.112 43.067 44.520 1.00 25.43 117 LEU B N 1
ATOM 6357 C CA . LEU B 1 130 ? 68.048 44.063 44.640 1.00 25.06 117 LEU B CA 1
ATOM 6358 C C . LEU B 1 130 ? 68.295 44.940 45.866 1.00 25.03 117 LEU B C 1
ATOM 6359 O O . LEU B 1 130 ? 67.485 45.035 46.788 1.00 25.12 117 LEU B O 1
ATOM 6375 N N . TYR B 1 131 ? 69.453 45.598 45.843 1.00 27.48 118 TYR B N 1
ATOM 6376 C CA . TYR B 1 131 ? 69.945 46.299 47.026 1.00 32.15 118 TYR B CA 1
ATOM 6377 C C . TYR B 1 131 ? 69.063 47.463 47.426 1.00 34.10 118 TYR B C 1
ATOM 6378 O O . TYR B 1 131 ? 68.992 47.798 48.613 1.00 37.12 118 TYR B O 1
ATOM 6396 N N . ASN B 1 132 ? 68.426 48.115 46.467 1.00 31.44 119 ASN B N 1
ATOM 6397 C CA . ASN B 1 132 ? 67.676 49.323 46.757 1.00 32.27 119 ASN B CA 1
ATOM 6398 C C . ASN B 1 132 ? 66.233 49.042 47.124 1.00 27.09 119 ASN B C 1
ATOM 6399 O O . ASN B 1 132 ? 65.503 49.978 47.474 1.00 30.02 119 ASN B O 1
ATOM 6410 N N . TYR B 1 133 ? 65.803 47.783 47.053 1.00 25.96 120 TYR B N 1
ATOM 6411 C CA . TYR B 1 133 ? 64.470 47.431 47.510 1.00 24.75 120 TYR B CA 1
ATOM 6412 C C . TYR B 1 133 ? 64.421 47.453 49.033 1.00 25.72 120 TYR B C 1
ATOM 6413 O O . TYR B 1 133 ? 65.303 46.908 49.705 1.00 27.10 120 TYR B O 1
ATOM 6431 N N . GLU B 1 134 ? 63.366 48.054 49.565 1.00 27.71 121 GLU B N 1
ATOM 6432 C CA . GLU B 1 134 ? 63.023 47.878 50.964 1.00 28.21 121 GLU B CA 1
ATOM 6433 C C . GLU B 1 134 ? 62.619 46.433 51.224 1.00 27.76 121 GLU B C 1
ATOM 6434 O O . GLU B 1 134 ? 62.096 45.738 50.344 1.00 27.71 121 GLU B O 1
ATOM 6446 N N . GLU B 1 135 ? 62.837 45.983 52.457 1.00 31.14 122 GLU B N 1
ATOM 6447 C CA . GLU B 1 135 ? 62.331 44.679 52.856 1.00 33.99 122 GLU B CA 1
ATOM 6448 C C . GLU B 1 135 ? 60.833 44.608 52.593 1.00 29.91 122 GLU B C 1
ATOM 6449 O O . GLU B 1 135 ? 60.088 45.548 52.879 1.00 30.59 122 GLU B O 1
ATOM 6461 N N . GLY B 1 136 ? 60.401 43.486 52.026 1.00 28.47 123 GLY B N 1
ATOM 6462 C CA . GLY B 1 136 ? 59.031 43.303 51.614 1.00 25.23 123 GLY B CA 1
ATOM 6463 C C . GLY B 1 136 ? 58.803 43.455 50.124 1.00 22.41 123 GLY B C 1
ATOM 6464 O O . GLY B 1 136 ? 57.774 42.987 49.617 1.00 22.12 123 GLY B O 1
ATOM 6468 N N . ASP B 1 137 ? 59.728 44.084 49.404 1.00 21.00 124 ASP B N 1
ATOM 6469 C CA . ASP B 1 137 ? 59.513 44.367 47.985 1.00 21.24 124 ASP B CA 1
ATOM 6470 C C . ASP B 1 137 ? 59.855 43.135 47.157 1.00 20.39 124 ASP B C 1
ATOM 6471 O O . ASP B 1 137 ? 61.029 42.775 47.017 1.00 20.50 124 ASP B O 1
ATOM 6480 N N . LEU B 1 138 ? 58.827 42.476 46.623 1.00 18.91 125 LEU B N 1
ATOM 6481 C CA . LEU B 1 138 ? 58.999 41.303 45.780 1.00 17.27 125 LEU B CA 1
ATOM 6482 C C . LEU B 1 138 ? 59.330 41.656 44.334 1.00 16.75 125 LEU B C 1
ATOM 6483 O O . LEU B 1 138 ? 59.596 40.756 43.525 1.00 18.20 125 LEU B O 1
ATOM 6499 N N . GLY B 1 139 ? 59.286 42.931 43.971 1.00 16.60 126 GLY B N 1
ATOM 6500 C CA . GLY B 1 139 ? 59.397 43.308 42.588 1.00 15.97 126 GLY B CA 1
ATOM 6501 C C . GLY B 1 139 ? 58.081 43.090 41.874 1.00 16.60 126 GLY B C 1
ATOM 6502 O O . GLY B 1 139 ? 57.053 42.804 42.496 1.00 16.57 126 GLY B O 1
ATOM 6506 N N . PRO B 1 140 ? 58.097 43.197 40.549 1.00 16.12 127 PRO B N 1
ATOM 6507 C CA . PRO B 1 140 ? 56.855 43.127 39.745 1.00 15.90 127 PRO B CA 1
ATOM 6508 C C . PRO B 1 140 ? 56.375 41.697 39.534 1.00 15.75 127 PRO B C 1
ATOM 6509 O O . PRO B 1 140 ? 56.454 41.132 38.431 1.00 16.85 127 PRO B O 1
ATOM 6520 N N . VAL B 1 141 ? 55.879 41.105 40.623 1.00 16.29 128 VAL B N 1
ATOM 6521 C CA . VAL B 1 141 ? 55.338 39.750 40.603 1.00 17.20 128 VAL B CA 1
ATOM 6522 C C . VAL B 1 141 ? 53.829 39.801 40.357 1.00 16.27 128 VAL B C 1
ATOM 6523 O O . VAL B 1 141 ? 53.321 40.777 39.795 1.00 17.03 128 VAL B O 1
ATOM 6536 N N . TYR B 1 142 ? 53.111 38.766 40.805 1.00 16.68 129 TYR B N 1
ATOM 6537 C CA . TYR B 1 142 ? 51.759 38.456 40.338 1.00 17.13 129 TYR B CA 1
ATOM 6538 C C . TYR B 1 142 ? 50.836 39.674 40.310 1.00 17.87 129 TYR B C 1
ATOM 6539 O O . TYR B 1 142 ? 50.280 40.016 39.262 1.00 17.92 129 TYR B O 1
ATOM 6557 N N . GLY B 1 143 ? 50.613 40.316 41.461 1.00 18.76 130 GLY B N 1
ATOM 6558 C CA . GLY B 1 143 ? 49.614 41.379 41.503 1.00 19.78 130 GLY B CA 1
ATOM 6559 C C . GLY B 1 143 ? 49.916 42.484 40.515 1.00 17.64 130 GLY B C 1
ATOM 6560 O O . GLY B 1 143 ? 49.012 43.029 39.864 1.00 18.50 130 GLY B O 1
ATOM 6564 N N . PHE B 1 144 ? 51.188 42.840 40.400 1.00 16.84 131 PHE B N 1
ATOM 6565 C CA . PHE B 1 144 ? 51.586 43.914 39.497 1.00 15.85 131 PHE B CA 1
ATOM 6566 C C . PHE B 1 144 ? 51.343 43.525 38.046 1.00 15.11 131 PHE B C 1
ATOM 6567 O O . PHE B 1 144 ? 50.860 44.338 37.251 1.00 15.79 131 PHE B O 1
ATOM 6584 N N . GLN B 1 145 ? 51.667 42.285 37.681 1.00 14.33 132 GLN B N 1
ATOM 6585 C CA . GLN B 1 145 ? 51.452 41.853 36.309 1.00 14.35 132 GLN B CA 1
ATOM 6586 C C . GLN B 1 145 ? 49.969 41.769 35.994 1.00 14.37 132 GLN B C 1
ATOM 6587 O O . GLN B 1 145 ? 49.552 42.125 34.888 1.00 14.87 132 GLN B O 1
ATOM 6601 N N . TRP B 1 146 ? 49.152 41.325 36.955 1.00 13.70 133 TRP B N 1
ATOM 6602 C CA . TRP B 1 146 ? 47.717 41.186 36.700 1.00 14.05 133 TRP B CA 1
ATOM 6603 C C . TRP B 1 146 ? 47.052 42.535 36.443 1.00 14.13 133 TRP B C 1
ATOM 6604 O O . TRP B 1 146 ? 46.124 42.630 35.626 1.00 14.66 133 TRP B O 1
ATOM 6625 N N . ARG B 1 147 ? 47.453 43.569 37.196 1.00 14.24 134 ARG B N 1
ATOM 6626 C CA . ARG B 1 147 ? 46.764 44.854 37.179 1.00 15.09 134 ARG B CA 1
ATOM 6627 C C . ARG B 1 147 ? 47.497 45.949 36.417 1.00 15.95 134 ARG B C 1
ATOM 6628 O O . ARG B 1 147 ? 46.861 46.943 36.050 1.00 16.71 134 ARG B O 1
ATOM 6649 N N . HIS B 1 148 ? 48.788 45.776 36.128 1.00 16.25 135 HIS B N 1
ATOM 6650 C CA . HIS B 1 148 ? 49.633 46.844 35.601 1.00 17.05 135 HIS B CA 1
ATOM 6651 C C . HIS B 1 148 ? 50.641 46.342 34.567 1.00 17.02 135 HIS B C 1
ATOM 6652 O O . HIS B 1 148 ? 51.736 46.903 34.451 1.00 18.37 135 HIS B O 1
ATOM 6666 N N . PHE B 1 149 ? 50.303 45.312 33.793 1.00 16.42 136 PHE B N 1
ATOM 6667 C CA . PHE B 1 149 ? 51.264 44.731 32.862 1.00 17.21 136 PHE B CA 1
ATOM 6668 C C . PHE B 1 149 ? 51.859 45.798 31.954 1.00 18.38 136 PHE B C 1
ATOM 6669 O O . PHE B 1 149 ? 51.138 46.626 31.393 1.00 19.31 136 PHE B O 1
ATOM 6686 N N . GLY B 1 150 ? 53.181 45.766 31.799 1.00 20.14 137 GLY B N 1
ATOM 6687 C CA . GLY B 1 150 ? 53.864 46.661 30.889 1.00 23.95 137 GLY B CA 1
ATOM 6688 C C . GLY B 1 150 ? 54.275 47.992 31.476 1.00 24.75 137 GLY B C 1
ATOM 6689 O O . GLY B 1 150 ? 55.051 48.717 30.836 1.00 27.72 137 GLY B O 1
ATOM 6693 N N . CYS B 1 151 ? 53.777 48.340 32.653 1.00 22.53 138 CYS B N 1
ATOM 6694 C CA . CYS B 1 151 ? 54.227 49.547 33.328 1.00 23.77 138 CYS B CA 1
ATOM 6695 C C . CYS B 1 151 ? 55.642 49.328 33.856 1.00 24.76 138 CYS B C 1
ATOM 6696 O O . CYS B 1 151 ? 55.905 48.292 34.476 1.00 24.97 138 CYS B O 1
ATOM 6704 N N . PRO B 1 152 ? 56.570 50.262 33.646 1.00 25.54 139 PRO B N 1
ATOM 6705 C CA . PRO B 1 152 ? 57.892 50.115 34.264 1.00 25.24 139 PRO B CA 1
ATOM 6706 C C . PRO B 1 152 ? 57.761 50.094 35.778 1.00 23.11 139 PRO B C 1
ATOM 6707 O O . PRO B 1 152 ? 57.090 50.938 36.374 1.00 25.50 139 PRO B O 1
ATOM 6718 N N . TYR B 1 153 ? 58.404 49.118 36.399 1.00 22.09 140 TYR B N 1
ATOM 6719 C CA . TYR B 1 153 ? 58.361 48.984 37.845 1.00 22.75 140 TYR B CA 1
ATOM 6720 C C . TYR B 1 153 ? 59.540 49.718 38.451 1.00 24.08 140 TYR B C 1
ATOM 6721 O O . TYR B 1 153 ? 60.677 49.572 37.990 1.00 25.72 140 TYR B O 1
ATOM 6739 N N . SER B 1 154 ? 59.262 50.493 39.495 1.00 22.96 141 SER B N 1
ATOM 6740 C CA . SER B 1 154 ? 60.296 51.145 40.286 1.00 25.92 141 SER B CA 1
ATOM 6741 C C . SER B 1 154 ? 60.371 50.479 41.654 1.00 24.74 141 SER B C 1
ATOM 6742 O O . SER B 1 154 ? 61.347 49.782 41.947 1.00 24.60 141 SER B O 1
ATOM 6750 N N . SER B 1 155 ? 59.341 50.639 42.486 1.00 24.38 142 SER B N 1
ATOM 6751 C CA . SER B 1 155 ? 59.300 50.012 43.795 1.00 25.42 142 SER B CA 1
ATOM 6752 C C . SER B 1 155 ? 57.860 49.648 44.125 1.00 24.03 142 SER B C 1
ATOM 6753 O O . SER B 1 155 ? 56.916 50.040 43.431 1.00 25.76 142 SER B O 1
ATOM 6761 N N . MET B 1 156 ? 57.701 48.920 45.231 1.00 23.88 143 MET B N 1
ATOM 6762 C CA . MET B 1 156 ? 56.387 48.461 45.663 1.00 24.93 143 MET B CA 1
ATOM 6763 C C . MET B 1 156 ? 55.503 49.590 46.173 1.00 25.96 143 MET B C 1
ATOM 6764 O O . MET B 1 156 ? 54.290 49.400 46.286 1.00 27.82 143 MET B O 1
ATOM 6778 N N . THR B 1 157 ? 56.073 50.747 46.488 1.00 26.94 144 THR B N 1
ATOM 6779 C CA . THR B 1 157 ? 55.309 51.854 47.045 1.00 29.78 144 THR B CA 1
ATOM 6780 C C . THR B 1 157 ? 54.984 52.934 46.024 1.00 30.77 144 THR B C 1
ATOM 6781 O O . THR B 1 157 ? 54.354 53.933 46.381 1.00 34.08 144 THR B O 1
ATOM 6792 N N . ALA B 1 158 ? 55.394 52.768 44.772 1.00 29.79 145 ALA B N 1
ATOM 6793 C CA . ALA B 1 158 ? 55.106 53.773 43.762 1.00 29.75 145 ALA B CA 1
ATOM 6794 C C . ALA B 1 158 ? 53.626 53.748 43.393 1.00 31.45 145 ALA B C 1
ATOM 6795 O O . ALA B 1 158 ? 52.920 52.760 43.615 1.00 32.55 145 ALA B O 1
ATOM 6802 N N . ASP B 1 159 ? 53.164 54.848 42.800 1.00 36.52 146 ASP B N 1
ATOM 6803 C CA . ASP B 1 159 ? 51.768 54.990 42.397 1.00 35.77 146 ASP B CA 1
ATOM 6804 C C . ASP B 1 159 ? 51.608 54.430 40.987 1.00 34.66 146 ASP B C 1
ATOM 6805 O O . ASP B 1 159 ? 52.084 55.027 40.015 1.00 36.92 146 ASP B O 1
ATOM 6814 N N . TYR B 1 160 ? 50.941 53.284 40.875 1.00 28.74 147 TYR B N 1
ATOM 6815 C CA . TYR B 1 160 ? 50.669 52.669 39.583 1.00 28.93 147 TYR B CA 1
ATOM 6816 C C . TYR B 1 160 ? 49.205 52.774 39.178 1.00 31.19 147 TYR B C 1
ATOM 6817 O O . TYR B 1 160 ? 48.796 52.142 38.196 1.00 31.77 147 TYR B O 1
ATOM 6835 N N . LYS B 1 161 ? 48.407 53.552 39.903 1.00 33.43 148 LYS B N 1
ATOM 6836 C CA . LYS B 1 161 ? 46.979 53.611 39.627 1.00 36.22 148 LYS B CA 1
ATOM 6837 C C . LYS B 1 161 ? 46.749 54.090 38.199 1.00 35.24 148 LYS B C 1
ATOM 6838 O O . LYS B 1 161 ? 47.275 55.125 37.782 1.00 35.56 148 LYS B O 1
ATOM 6857 N N . GLY B 1 162 ? 45.984 53.307 37.441 1.00 36.53 149 GLY B N 1
ATOM 6858 C CA . GLY B 1 162 ? 45.712 53.623 36.056 1.00 36.45 149 GLY B CA 1
ATOM 6859 C C . GLY B 1 162 ? 46.855 53.369 35.099 1.00 36.09 149 GLY B C 1
ATOM 6860 O O . GLY B 1 162 ? 46.743 53.729 33.922 1.00 41.50 149 GLY B O 1
ATOM 6864 N N . LYS B 1 163 ? 47.945 52.755 35.553 1.00 32.06 150 LYS B N 1
ATOM 6865 C CA . LYS B 1 163 ? 49.118 52.540 34.719 1.00 29.13 150 LYS B CA 1
ATOM 6866 C C . LYS B 1 163 ? 49.237 51.071 34.337 1.00 25.17 150 LYS B C 1
ATOM 6867 O O . LYS B 1 163 ? 48.917 50.181 35.130 1.00 26.00 150 LYS B O 1
ATOM 6886 N N . GLY B 1 164 ? 49.699 50.827 33.116 1.00 23.69 151 GLY B N 1
ATOM 6887 C CA . GLY B 1 164 ? 49.822 49.474 32.620 1.00 22.49 151 GLY B CA 1
ATOM 6888 C C . GLY B 1 164 ? 48.487 48.901 32.186 1.00 20.68 151 GLY B C 1
ATOM 6889 O O . GLY B 1 164 ? 47.438 49.542 32.243 1.00 22.33 151 GLY B O 1
ATOM 6893 N N . TYR B 1 165 ? 48.538 47.648 31.758 1.00 17.91 152 TYR B N 1
ATOM 6894 C CA . TYR B 1 165 ? 47.378 46.948 31.217 1.00 16.43 152 TYR B CA 1
ATOM 6895 C C . TYR B 1 165 ? 46.716 46.150 32.341 1.00 15.57 152 TYR B C 1
ATOM 6896 O O . TYR B 1 165 ? 47.339 45.259 32.935 1.00 15.73 152 TYR B O 1
ATOM 6914 N N . ASP B 1 166 ? 45.465 46.500 32.655 1.00 14.57 153 ASP B N 1
ATOM 6915 C CA . ASP B 1 166 ? 44.717 45.836 33.724 1.00 14.13 153 ASP B CA 1
ATOM 6916 C C . ASP B 1 166 ? 44.104 44.573 33.135 1.00 13.30 153 ASP B C 1
ATOM 6917 O O . ASP B 1 166 ? 42.957 44.550 32.677 1.00 13.89 153 ASP B O 1
ATOM 6926 N N . GLN B 1 167 ? 44.900 43.509 33.131 1.00 12.48 154 GLN B N 1
ATOM 6927 C CA . GLN B 1 167 ? 44.465 42.253 32.535 1.00 12.00 154 GLN B CA 1
ATOM 6928 C C . GLN B 1 167 ? 43.286 41.660 33.279 1.00 11.93 154 GLN B C 1
ATOM 6929 O O . GLN B 1 167 ? 42.393 41.065 32.672 1.00 12.35 154 GLN B O 1
ATOM 6943 N N . LEU B 1 168 ? 43.281 41.771 34.607 1.00 11.89 155 LEU B N 1
ATOM 6944 C CA . LEU B 1 168 ? 42.205 41.167 35.375 1.00 12.26 155 LEU B CA 1
ATOM 6945 C C . LEU B 1 168 ? 40.869 41.806 35.005 1.00 12.44 155 LEU B C 1
ATOM 6946 O O . LEU B 1 168 ? 39.889 41.110 34.722 1.00 12.65 155 LEU B O 1
ATOM 6962 N N . GLN B 1 169 ? 40.813 43.134 34.984 1.00 13.14 156 GLN B N 1
ATOM 6963 C CA . GLN B 1 169 ? 39.553 43.777 34.633 1.00 14.03 156 GLN B CA 1
ATOM 6964 C C . GLN B 1 169 ? 39.192 43.531 33.178 1.00 12.81 156 GLN B C 1
ATOM 6965 O O . GLN B 1 169 ? 38.014 43.379 32.845 1.00 13.83 156 GLN B O 1
ATOM 6979 N N . GLN B 1 170 ? 40.178 43.492 32.278 1.00 12.81 157 GLN B N 1
ATOM 6980 C CA . GLN B 1 170 ? 39.869 43.179 30.886 1.00 13.56 157 GLN B CA 1
ATOM 6981 C C . GLN B 1 170 ? 39.284 41.777 30.745 1.00 12.96 157 GLN B C 1
ATOM 6982 O O . GLN B 1 170 ? 38.331 41.576 29.988 1.00 13.97 157 GLN B O 1
ATOM 6996 N N . CYS B 1 171 ? 39.817 40.792 31.470 1.00 12.40 158 CYS B N 1
ATOM 6997 C CA . CYS B 1 171 ? 39.247 39.450 31.398 1.00 12.26 158 CYS B CA 1
ATOM 6998 C C . CYS B 1 171 ? 37.804 39.440 31.880 1.00 11.59 158 CYS B C 1
ATOM 6999 O O . CYS B 1 171 ? 36.944 38.772 31.301 1.00 12.03 158 CYS B O 1
ATOM 7007 N N . ILE B 1 172 ? 37.523 40.139 32.974 1.00 12.18 159 ILE B N 1
ATOM 7008 C CA . ILE B 1 172 ? 36.165 40.186 33.501 1.00 12.68 159 ILE B CA 1
ATOM 7009 C C . ILE B 1 172 ? 35.223 40.832 32.488 1.00 12.62 159 ILE B C 1
ATOM 7010 O O . ILE B 1 172 ? 34.105 40.354 32.261 1.00 12.90 159 ILE B O 1
ATOM 7026 N N . LYS B 1 173 ? 35.669 41.920 31.856 1.00 12.83 160 LYS B N 1
ATOM 7027 C CA . LYS B 1 173 ? 34.869 42.562 30.816 1.00 13.71 160 LYS B CA 1
ATOM 7028 C C . LYS B 1 173 ? 34.581 41.602 29.666 1.00 13.27 160 LYS B C 1
ATOM 7029 O O . LYS B 1 173 ? 33.449 41.544 29.174 1.00 13.28 160 LYS B O 1
ATOM 7048 N N . MET B 1 174 ? 35.595 40.848 29.226 1.00 12.82 161 MET B N 1
ATOM 7049 C CA . MET B 1 174 ? 35.393 39.892 28.146 1.00 12.81 161 MET B CA 1
ATOM 7050 C C . MET B 1 174 ? 34.450 38.767 28.545 1.00 12.54 161 MET B C 1
ATOM 7051 O O . MET B 1 174 ? 33.627 38.326 27.745 1.00 13.60 161 MET B O 1
ATOM 7065 N N . ILE B 1 175 ? 34.548 38.274 29.779 1.00 12.01 162 ILE B N 1
ATOM 7066 C CA . ILE B 1 175 ? 33.614 37.244 30.213 1.00 12.41 162 ILE B CA 1
ATOM 7067 C C . ILE B 1 175 ? 32.181 37.763 30.158 1.00 13.37 162 ILE B C 1
ATOM 7068 O O . ILE B 1 175 ? 31.262 37.043 29.750 1.00 14.79 162 ILE B O 1
ATOM 7084 N N . ARG B 1 176 ? 31.978 39.028 30.534 1.00 13.06 163 ARG B N 1
ATOM 7085 C CA . ARG B 1 176 ? 30.648 39.624 30.517 1.00 13.89 163 ARG B CA 1
ATOM 7086 C C . ARG B 1 176 ? 30.150 39.896 29.105 1.00 15.05 163 ARG B C 1
ATOM 7087 O O . ARG B 1 176 ? 28.958 39.723 28.834 1.00 17.49 163 ARG B O 1
ATOM 7108 N N . GLU B 1 177 ? 31.022 40.371 28.214 1.00 14.44 164 GLU B N 1
ATOM 7109 C CA . GLU B 1 177 ? 30.594 40.918 26.924 1.00 15.97 164 GLU B CA 1
ATOM 7110 C C . GLU B 1 177 ? 30.843 40.001 25.743 1.00 16.07 164 GLU B C 1
ATOM 7111 O O . GLU B 1 177 ? 30.137 40.105 24.739 1.00 17.55 164 GLU B O 1
ATOM 7123 N N . GLU B 1 178 ? 31.839 39.128 25.831 1.00 15.03 165 GLU B N 1
ATOM 7124 C CA . GLU B 1 178 ? 32.188 38.204 24.752 1.00 15.77 165 GLU B CA 1
ATOM 7125 C C . GLU B 1 178 ? 32.607 36.873 25.365 1.00 14.14 165 GLU B C 1
ATOM 7126 O O . GLU B 1 178 ? 33.744 36.404 25.211 1.00 14.33 165 GLU B O 1
ATOM 7138 N N . PRO B 1 179 ? 31.684 36.224 26.071 1.00 13.92 166 PRO B N 1
ATOM 7139 C CA . PRO B 1 179 ? 32.061 35.014 26.821 1.00 14.32 166 PRO B CA 1
ATOM 7140 C C . PRO B 1 179 ? 32.602 33.897 25.961 1.00 14.78 166 PRO B C 1
ATOM 7141 O O . PRO B 1 179 ? 33.310 33.028 26.490 1.00 15.78 166 PRO B O 1
ATOM 7152 N N . GLU B 1 180 ? 32.265 33.870 24.672 1.00 15.93 167 GLU B N 1
ATOM 7153 C CA . GLU B 1 180 ? 32.761 32.837 23.764 1.00 17.35 167 GLU B CA 1
ATOM 7154 C C . GLU B 1 180 ? 34.225 33.020 23.398 1.00 14.11 167 GLU B C 1
ATOM 7155 O O . GLU B 1 180 ? 34.799 32.144 22.740 1.00 15.73 167 GLU B O 1
ATOM 7167 N N . SER B 1 181 ? 34.824 34.147 23.758 1.00 12.95 168 SER B N 1
ATOM 7168 C CA . SER B 1 181 ? 36.183 34.443 23.336 1.00 12.47 168 SER B CA 1
ATOM 7169 C C . SER B 1 181 ? 37.161 33.349 23.732 1.00 11.55 168 SER B C 1
ATOM 7170 O O . SER B 1 181 ? 37.149 32.834 24.859 1.00 12.06 168 SER B O 1
ATOM 7178 N N . ARG B 1 182 ? 38.075 33.064 22.805 1.00 11.58 169 ARG B N 1
ATOM 7179 C CA . ARG B 1 182 ? 39.186 32.140 23.039 1.00 11.45 169 ARG B CA 1
ATOM 7180 C C . ARG B 1 182 ? 40.463 32.869 23.433 1.00 11.18 169 ARG B C 1
ATOM 7181 O O . ARG B 1 182 ? 41.555 32.272 23.407 1.00 11.75 169 ARG B O 1
ATOM 7202 N N . ARG B 1 183 ? 40.328 34.144 23.799 1.00 11.78 170 ARG B N 1
ATOM 7203 C CA A ARG B 1 183 ? 41.441 35.042 24.093 0.56 13.08 170 ARG B CA 1
ATOM 7204 C CA B ARG B 1 183 ? 41.425 35.055 24.103 0.44 15.25 170 ARG B CA 1
ATOM 7205 C C . ARG B 1 183 ? 41.363 35.619 25.515 1.00 12.95 170 ARG B C 1
ATOM 7206 O O . ARG B 1 183 ? 41.927 36.682 25.758 1.00 13.35 170 ARG B O 1
ATOM 7247 N N . ILE B 1 184 ? 40.672 34.966 26.455 1.00 11.19 171 ILE B N 1
ATOM 7248 C CA . ILE B 1 184 ? 40.461 35.546 27.797 1.00 10.90 171 ILE B CA 1
ATOM 7249 C C . ILE B 1 184 ? 41.650 35.088 28.639 1.00 10.79 171 ILE B C 1
ATOM 7250 O O . ILE B 1 184 ? 41.599 34.062 29.312 1.00 11.69 171 ILE B O 1
ATOM 7266 N N . ILE B 1 185 ? 42.733 35.872 28.597 1.00 10.98 172 ILE B N 1
ATOM 7267 C CA A ILE B 1 185 ? 44.058 35.479 29.075 0.54 11.24 172 ILE B CA 1
ATOM 7268 C CA B ILE B 1 185 ? 44.006 35.450 29.154 0.46 11.16 172 ILE B CA 1
ATOM 7269 C C . ILE B 1 185 ? 44.553 36.495 30.105 1.00 11.05 172 ILE B C 1
ATOM 7270 O O . ILE B 1 185 ? 44.417 37.700 29.902 1.00 11.62 172 ILE B O 1
ATOM 7301 N N . MET B 1 186 ? 45.228 36.012 31.132 1.00 10.96 173 MET B N 1
ATOM 7302 C CA . MET B 1 186 ? 46.011 36.859 32.013 1.00 11.65 173 MET B CA 1
ATOM 7303 C C . MET B 1 186 ? 47.394 36.224 32.133 1.00 12.92 173 MET B C 1
ATOM 7304 O O . MET B 1 186 ? 47.508 35.052 32.490 1.00 14.36 173 MET B O 1
ATOM 7318 N N . THR B 1 187 ? 48.438 36.973 31.792 1.00 12.13 174 THR B N 1
ATOM 7319 C CA . THR B 1 187 ? 49.812 36.495 31.880 1.00 12.01 174 THR B CA 1
ATOM 7320 C C . THR B 1 187 ? 50.547 37.173 33.031 1.00 12.49 174 THR B C 1
ATOM 7321 O O . THR B 1 187 ? 50.351 38.362 33.314 1.00 12.95 174 THR B O 1
ATOM 7332 N N . ALA B 1 188 ? 51.410 36.405 33.691 1.00 12.19 175 ALA B N 1
ATOM 7333 C CA . ALA B 1 188 ? 52.286 36.955 34.715 1.00 12.53 175 ALA B CA 1
ATOM 7334 C C . ALA B 1 188 ? 53.736 36.950 34.271 1.00 13.08 175 ALA B C 1
ATOM 7335 O O . ALA B 1 188 ? 54.618 37.237 35.081 1.00 15.88 175 ALA B O 1
ATOM 7342 N N . TRP B 1 189 ? 53.989 36.686 32.990 1.00 12.69 176 TRP B N 1
ATOM 7343 C CA . TRP B 1 189 ? 55.342 36.497 32.484 1.00 13.00 176 TRP B CA 1
ATOM 7344 C C . TRP B 1 189 ? 55.739 37.646 31.568 1.00 13.04 176 TRP B C 1
ATOM 7345 O O . TRP B 1 189 ? 55.245 37.766 30.444 1.00 14.01 176 TRP B O 1
ATOM 7366 N N . ASN B 1 190 ? 56.687 38.453 32.030 1.00 13.88 177 ASN B N 1
ATOM 7367 C CA . ASN B 1 190 ? 57.263 39.518 31.220 1.00 14.90 177 ASN B CA 1
ATOM 7368 C C . ASN B 1 190 ? 58.775 39.386 31.319 1.00 15.06 177 ASN B C 1
ATOM 7369 O O . ASN B 1 190 ? 59.356 39.734 32.361 1.00 15.53 177 ASN B O 1
ATOM 7380 N N . PRO B 1 191 ? 59.451 38.879 30.276 1.00 16.53 178 PRO B N 1
ATOM 7381 C CA . PRO B 1 191 ? 60.907 38.669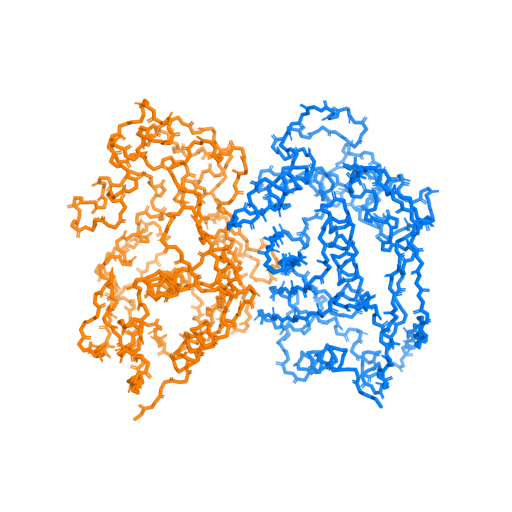 30.402 1.00 18.12 178 PRO B CA 1
ATOM 7382 C C . PRO B 1 191 ? 61.665 39.942 30.710 1.00 17.76 178 PRO B C 1
ATOM 7383 O O . PRO B 1 191 ? 62.731 39.881 31.339 1.00 19.43 178 PRO B O 1
ATOM 7394 N N . CYS B 1 192 ? 61.121 41.099 30.333 1.00 18.06 179 CYS B N 1
ATOM 7395 C CA . CYS B 1 192 ? 61.783 42.368 30.610 1.00 21.84 179 CYS B CA 1
ATOM 7396 C C . CYS B 1 192 ? 61.802 42.702 32.096 1.00 21.42 179 CYS B C 1
ATOM 7397 O O . CYS B 1 192 ? 62.582 43.568 32.520 1.00 24.97 179 CYS B O 1
ATOM 7405 N N . ASP B 1 193 ? 60.956 42.049 32.891 1.00 18.63 180 ASP B N 1
ATOM 7406 C CA . ASP B 1 193 ? 60.904 42.273 34.330 1.00 19.40 180 ASP B CA 1
ATOM 7407 C C . ASP B 1 193 ? 61.698 41.254 35.139 1.00 19.73 180 ASP B C 1
ATOM 7408 O O . ASP B 1 193 ? 61.766 41.379 36.367 1.00 20.83 180 ASP B O 1
ATOM 7417 N N . LEU B 1 194 ? 62.337 40.280 34.503 1.00 21.08 181 LEU B N 1
ATOM 7418 C CA . LEU B 1 194 ? 62.913 39.178 35.266 1.00 23.96 181 LEU B CA 1
ATOM 7419 C C . LEU B 1 194 ? 64.055 39.633 36.169 1.00 23.53 181 LEU B C 1
ATOM 7420 O O . LEU B 1 194 ? 64.242 39.066 37.249 1.00 24.16 181 LEU B O 1
ATOM 7436 N N . GLU B 1 195 ? 64.808 40.657 35.775 1.00 23.87 182 GLU B N 1
ATOM 7437 C CA . GLU B 1 195 ? 65.885 41.126 36.642 1.00 24.74 182 GLU B CA 1
ATOM 7438 C C . GLU B 1 195 ? 65.383 41.917 37.841 1.00 23.06 182 GLU B C 1
ATOM 7439 O O . GLU B 1 195 ? 66.179 42.209 38.740 1.00 26.38 182 GLU B O 1
ATOM 7451 N N . LYS B 1 196 ? 64.105 42.273 37.884 1.00 19.90 183 LYS B N 1
ATOM 7452 C CA . LYS B 1 196 ? 63.563 43.107 38.950 1.00 19.04 183 LYS B CA 1
ATOM 7453 C C . LYS B 1 196 ? 62.797 42.319 40.006 1.00 17.97 183 LYS B C 1
ATOM 7454 O O . LYS B 1 196 ? 62.352 42.902 40.994 1.00 17.81 183 LYS B O 1
ATOM 7473 N N . VAL B 1 197 ? 62.596 41.029 39.819 1.00 17.82 184 VAL B N 1
ATOM 7474 C CA . VAL B 1 197 ? 61.741 40.260 40.718 1.00 18.57 184 VAL B CA 1
ATOM 7475 C C . VAL B 1 197 ? 62.594 39.467 41.682 1.00 19.70 184 VAL B C 1
ATOM 7476 O O . VAL B 1 197 ? 63.670 38.969 41.334 1.00 20.06 184 VAL B O 1
ATOM 7489 N N . ALA B 1 198 ? 62.084 39.317 42.908 1.00 20.39 185 ALA B N 1
ATOM 7490 C CA . ALA B 1 198 ? 62.734 38.436 43.865 1.00 22.40 185 ALA B CA 1
ATOM 7491 C C . ALA B 1 198 ? 62.702 36.997 43.373 1.00 23.23 185 ALA B C 1
ATOM 7492 O O . ALA B 1 198 ? 63.723 36.298 43.413 1.00 27.30 185 ALA B O 1
ATOM 7499 N N . LEU B 1 199 ? 61.544 36.550 42.874 1.00 19.29 186 LEU B N 1
ATOM 7500 C CA . LEU B 1 199 ? 61.341 35.199 42.378 1.00 20.18 186 LEU B CA 1
ATOM 7501 C C . LEU B 1 199 ? 60.427 35.341 41.163 1.00 18.63 186 LEU B C 1
ATOM 7502 O O . LEU B 1 199 ? 59.374 35.985 41.266 1.00 21.17 186 LEU B O 1
ATOM 7518 N N . PRO B 1 200 ? 60.764 34.763 40.011 1.00 18.35 187 PRO B N 1
ATOM 7519 C CA . PRO B 1 200 ? 59.842 34.831 38.860 1.00 17.39 187 PRO B CA 1
ATOM 7520 C C . PRO B 1 200 ? 58.561 34.070 39.151 1.00 16.75 187 PRO B C 1
ATOM 7521 O O . PRO B 1 200 ? 58.599 33.011 39.788 1.00 16.45 187 PRO B O 1
ATOM 7532 N N . PRO B 1 201 ? 57.414 34.562 38.683 1.00 16.93 188 PRO B N 1
ATOM 7533 C CA . PRO B 1 201 ? 56.146 33.860 38.928 1.00 16.15 188 PRO B CA 1
ATOM 7534 C C . PRO B 1 201 ? 56.203 32.389 38.536 1.00 15.02 188 PRO B C 1
ATOM 7535 O O . PRO B 1 201 ? 56.651 32.034 37.441 1.00 16.63 188 PRO B O 1
ATOM 7546 N N . CYS B 1 202 ? 55.699 31.531 39.429 1.00 15.22 189 CYS B N 1
ATOM 7547 C CA . CYS B 1 202 ? 55.584 30.094 39.198 1.00 16.52 189 CYS B CA 1
ATOM 7548 C C . CYS B 1 202 ? 54.293 29.769 38.450 1.00 14.82 189 CYS B C 1
ATOM 7549 O O . CYS B 1 202 ? 54.280 28.976 37.513 1.00 16.88 189 CYS B O 1
ATOM 7556 N N . HIS B 1 203 ? 53.186 30.331 38.910 1.00 14.65 190 HIS B N 1
ATOM 7557 C CA . HIS B 1 203 ? 51.886 30.181 38.261 1.00 14.58 190 HIS B CA 1
ATOM 7558 C C . HIS B 1 203 ? 51.789 31.354 37.292 1.00 14.79 190 HIS B C 1
ATOM 7559 O O . HIS B 1 203 ? 51.534 32.486 37.696 1.00 17.88 190 HIS B O 1
ATOM 7573 N N . CYS B 1 204 ? 52.070 31.108 35.998 1.00 13.67 191 CYS B N 1
ATOM 7574 C CA . CYS B 1 204 ? 52.458 32.218 35.145 1.00 16.15 191 CYS B CA 1
ATOM 7575 C C . CYS B 1 204 ? 51.562 32.536 33.965 1.00 13.38 191 CYS B C 1
ATOM 7576 O O . CYS B 1 204 ? 51.796 33.566 33.337 1.00 14.40 191 CYS B O 1
ATOM 7584 N N . PHE B 1 205 ? 50.534 31.736 33.687 1.00 12.54 192 PHE B N 1
ATOM 7585 C CA . PHE B 1 205 ? 49.657 31.954 32.531 1.00 15.06 192 PHE B CA 1
ATOM 7586 C C . PHE B 1 205 ? 48.278 31.437 32.920 1.00 14.43 192 PHE B C 1
ATOM 7587 O O . PHE B 1 205 ? 48.181 30.390 33.550 1.00 13.87 192 PHE B O 1
ATOM 7604 N N . VAL B 1 206 ? 47.229 32.188 32.606 1.00 13.67 193 VAL B N 1
ATOM 7605 C CA . VAL B 1 206 ? 45.866 31.827 32.999 1.00 12.14 193 VAL B CA 1
ATOM 7606 C C . VAL B 1 206 ? 44.949 32.096 31.821 1.00 10.80 193 VAL B C 1
ATOM 7607 O O . VAL B 1 206 ? 45.060 33.141 31.174 1.00 11.68 193 VAL B O 1
ATOM 7620 N N . GLN B 1 207 ? 44.035 31.169 31.559 1.00 9.34 194 GLN B N 1
ATOM 7621 C CA . GLN B 1 207 ? 43.012 31.351 30.544 1.00 8.68 194 GLN B CA 1
ATOM 7622 C C . GLN B 1 207 ? 41.661 31.017 31.144 1.00 8.62 194 GLN B C 1
ATOM 7623 O O . GLN B 1 207 ? 41.514 30.011 31.829 1.00 9.59 194 GLN B O 1
ATOM 7637 N N . PHE B 1 208 ? 40.663 31.833 30.829 1.00 9.12 195 PHE B N 1
ATOM 7638 C CA . PHE B 1 208 ? 39.281 31.586 31.212 1.00 9.63 195 PHE B CA 1
ATOM 7639 C C . PHE B 1 208 ? 38.482 31.112 30.009 1.00 9.81 195 PHE B C 1
ATOM 7640 O O . PHE B 1 208 ? 38.828 31.408 28.868 1.00 10.61 195 PHE B O 1
ATOM 7657 N N . TYR B 1 209 ? 37.370 30.426 30.270 1.00 9.78 196 TYR B N 1
ATOM 7658 C CA . TYR B 1 209 ? 36.559 29.821 29.225 1.00 9.85 196 TYR B CA 1
ATOM 7659 C C . TYR B 1 209 ? 35.140 29.765 29.740 1.00 10.21 196 TYR B C 1
ATOM 7660 O O . TYR B 1 209 ? 34.919 29.464 30.913 1.00 10.76 196 TYR B O 1
ATOM 7678 N N . VAL B 1 210 ? 34.185 30.048 28.868 1.00 10.71 197 VAL B N 1
ATOM 7679 C CA . VAL B 1 210 ? 32.773 30.006 29.232 1.00 11.46 197 VAL B CA 1
ATOM 7680 C C . VAL B 1 210 ? 32.046 29.086 28.263 1.00 12.49 197 VAL B C 1
ATOM 7681 O O . VAL B 1 210 ? 32.143 29.258 27.043 1.00 14.20 197 VAL B O 1
ATOM 7694 N N . ALA B 1 211 ? 31.295 28.134 28.796 1.00 13.78 198 ALA B N 1
ATOM 7695 C CA . ALA B 1 211 ? 30.412 27.329 27.969 1.00 16.56 198 ALA B CA 1
ATOM 7696 C C . ALA B 1 211 ? 29.258 26.868 28.831 1.00 16.05 198 ALA B C 1
ATOM 7697 O O . ALA B 1 211 ? 29.439 26.533 30.002 1.00 15.87 198 ALA B O 1
ATOM 7704 N N . ASP B 1 212 ? 28.068 26.840 28.234 1.00 18.49 199 ASP B N 1
ATOM 7705 C CA . ASP B 1 212 ? 26.866 26.388 28.936 1.00 20.49 199 ASP B CA 1
ATOM 7706 C C . ASP B 1 212 ? 26.705 27.052 30.301 1.00 19.03 199 ASP B C 1
ATOM 7707 O O . ASP B 1 212 ? 26.350 26.402 31.282 1.00 20.83 199 ASP B O 1
ATOM 7716 N N . GLY B 1 213 ? 26.984 28.347 30.353 1.00 19.31 200 GLY B N 1
ATOM 7717 C CA . GLY B 1 213 ? 26.760 29.104 31.568 1.00 20.56 200 GLY B CA 1
ATOM 7718 C C . GLY B 1 213 ? 27.738 28.832 32.693 1.00 17.53 200 GLY B C 1
ATOM 7719 O O . GLY B 1 213 ? 27.478 29.248 33.835 1.00 18.20 200 GLY B O 1
ATOM 7723 N N . GLU B 1 214 ? 28.847 28.153 32.409 1.00 14.86 201 GLU B N 1
ATOM 7724 C CA . GLU B 1 214 ? 29.851 27.813 33.410 1.00 13.37 201 GLU B CA 1
ATOM 7725 C C . GLU B 1 214 ? 31.176 28.448 33.038 1.00 12.54 201 GLU B C 1
ATOM 7726 O O . GLU B 1 214 ? 31.627 28.347 31.881 1.00 12.54 201 GLU B O 1
ATOM 7738 N N . LEU B 1 215 ? 31.826 29.030 34.045 1.00 11.50 202 LEU B N 1
ATOM 7739 C CA . LEU B 1 215 ? 33.166 29.573 33.908 1.00 10.60 202 LEU B CA 1
ATOM 7740 C C . LEU B 1 215 ? 34.198 28.547 34.348 1.00 10.02 202 LEU B C 1
ATOM 7741 O O . LEU B 1 215 ? 34.137 28.037 35.475 1.00 10.23 202 LEU B O 1
ATOM 7757 N N . SER B 1 216 ? 35.155 28.271 33.463 1.00 10.09 203 SER B N 1
ATOM 7758 C CA . SER B 1 216 ? 36.297 27.452 33.811 1.00 9.79 203 SER B CA 1
ATOM 7759 C C . SER B 1 216 ? 37.577 28.261 33.672 1.00 9.22 203 SER B C 1
ATOM 7760 O O . SER B 1 216 ? 37.628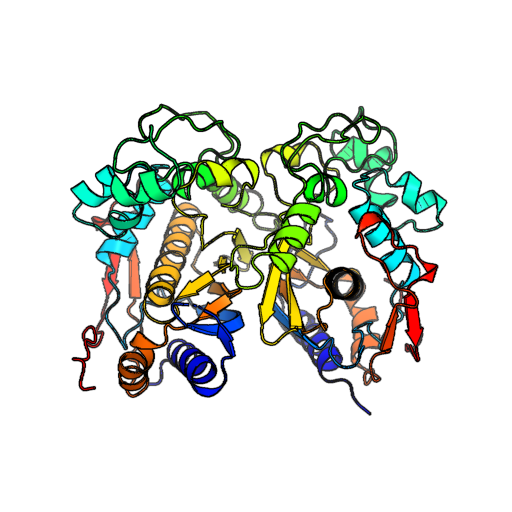 29.306 33.021 1.00 9.84 203 SER B O 1
ATOM 7768 N N . CYS B 1 217 ? 38.634 27.744 34.284 1.00 9.16 204 CYS B N 1
ATOM 7769 C CA . CYS B 1 217 ? 39.927 28.413 34.295 1.00 9.38 204 CYS B CA 1
ATOM 7770 C C . CYS B 1 217 ? 41.012 27.362 34.136 1.00 9.21 204 CYS B C 1
ATOM 7771 O O . CYS B 1 217 ? 40.951 26.325 34.790 1.00 9.99 204 CYS B O 1
ATOM 7779 N N . GLN B 1 218 ? 41.990 27.621 33.271 1.00 8.90 205 GLN B N 1
ATOM 7780 C CA . GLN B 1 218 ? 43.189 26.800 33.187 1.00 8.97 205 GLN B CA 1
ATOM 7781 C C . GLN B 1 218 ? 44.367 27.668 33.576 1.00 8.75 205 GLN B C 1
ATOM 7782 O O . GLN B 1 218 ? 44.521 28.778 33.071 1.00 9.78 205 GLN B O 1
ATOM 7796 N N . MET B 1 219 ? 45.218 27.152 34.456 1.00 8.97 206 MET B N 1
ATOM 7797 C CA . MET B 1 219 ? 46.432 27.843 34.858 1.00 9.27 206 MET B CA 1
ATOM 7798 C C . MET B 1 219 ? 47.616 26.959 34.501 1.00 9.64 206 MET B C 1
ATOM 7799 O O . MET B 1 219 ? 47.585 25.750 34.733 1.00 9.93 206 MET B O 1
ATOM 7813 N N . TYR B 1 220 ? 48.637 27.590 33.917 1.00 9.37 207 TYR B N 1
ATOM 7814 C CA . TYR B 1 220 ? 49.896 26.950 33.568 1.00 9.26 207 TYR B CA 1
ATOM 7815 C C . TYR B 1 220 ? 50.943 27.348 34.592 1.00 9.42 207 TYR B C 1
ATOM 7816 O O . TYR B 1 220 ? 51.203 28.539 34.790 1.00 10.22 207 TYR B O 1
ATOM 7834 N N . GLN B 1 221 ? 51.546 26.350 35.211 1.00 9.42 208 GLN B N 1
ATOM 7835 C CA . GLN B 1 221 ? 52.538 26.546 36.256 1.00 9.64 208 GLN B CA 1
ATOM 7836 C C . GLN B 1 221 ? 53.867 25.977 35.772 1.00 9.67 208 GLN B C 1
ATOM 7837 O O . GLN B 1 221 ? 53.997 24.764 35.587 1.00 10.53 208 GLN B O 1
ATOM 7851 N N . ARG B 1 222 ? 54.855 26.852 35.588 1.00 10.00 209 ARG B N 1
ATOM 7852 C CA . ARG B 1 222 ? 56.142 26.409 35.049 1.00 10.54 209 ARG B CA 1
ATOM 7853 C C . ARG B 1 222 ? 56.875 25.501 36.019 1.00 10.58 209 ARG B C 1
ATOM 7854 O O . ARG B 1 222 ? 57.723 24.698 35.602 1.00 11.28 209 ARG B O 1
ATOM 7875 N N . SER B 1 223 ? 56.613 25.664 37.316 1.00 11.09 210 SER B N 1
ATOM 7876 C CA . SER B 1 223 ? 57.394 25.019 38.363 1.00 11.96 210 SER B CA 1
ATOM 7877 C C . SER B 1 223 ? 56.483 24.816 39.557 1.00 11.31 210 SER B C 1
ATOM 7878 O O . SER B 1 223 ? 55.910 25.783 40.066 1.00 12.09 210 SER B O 1
ATOM 7886 N N . ALA B 1 224 ? 56.332 23.572 39.980 1.00 11.68 211 ALA B N 1
ATOM 7887 C CA . ALA B 1 224 ? 55.354 23.248 41.006 1.00 12.63 211 ALA B CA 1
ATOM 7888 C C . ALA B 1 224 ? 55.994 22.344 42.034 1.00 13.46 211 ALA B C 1
ATOM 7889 O O . ALA B 1 224 ? 56.379 21.213 41.726 1.00 14.12 211 ALA B O 1
ATOM 7896 N N . ASP B 1 225 ? 56.058 22.842 43.256 1.00 14.45 212 ASP B N 1
ATOM 7897 C CA . ASP B 1 225 ? 56.438 22.061 44.417 1.00 16.05 212 ASP B CA 1
ATOM 7898 C C . ASP B 1 225 ? 55.199 21.265 44.800 1.00 15.37 212 ASP B C 1
ATOM 7899 O O . ASP B 1 225 ? 54.231 21.803 45.350 1.00 15.61 212 ASP B O 1
ATOM 7908 N N . MET B 1 226 ? 55.210 19.981 44.480 1.00 15.46 213 MET B N 1
ATOM 7909 C CA . MET B 1 226 ? 54.024 19.155 44.633 1.00 16.84 213 MET B CA 1
ATOM 7910 C C . MET B 1 226 ? 53.620 19.033 46.090 1.00 17.80 213 MET B C 1
ATOM 7911 O O . MET B 1 226 ? 52.432 18.897 46.385 1.00 19.56 213 MET B O 1
ATOM 7925 N N . GLY B 1 227 ? 54.576 19.089 47.012 1.00 18.54 214 GLY B N 1
ATOM 7926 C CA . GLY B 1 227 ? 54.246 18.924 48.417 1.00 21.70 214 GLY B CA 1
ATOM 7927 C C . GLY B 1 227 ? 53.626 20.146 49.060 1.00 24.91 214 GLY B C 1
ATOM 7928 O O . GLY B 1 227 ? 52.545 20.058 49.652 1.00 32.84 214 GLY B O 1
ATOM 7932 N N . LEU B 1 228 ? 54.297 21.292 48.962 1.00 23.27 215 LEU B N 1
ATOM 7933 C CA . LEU B 1 228 ? 53.882 22.502 49.661 1.00 26.87 215 LEU B CA 1
ATOM 7934 C C . LEU B 1 228 ? 53.114 23.465 48.772 1.00 24.18 215 LEU B C 1
ATOM 7935 O O . LEU B 1 228 ? 52.114 24.051 49.207 1.00 26.54 215 LEU B O 1
ATOM 7951 N N . GLY B 1 229 ? 53.549 23.634 47.527 1.00 21.28 216 GLY B N 1
ATOM 7952 C CA . GLY B 1 229 ? 52.968 24.660 46.689 1.00 19.97 216 GLY B CA 1
ATOM 7953 C C . GLY B 1 229 ? 51.651 24.255 46.080 1.00 17.21 216 GLY B C 1
ATOM 7954 O O . GLY B 1 229 ? 50.666 24.990 46.182 1.00 17.30 216 GLY B O 1
ATOM 7958 N N . VAL B 1 230 ? 51.631 23.072 45.466 1.00 15.15 217 VAL B N 1
ATOM 7959 C CA . VAL B 1 230 ? 50.496 22.688 44.622 1.00 13.60 217 VAL B CA 1
ATOM 7960 C C . VAL B 1 230 ? 49.170 22.735 45.361 1.00 12.86 217 VAL B C 1
ATOM 7961 O O . VAL B 1 230 ? 48.206 23.296 44.814 1.00 12.38 217 VAL B O 1
ATOM 7974 N N . PRO B 1 231 ? 49.038 22.192 46.575 1.00 13.48 218 PRO B N 1
ATOM 7975 C CA . PRO B 1 231 ? 47.717 22.243 47.214 1.00 13.27 218 PRO B CA 1
ATOM 7976 C C . PRO B 1 231 ? 47.233 23.668 47.403 1.00 12.55 218 PRO B C 1
ATOM 7977 O O . PRO B 1 231 ? 46.039 23.972 47.246 1.00 12.61 218 PRO B O 1
ATOM 7988 N N . PHE B 1 232 ? 48.150 24.549 47.783 1.00 12.26 219 PHE B N 1
ATOM 7989 C CA . PHE B 1 232 ? 47.847 25.959 47.957 1.00 12.56 219 PHE B CA 1
ATOM 7990 C C . PHE B 1 232 ? 47.446 26.585 46.625 1.00 12.21 219 PHE B C 1
ATOM 7991 O O . PHE B 1 232 ? 46.450 27.305 46.540 1.00 12.60 219 PHE B O 1
ATOM 8008 N N . ASN B 1 233 ? 48.201 26.287 45.566 1.00 12.30 220 ASN B N 1
ATOM 8009 C CA . ASN B 1 233 ? 47.962 26.896 44.261 1.00 12.68 220 ASN B CA 1
ATOM 8010 C C . ASN B 1 233 ? 46.624 26.458 43.668 1.00 11.66 220 ASN B C 1
ATOM 8011 O O . ASN B 1 233 ? 45.939 27.263 43.023 1.00 12.42 220 ASN B O 1
ATOM 8022 N N . ILE B 1 234 ? 46.261 25.178 43.830 1.00 11.04 221 ILE B N 1
ATOM 8023 C CA . ILE B 1 234 ? 44.957 24.696 43.377 1.00 11.11 221 ILE B CA 1
ATOM 8024 C C . ILE B 1 234 ? 43.853 25.518 44.028 1.00 11.21 221 ILE B C 1
ATOM 8025 O O . ILE B 1 234 ? 42.879 25.933 43.388 1.00 11.34 221 ILE B O 1
ATOM 8041 N N . ALA B 1 235 ? 43.959 25.714 45.339 1.00 11.08 222 ALA B N 1
ATOM 8042 C CA . ALA B 1 235 ? 42.956 26.476 46.067 1.00 10.96 222 ALA B CA 1
ATOM 8043 C C . ALA B 1 235 ? 42.906 27.919 45.591 1.00 10.90 222 ALA B C 1
ATOM 8044 O O . ALA B 1 235 ? 41.818 28.485 45.453 1.00 11.33 222 ALA B O 1
ATOM 8051 N N . SER B 1 236 ? 44.066 28.543 45.360 1.00 11.06 223 SER B N 1
ATOM 8052 C CA A SER B 1 236 ? 44.103 29.941 44.934 0.69 11.42 223 SER B CA 1
ATOM 8053 C CA B SER B 1 236 ? 44.091 29.937 44.945 0.31 11.02 223 SER B CA 1
ATOM 8054 C C . SER B 1 236 ? 43.317 30.150 43.644 1.00 10.70 223 SER B C 1
ATOM 8055 O O . SER B 1 236 ? 42.475 31.064 43.547 1.00 11.39 223 SER B O 1
ATOM 8070 N N . TYR B 1 237 ? 43.593 29.340 42.624 1.00 10.28 224 TYR B N 1
ATOM 8071 C CA . TYR B 1 237 ? 42.952 29.555 41.335 1.00 10.20 224 TYR B CA 1
ATOM 8072 C C . TYR B 1 237 ? 41.515 29.077 41.329 1.00 10.45 224 TYR B C 1
ATOM 8073 O O . TYR B 1 237 ? 40.689 29.641 40.605 1.00 11.08 224 TYR B O 1
ATOM 8091 N N . SER B 1 238 ? 41.182 28.063 42.126 1.00 10.39 225 SER B N 1
ATOM 8092 C CA . SER B 1 238 ? 39.786 27.691 42.252 1.00 10.54 225 SER B CA 1
ATOM 8093 C C . SER B 1 238 ? 38.997 28.807 42.912 1.00 11.11 225 SER B C 1
ATOM 8094 O O . SER B 1 238 ? 37.868 29.095 42.517 1.00 11.12 225 SER B O 1
ATOM 8102 N N . LEU B 1 239 ? 39.577 29.449 43.929 1.00 10.68 226 LEU B N 1
ATOM 8103 C CA . LEU B 1 239 ? 38.923 30.587 44.562 1.00 10.89 226 LEU B CA 1
ATOM 8104 C C . LEU B 1 239 ? 38.763 31.747 43.590 1.00 11.04 226 LEU B C 1
ATOM 8105 O O . LEU B 1 239 ? 37.689 32.345 43.515 1.00 11.28 226 LEU B O 1
ATOM 8121 N N . LEU B 1 240 ? 39.803 32.062 42.810 1.00 11.09 227 LEU B N 1
ATOM 8122 C CA . LEU B 1 240 ? 39.678 33.134 41.831 1.00 10.71 227 LEU B CA 1
ATOM 8123 C C . LEU B 1 240 ? 38.551 32.835 40.839 1.00 10.35 227 LEU B C 1
ATOM 8124 O O . LEU B 1 240 ? 37.770 33.726 40.477 1.00 10.89 227 LEU B O 1
ATOM 8140 N N . THR B 1 241 ? 38.462 31.584 40.386 1.00 10.28 228 THR B N 1
ATOM 8141 C CA . THR B 1 241 ? 37.404 31.188 39.459 1.00 10.81 228 THR B CA 1
ATOM 8142 C C . THR B 1 241 ? 36.033 31.386 40.095 1.00 11.06 228 THR B C 1
ATOM 8143 O O . THR B 1 241 ? 35.113 31.907 39.466 1.00 11.01 228 THR B O 1
ATOM 8154 N N . ARG B 1 242 ? 35.884 30.991 41.362 1.00 10.91 229 ARG B N 1
ATOM 8155 C CA . ARG B 1 242 ? 34.614 31.205 42.050 1.00 10.61 229 ARG B CA 1
ATOM 8156 C C . ARG B 1 242 ? 34.291 32.690 42.153 1.00 10.70 229 ARG B C 1
ATOM 8157 O O . ARG B 1 242 ? 33.131 33.087 41.998 1.00 11.90 229 ARG B O 1
ATOM 8178 N N . MET B 1 243 ? 35.282 33.528 42.466 1.00 10.62 230 MET B N 1
ATOM 8179 C CA . MET B 1 243 ? 35.048 34.972 42.582 1.00 11.39 230 MET B CA 1
ATOM 8180 C C . MET B 1 243 ? 34.582 35.564 41.261 1.00 11.97 230 MET B C 1
ATOM 8181 O O . MET B 1 243 ? 33.617 36.342 41.216 1.00 11.94 230 MET B O 1
ATOM 8195 N N . ILE B 1 244 ? 35.274 35.224 40.172 1.00 10.87 231 ILE B N 1
ATOM 8196 C CA . ILE B 1 244 ? 34.925 35.796 38.878 1.00 11.14 231 ILE B CA 1
ATOM 8197 C C . ILE B 1 244 ? 33.583 35.276 38.399 1.00 11.19 231 ILE B C 1
ATOM 8198 O O . ILE B 1 244 ? 32.763 36.048 37.890 1.00 11.92 231 ILE B O 1
ATOM 8214 N N . ALA B 1 245 ? 33.297 33.990 38.606 1.00 10.88 232 ALA B N 1
ATOM 8215 C CA . ALA B 1 245 ? 31.981 33.477 38.238 1.00 11.68 232 ALA B CA 1
ATOM 8216 C C . ALA B 1 245 ? 30.894 34.230 38.982 1.00 12.48 232 ALA B C 1
ATOM 8217 O O . ALA B 1 245 ? 29.846 34.555 38.424 1.00 13.11 232 ALA B O 1
ATOM 8224 N N . HIS B 1 246 ? 31.132 34.495 40.264 1.00 12.40 233 HIS B N 1
ATOM 8225 C CA . HIS B 1 246 ? 30.139 35.166 41.092 1.00 13.23 233 HIS B CA 1
ATOM 8226 C C . HIS B 1 246 ? 29.818 36.552 40.546 1.00 14.02 233 HIS B C 1
ATOM 8227 O O . HIS B 1 246 ? 28.649 36.936 40.442 1.00 16.62 233 HIS B O 1
ATOM 8241 N N . ILE B 1 247 ? 30.840 37.334 40.204 1.00 13.50 234 ILE B N 1
ATOM 8242 C CA . ILE B 1 247 ? 30.608 38.712 39.782 1.00 13.73 234 ILE B CA 1
ATOM 8243 C C . ILE B 1 247 ? 30.084 38.800 38.364 1.00 14.90 234 ILE B C 1
ATOM 8244 O O . ILE B 1 247 ? 29.555 39.850 37.990 1.00 17.08 234 ILE B O 1
ATOM 8260 N N . THR B 1 248 ? 30.195 37.732 37.579 1.00 14.48 235 THR B N 1
ATOM 8261 C CA . THR B 1 248 ? 29.722 37.700 36.201 1.00 14.73 235 THR B CA 1
ATOM 8262 C C . THR B 1 248 ? 28.440 36.895 36.059 1.00 16.36 235 THR B C 1
ATOM 8263 O O . THR B 1 248 ? 27.988 36.654 34.934 1.00 17.50 235 THR B O 1
ATOM 8274 N N . SER B 1 249 ? 27.835 36.492 37.178 1.00 16.72 236 SER B N 1
ATOM 8275 C CA . SER B 1 249 ? 26.576 35.752 37.162 1.00 19.01 236 SER B CA 1
ATOM 8276 C C . SER B 1 249 ? 26.677 34.468 36.338 1.00 18.05 236 SER B C 1
ATOM 8277 O O . SER B 1 249 ? 25.744 34.073 35.642 1.00 20.94 236 SER B O 1
ATOM 8285 N N . LEU B 1 250 ? 27.812 33.793 36.448 1.00 14.60 237 LEU B N 1
ATOM 8286 C CA . LEU B 1 250 ? 28.023 32.474 35.872 1.00 13.44 237 LEU B CA 1
ATOM 8287 C C . LEU B 1 250 ? 28.122 31.431 36.977 1.00 13.26 237 LEU B C 1
ATOM 8288 O O . LEU B 1 250 ? 28.435 31.735 38.131 1.00 15.12 237 LEU B O 1
ATOM 8304 N N . LYS B 1 251 ? 27.850 30.189 36.609 1.00 13.63 238 LYS B N 1
ATOM 8305 C CA . LYS B 1 251 ? 28.118 29.073 37.499 1.00 14.07 238 LYS B CA 1
ATOM 8306 C C . LYS B 1 251 ? 29.587 28.666 37.370 1.00 13.47 238 LYS B C 1
ATOM 8307 O O . LYS B 1 251 ? 30.200 28.882 36.336 1.00 13.43 238 LYS B O 1
ATOM 8326 N N . PRO B 1 252 ? 30.179 28.085 38.402 1.00 13.68 239 PRO B N 1
ATOM 8327 C CA . PRO B 1 252 ? 31.558 27.607 38.260 1.00 13.93 239 PRO B CA 1
ATOM 8328 C C . PRO B 1 252 ? 31.598 26.260 37.562 1.00 13.76 239 PRO B C 1
ATOM 8329 O O . PRO B 1 252 ? 30.742 25.399 37.769 1.00 14.93 239 PRO B O 1
ATOM 8340 N N . GLY B 1 253 ? 32.620 26.086 36.714 1.00 12.30 240 GLY B N 1
ATOM 8341 C CA . GLY B 1 253 ? 32.803 24.872 35.946 1.00 12.07 240 GLY B CA 1
ATOM 8342 C C . GLY B 1 253 ? 33.950 24.057 36.499 1.00 11.78 240 GLY B C 1
ATOM 8343 O O . GLY B 1 253 ? 33.786 23.315 37.474 1.00 12.48 240 GLY B O 1
ATOM 8347 N N . PHE B 1 254 ? 35.122 24.207 35.894 1.00 11.19 241 PHE B N 1
ATOM 8348 C CA . PHE B 1 254 ? 36.296 23.430 36.241 1.00 11.21 241 PHE B CA 1
ATOM 8349 C C . PHE B 1 254 ? 37.511 24.328 36.392 1.00 10.22 241 PHE B C 1
ATOM 8350 O O . PHE B 1 254 ? 37.627 25.360 35.728 1.00 10.91 241 PHE B O 1
ATOM 8367 N N . PHE B 1 255 ? 38.428 23.892 37.255 1.00 10.03 242 PHE B N 1
ATOM 8368 C CA . PHE B 1 255 ? 39.782 24.420 37.300 1.00 10.00 242 PHE B CA 1
ATOM 8369 C C . PHE B 1 255 ? 40.707 23.353 36.724 1.00 9.99 242 PHE B C 1
ATOM 8370 O O . PHE B 1 255 ? 40.709 22.218 37.190 1.00 10.67 242 PHE B O 1
ATOM 8387 N N . ILE B 1 256 ? 41.459 23.714 35.687 1.00 9.78 243 ILE B N 1
ATOM 8388 C CA . ILE B 1 256 ? 42.408 22.823 35.028 1.00 10.05 243 ILE B CA 1
ATOM 8389 C C . ILE B 1 256 ? 43.810 23.308 35.351 1.00 9.58 243 ILE B C 1
ATOM 8390 O O . ILE B 1 256 ? 44.157 24.464 35.076 1.00 9.59 243 ILE B O 1
ATOM 8406 N N . HIS B 1 257 ? 44.600 22.433 35.971 1.00 9.27 244 HIS B N 1
ATOM 8407 C CA . HIS B 1 257 ? 45.942 22.772 36.430 1.00 9.50 244 HIS B CA 1
ATOM 8408 C C . HIS B 1 257 ? 46.942 22.062 35.528 1.00 9.61 244 HIS B C 1
ATOM 8409 O O . HIS B 1 257 ? 47.005 20.829 35.531 1.00 10.47 244 HIS B O 1
ATOM 8423 N N . THR B 1 258 ? 47.720 22.829 34.777 1.00 9.17 245 THR B N 1
ATOM 8424 C CA . THR B 1 258 ? 48.753 22.285 33.904 1.00 9.11 245 THR B CA 1
ATOM 8425 C C . THR B 1 258 ? 50.097 22.680 34.470 1.00 9.24 245 THR B C 1
ATOM 8426 O O . THR B 1 258 ? 50.309 23.842 34.819 1.00 9.75 245 THR B O 1
ATOM 8437 N N . ILE B 1 259 ? 51.023 21.717 34.524 1.00 9.95 246 ILE B N 1
ATOM 8438 C CA . ILE B 1 259 ? 52.340 21.953 35.097 1.00 10.05 246 ILE B CA 1
ATOM 8439 C C . ILE B 1 259 ? 53.423 21.622 34.078 1.00 10.26 246 ILE B C 1
ATOM 8440 O O . ILE B 1 259 ? 53.318 20.651 33.313 1.00 10.26 246 ILE B O 1
ATOM 8456 N N . GLY B 1 260 ? 54.471 22.445 34.101 1.00 10.20 247 GLY B N 1
ATOM 8457 C CA . GLY B 1 260 ? 55.751 22.157 33.484 1.00 10.41 247 GLY B CA 1
ATOM 8458 C C . GLY B 1 260 ? 56.556 21.208 34.363 1.00 10.45 247 GLY B C 1
ATOM 8459 O O . GLY B 1 260 ? 56.315 20.002 34.359 1.00 10.81 247 GLY B O 1
ATOM 8463 N N . ASP B 1 261 ? 57.491 21.746 35.147 1.00 11.78 248 ASP B N 1
ATOM 8464 C CA . ASP B 1 261 ? 58.310 20.921 36.040 1.00 12.18 248 ASP B CA 1
ATOM 8465 C C . ASP B 1 261 ? 57.567 20.678 37.342 1.00 11.52 248 ASP B C 1
ATOM 8466 O O . ASP B 1 261 ? 57.467 21.569 38.186 1.00 12.45 248 ASP B O 1
ATOM 8475 N N . ALA B 1 262 ? 57.009 19.486 37.485 1.00 12.13 249 ALA B N 1
ATOM 8476 C CA . ALA B 1 262 ? 56.328 19.058 38.697 1.00 12.56 249 ALA B CA 1
ATOM 8477 C C . ALA B 1 262 ? 57.322 18.244 39.510 1.00 13.43 249 ALA B C 1
ATOM 8478 O O . ALA B 1 262 ? 57.844 17.230 39.026 1.00 14.14 249 ALA B O 1
ATOM 8485 N N . HIS B 1 263 ? 57.596 18.683 40.734 1.00 14.02 250 HIS B N 1
ATOM 8486 C CA . HIS B 1 263 ? 58.698 18.108 41.478 1.00 15.05 250 HIS B CA 1
ATOM 8487 C C . HIS B 1 263 ? 58.376 17.939 42.953 1.00 16.05 250 HIS B C 1
ATOM 8488 O O . HIS B 1 263 ? 57.518 18.604 43.532 1.00 15.88 250 HIS B O 1
ATOM 8502 N N . VAL B 1 264 ? 59.113 17.019 43.544 1.00 17.48 251 VAL B N 1
ATOM 8503 C CA . VAL B 1 264 ? 59.104 16.764 44.977 1.00 19.88 251 VAL B CA 1
ATOM 8504 C C . VAL B 1 264 ? 60.516 16.994 45.485 1.00 21.12 251 VAL B C 1
ATOM 8505 O O . VAL B 1 264 ? 61.467 16.425 44.944 1.00 21.06 251 VAL B O 1
ATOM 8518 N N . TYR B 1 265 ? 60.652 17.819 46.520 1.00 22.99 252 TYR B N 1
ATOM 8519 C CA . TYR B 1 265 ? 61.952 18.033 47.132 1.00 25.62 252 TYR B CA 1
ATOM 8520 C C . TYR B 1 265 ? 62.342 16.796 47.924 1.00 29.11 252 TYR B C 1
ATOM 8521 O O . TYR B 1 265 ? 61.503 16.166 48.576 1.00 29.40 252 TYR B O 1
ATOM 8539 N N . LEU B 1 266 ? 63.624 16.424 47.835 1.00 31.75 253 LEU B N 1
ATOM 8540 C CA . LEU B 1 266 ? 64.086 15.220 48.517 1.00 32.77 253 LEU B CA 1
ATOM 8541 C C . LEU B 1 266 ? 63.808 15.286 50.014 1.00 33.60 253 LEU B C 1
ATOM 8542 O O . LEU B 1 266 ? 63.509 14.259 50.630 1.00 34.74 253 LEU B O 1
ATOM 8558 N N . THR B 1 267 ? 63.877 16.487 50.599 1.00 33.99 254 THR B N 1
ATOM 8559 C CA . THR B 1 267 ? 63.569 16.703 52.010 1.00 37.81 254 THR B CA 1
ATOM 8560 C C . THR B 1 267 ? 62.105 16.436 52.348 1.00 42.06 254 THR B C 1
ATOM 8561 O O . THR B 1 267 ? 61.778 16.266 53.529 1.00 50.36 254 THR B O 1
ATOM 8572 N N . HIS B 1 268 ? 61.218 16.408 51.355 1.00 37.41 255 HIS B N 1
ATOM 8573 C CA . HIS B 1 268 ? 59.793 16.229 51.596 1.00 33.99 255 HIS B CA 1
ATOM 8574 C C . HIS B 1 268 ? 59.345 14.776 51.479 1.00 32.54 255 HIS B C 1
ATOM 8575 O O . HIS B 1 268 ? 58.199 14.471 51.828 1.00 32.91 255 HIS B O 1
ATOM 8589 N N . VAL B 1 269 ? 60.204 13.876 50.991 1.00 30.55 256 VAL B N 1
ATOM 8590 C CA . VAL B 1 269 ? 59.734 12.557 50.566 1.00 32.49 256 VAL B CA 1
ATOM 8591 C C . VAL B 1 269 ? 59.124 11.791 51.733 1.00 32.65 256 VAL B C 1
ATOM 8592 O O . VAL B 1 269 ? 58.072 11.156 51.594 1.00 32.11 256 VAL B O 1
ATOM 8605 N N . ASP B 1 270 ? 59.771 11.822 52.896 1.00 41.06 257 ASP B N 1
ATOM 8606 C CA . ASP B 1 270 ? 59.241 11.064 54.023 1.00 46.78 257 ASP B CA 1
ATOM 8607 C C . ASP B 1 270 ? 57.870 11.584 54.443 1.00 35.47 257 ASP B C 1
ATOM 8608 O O . ASP B 1 270 ? 56.948 10.798 54.693 1.00 36.84 257 ASP B O 1
ATOM 8617 N N . ALA B 1 271 ? 57.709 12.904 54.519 1.00 32.25 258 ALA B N 1
ATOM 8618 C CA . ALA B 1 271 ? 56.415 13.466 54.892 1.00 32.53 258 ALA B CA 1
ATOM 8619 C C . ALA B 1 271 ? 55.346 13.121 53.860 1.00 34.46 258 ALA B C 1
ATOM 8620 O O . ALA B 1 271 ? 54.200 12.822 54.217 1.00 31.15 258 ALA B O 1
ATOM 8627 N N . LEU B 1 272 ? 55.702 13.157 52.572 1.00 29.01 259 LEU B N 1
ATOM 8628 C CA . LEU B 1 272 ? 54.731 12.834 51.527 1.00 29.00 259 LEU B CA 1
ATOM 8629 C C . LEU B 1 272 ? 54.372 11.357 51.544 1.00 30.71 259 LEU B C 1
ATOM 8630 O O . LEU B 1 272 ? 53.260 10.980 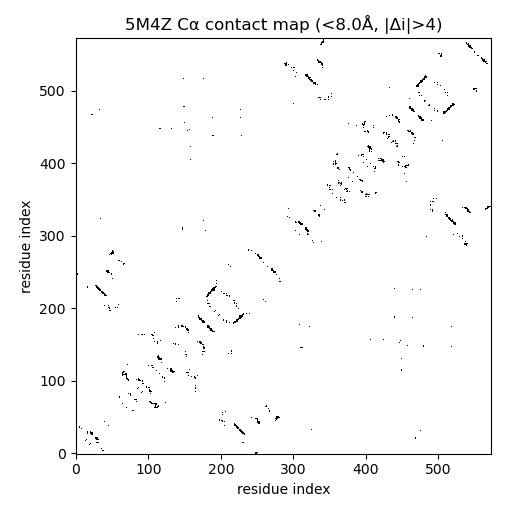51.155 1.00 31.95 259 LEU B O 1
ATOM 8646 N N . LYS B 1 273 ? 55.288 10.510 52.015 1.00 34.75 260 LYS B N 1
ATOM 8647 C CA . LYS B 1 273 ? 54.965 9.098 52.168 1.00 42.16 260 LYS B CA 1
ATOM 8648 C C . LYS B 1 273 ? 53.932 8.881 53.269 1.00 34.90 260 LYS B C 1
ATOM 8649 O O . LYS B 1 273 ? 53.110 7.967 53.165 1.00 40.47 260 LYS B O 1
ATOM 8668 N N . VAL B 1 274 ? 53.936 9.719 54.310 1.00 33.19 261 VAL B N 1
ATOM 8669 C CA . VAL B 1 274 ? 52.857 9.678 55.296 1.00 36.71 261 VAL B CA 1
ATOM 8670 C C . VAL B 1 274 ? 51.535 10.036 54.634 1.00 34.10 261 VAL B C 1
ATOM 8671 O O . VAL B 1 274 ? 50.501 9.397 54.865 1.00 33.36 261 VAL B O 1
ATOM 8684 N N . GLN B 1 275 ? 51.552 11.053 53.781 1.00 33.83 262 GLN B N 1
ATOM 8685 C CA . GLN B 1 275 ? 50.309 11.555 53.212 1.00 30.39 262 GLN B CA 1
ATOM 8686 C C . GLN B 1 275 ? 49.697 10.563 52.229 1.00 31.26 262 GLN B C 1
ATOM 8687 O O . GLN B 1 275 ? 48.473 10.398 52.185 1.00 28.99 262 GLN B O 1
ATOM 8701 N N . MET B 1 276 ? 50.525 9.909 51.417 1.00 31.65 263 MET B N 1
ATOM 8702 C CA . MET B 1 276 ? 50.010 9.011 50.391 1.00 32.81 263 MET B CA 1
ATOM 8703 C C . MET B 1 276 ? 49.308 7.789 50.961 1.00 34.63 263 MET B C 1
ATOM 8704 O O . MET B 1 276 ? 48.604 7.101 50.215 1.00 40.63 263 MET B O 1
ATOM 8718 N N . GLU B 1 277 ? 49.479 7.505 52.251 1.00 37.69 264 GLU B N 1
ATOM 8719 C CA . GLU B 1 277 ? 48.822 6.375 52.889 1.00 39.58 264 GLU B CA 1
ATOM 8720 C C . GLU B 1 277 ? 47.390 6.685 53.297 1.00 40.39 264 GLU B C 1
ATOM 8721 O O . GLU B 1 277 ? 46.710 5.806 53.837 1.00 47.40 264 GLU B O 1
ATOM 8733 N N . ARG B 1 278 ? 46.912 7.896 53.040 1.00 31.51 265 ARG B N 1
ATOM 8734 C CA . ARG B 1 278 ? 45.625 8.351 53.544 1.00 27.86 265 ARG B CA 1
ATOM 8735 C C . ARG B 1 278 ? 44.587 8.303 52.433 1.00 26.12 265 ARG B C 1
ATOM 8736 O O . ARG B 1 278 ? 44.851 8.739 51.311 1.00 27.72 265 ARG B O 1
ATOM 8757 N N . LYS B 1 279 ? 43.418 7.766 52.749 1.00 25.38 266 LYS B N 1
ATOM 8758 C CA . LYS B 1 279 ? 42.297 7.809 51.833 1.00 24.27 266 LYS B CA 1
ATOM 8759 C C . LYS B 1 279 ? 41.717 9.215 51.870 1.00 23.14 266 LYS B C 1
ATOM 8760 O O . LYS B 1 279 ? 41.271 9.664 52.934 1.00 24.36 266 LYS B O 1
ATOM 8779 N N . PRO B 1 280 ? 41.731 9.951 50.771 1.00 20.91 267 PRO B N 1
ATOM 8780 C CA . PRO B 1 280 ? 41.210 11.311 50.827 1.00 20.72 267 PRO B CA 1
ATOM 8781 C C . PRO B 1 280 ? 39.744 11.305 51.219 1.00 21.38 267 PRO B C 1
ATOM 8782 O O . PRO B 1 280 ? 38.993 10.381 50.900 1.00 24.13 267 PRO B O 1
ATOM 8793 N N . ARG B 1 281 ? 39.343 12.362 51.892 1.00 20.46 268 ARG B N 1
ATOM 8794 C CA . ARG B 1 281 ? 37.955 12.600 52.235 1.00 20.49 268 ARG B CA 1
ATOM 8795 C C . ARG B 1 281 ? 37.316 13.512 51.205 1.00 19.43 268 ARG B C 1
ATOM 8796 O O . ARG B 1 281 ? 38.013 14.208 50.462 1.00 18.78 268 ARG B O 1
ATOM 8817 N N . PRO B 1 282 ? 35.988 13.540 51.133 1.00 20.62 269 PRO B N 1
ATOM 8818 C CA . PRO B 1 282 ? 35.328 14.473 50.212 1.00 19.00 269 PRO B CA 1
ATOM 8819 C C . PRO B 1 282 ? 35.738 15.910 50.494 1.00 16.17 269 PRO B C 1
ATOM 8820 O O . PRO B 1 282 ? 35.989 16.294 51.641 1.00 16.68 269 PRO B O 1
ATOM 8831 N N . PHE B 1 283 ? 35.847 16.691 49.429 1.00 15.23 270 PHE B N 1
ATOM 8832 C CA . PHE B 1 283 ? 36.220 18.082 49.542 1.00 14.56 270 PHE B CA 1
ATOM 8833 C C . PHE B 1 283 ? 35.136 18.876 50.270 1.00 15.01 270 PHE B C 1
ATOM 8834 O O . PHE B 1 283 ? 33.960 18.501 50.280 1.00 16.36 270 PHE B O 1
ATOM 8851 N N . PRO B 1 284 ? 35.520 19.993 50.870 1.00 14.69 271 PRO B N 1
ATOM 8852 C CA . PRO B 1 284 ? 34.541 20.919 51.438 1.00 14.66 271 PRO B CA 1
ATOM 8853 C C . PRO B 1 284 ? 33.749 21.586 50.326 1.00 15.18 271 PRO B C 1
ATOM 8854 O O . PRO B 1 284 ? 34.044 21.462 49.138 1.00 15.75 271 PRO B O 1
ATOM 8865 N N . LYS B 1 285 ? 32.723 22.306 50.731 1.00 16.28 272 LYS B N 1
ATOM 8866 C CA . LYS B 1 285 ? 32.061 23.239 49.840 1.00 16.81 272 LYS B CA 1
ATOM 8867 C C . LYS B 1 285 ? 32.494 24.649 50.216 1.00 16.48 272 LYS B C 1
ATOM 8868 O O . LYS B 1 285 ? 32.877 24.918 51.360 1.00 17.38 272 LYS B O 1
ATOM 8887 N N . LEU B 1 286 ? 32.449 25.544 49.234 1.00 15.71 273 LEU B N 1
ATOM 8888 C CA . LEU B 1 286 ? 32.716 26.961 49.454 1.00 15.21 273 LEU B CA 1
ATOM 8889 C C . LEU B 1 286 ? 31.467 27.744 49.096 1.00 14.68 273 LEU B C 1
ATOM 8890 O O . LEU B 1 286 ? 30.960 27.617 47.974 1.00 15.12 273 LEU B O 1
ATOM 8906 N N . LYS B 1 287 ? 30.970 28.540 50.043 1.00 14.82 274 LYS B N 1
ATOM 8907 C CA . LYS B 1 287 ? 29.842 29.420 49.804 1.00 15.98 274 LYS B CA 1
ATOM 8908 C C . LYS B 1 287 ? 30.321 30.860 49.824 1.00 15.19 274 LYS B C 1
ATOM 8909 O O . LYS B 1 287 ? 31.105 31.259 50.693 1.00 16.97 274 LYS B O 1
ATOM 8928 N N . ILE B 1 288 ? 29.858 31.635 48.855 1.00 13.87 275 ILE B N 1
ATOM 8929 C CA . ILE B 1 288 ? 30.054 33.076 48.852 1.00 13.95 275 ILE B CA 1
ATOM 8930 C C . ILE B 1 288 ? 28.804 33.719 49.457 1.00 14.25 275 ILE B C 1
ATOM 8931 O O . ILE B 1 288 ? 27.671 33.432 49.041 1.00 16.13 275 ILE B O 1
ATOM 8947 N N . LEU B 1 289 ? 29.001 34.541 50.481 1.00 13.89 276 LEU B N 1
ATOM 8948 C CA . LEU B 1 289 ? 27.939 34.887 51.423 1.00 14.01 276 LEU B CA 1
ATOM 8949 C C . LEU B 1 289 ? 27.210 36.173 51.095 1.00 15.29 276 LEU B C 1
ATOM 8950 O O . LEU B 1 289 ? 26.223 36.495 51.769 1.00 18.22 276 LEU B O 1
ATOM 8966 N N . ARG B 1 290 ? 27.655 36.930 50.110 1.00 15.81 277 ARG B N 1
ATOM 8967 C CA . ARG B 1 290 ? 26.887 38.089 49.714 1.00 18.51 277 ARG B CA 1
ATOM 8968 C C . ARG B 1 290 ? 27.120 38.343 48.242 1.00 17.22 277 ARG B C 1
ATOM 8969 O O . ARG B 1 290 ? 28.054 37.805 47.626 1.00 16.78 277 ARG B O 1
ATOM 8990 N N . ASN B 1 291 ? 26.248 39.165 47.678 1.00 17.33 278 ASN B N 1
ATOM 8991 C CA . ASN B 1 291 ? 26.411 39.566 46.287 1.00 18.82 278 ASN B CA 1
ATOM 8992 C C . ASN B 1 291 ? 27.544 40.577 46.206 1.00 19.23 278 ASN B C 1
ATOM 8993 O O . ASN B 1 291 ? 27.613 41.523 46.995 1.00 23.50 278 ASN B O 1
ATOM 9004 N N . VAL B 1 292 ? 28.457 40.350 45.294 1.00 18.49 279 VAL B N 1
ATOM 9005 C CA . VAL B 1 292 ? 29.589 41.229 45.073 1.00 17.70 279 VAL B CA 1
ATOM 9006 C C . VAL B 1 292 ? 29.613 41.490 43.581 1.00 17.28 279 VAL B C 1
ATOM 9007 O O . VAL B 1 292 ? 29.371 40.574 42.789 1.00 18.16 279 VAL B O 1
ATOM 9020 N N . GLU B 1 293 ? 29.835 42.748 43.197 1.00 17.61 280 GLU B N 1
ATOM 9021 C CA . GLU B 1 293 ? 29.730 43.139 41.799 1.00 18.92 280 GLU B CA 1
ATOM 9022 C C . GLU B 1 293 ? 31.066 43.406 41.122 1.00 18.74 280 GLU B C 1
ATOM 9023 O O . GLU B 1 293 ? 31.124 43.386 39.886 1.00 21.42 280 GLU B O 1
ATOM 9035 N N . ASN B 1 294 ? 32.127 43.658 41.887 1.00 17.77 281 ASN B N 1
ATOM 9036 C CA . ASN B 1 294 ? 33.423 44.043 41.341 1.00 19.93 281 ASN B CA 1
ATOM 9037 C C . ASN B 1 294 ? 34.503 43.224 42.031 1.00 16.89 281 ASN B C 1
ATOM 9038 O O . ASN B 1 294 ? 34.419 42.956 43.235 1.00 17.19 281 ASN B O 1
ATOM 9049 N N . ILE B 1 295 ? 35.520 42.829 41.266 1.00 16.06 282 ILE B N 1
ATOM 9050 C CA . ILE B 1 295 ? 36.540 41.921 41.771 1.00 16.35 282 ILE B CA 1
ATOM 9051 C C . ILE B 1 295 ? 37.285 42.539 42.944 1.00 16.84 282 ILE B C 1
ATOM 9052 O O . ILE B 1 295 ? 37.768 41.818 43.827 1.00 18.97 282 ILE B O 1
ATOM 9068 N N . ASP B 1 296 ? 37.390 43.868 42.981 1.00 16.59 283 ASP B N 1
ATOM 9069 C CA . ASP B 1 296 ? 38.116 44.545 44.043 1.00 18.80 283 ASP B CA 1
ATOM 9070 C C . ASP B 1 296 ? 37.315 44.677 45.333 1.00 18.25 283 ASP B C 1
ATOM 9071 O O . ASP B 1 296 ? 37.846 45.190 46.331 1.00 21.36 283 ASP B O 1
ATOM 9080 N N . ASP B 1 297 ? 36.076 44.212 45.358 1.00 16.83 284 ASP B N 1
ATOM 9081 C CA . ASP B 1 297 ? 35.188 44.438 46.489 1.00 17.47 284 ASP B CA 1
ATOM 9082 C C . ASP B 1 297 ? 35.091 43.252 47.432 1.00 17.39 284 ASP B C 1
ATOM 9083 O O . ASP B 1 297 ? 34.423 43.347 48.458 1.00 18.29 284 ASP B O 1
ATOM 9092 N N . PHE B 1 298 ? 35.734 42.138 47.136 1.00 16.09 285 PHE B N 1
ATOM 9093 C CA . PHE B 1 298 ? 35.617 40.995 48.029 1.00 15.44 285 PHE B CA 1
ATOM 9094 C C . PHE B 1 298 ? 36.407 41.217 49.306 1.00 16.34 285 PHE B C 1
ATOM 9095 O O . PHE B 1 298 ? 37.408 41.933 49.332 1.00 18.83 285 PHE B O 1
ATOM 9112 N N . ARG B 1 299 ? 35.935 40.585 50.373 1.00 16.17 286 ARG B N 1
ATOM 9113 C CA . ARG B 1 299 ? 36.618 40.574 51.656 1.00 16.86 286 ARG B CA 1
ATOM 9114 C C . ARG B 1 299 ? 36.708 39.136 52.149 1.00 16.09 286 ARG B C 1
ATOM 9115 O O . ARG B 1 299 ? 35.937 38.271 51.727 1.00 15.79 286 ARG B O 1
ATOM 9136 N N . ALA B 1 300 ? 37.620 38.883 53.095 1.00 16.26 287 ALA B N 1
ATOM 9137 C CA . ALA B 1 300 ? 37.837 37.510 53.534 1.00 16.13 287 ALA B CA 1
ATOM 9138 C C . ALA B 1 300 ? 36.567 36.884 54.088 1.00 15.52 287 ALA B C 1
ATOM 9139 O O . ALA B 1 300 ? 36.341 35.682 53.921 1.00 16.30 287 ALA B O 1
ATOM 9146 N N . GLU B 1 301 ? 35.741 37.673 54.788 1.00 16.46 288 GLU B N 1
ATOM 9147 C CA . GLU B 1 301 ? 34.546 37.140 55.428 1.00 17.49 288 GLU B CA 1
ATOM 9148 C C . GLU B 1 301 ? 33.409 36.882 54.450 1.00 16.44 288 GLU B C 1
ATOM 9149 O O . GLU B 1 301 ? 32.341 36.433 54.872 1.00 18.36 288 GLU B O 1
ATOM 9161 N N . ASP B 1 302 ? 33.628 37.088 53.154 1.00 14.39 289 ASP B N 1
ATOM 9162 C CA . ASP B 1 302 ? 32.642 36.702 52.153 1.00 14.25 289 ASP B CA 1
ATOM 9163 C C . ASP B 1 302 ? 32.666 35.213 51.843 1.00 14.73 289 ASP B C 1
ATOM 9164 O O . ASP B 1 302 ? 31.774 34.737 51.132 1.00 15.46 289 ASP B O 1
ATOM 9173 N N . PHE B 1 303 ? 33.662 34.472 52.343 1.00 14.85 290 PHE B N 1
ATOM 9174 C CA . PHE B 1 303 ? 33.889 33.080 51.983 1.00 15.80 290 PHE B CA 1
ATOM 9175 C C . PHE B 1 303 ? 33.677 32.195 53.197 1.00 17.12 290 PHE B C 1
ATOM 9176 O O . PHE B 1 303 ? 34.298 32.400 54.249 1.00 23.09 290 PHE B O 1
ATOM 9193 N N . GLU B 1 304 ? 32.800 31.214 53.044 1.00 15.74 291 GLU B N 1
ATOM 9194 C CA . GLU B 1 304 ? 32.540 30.231 54.081 1.00 15.93 291 GLU B CA 1
ATOM 9195 C C . GLU B 1 304 ? 32.928 28.865 53.556 1.00 15.59 291 GLU B C 1
ATOM 9196 O O . GLU B 1 304 ? 32.359 28.388 52.571 1.00 15.83 291 GLU B O 1
ATOM 9208 N N . LEU B 1 305 ? 33.895 28.252 54.212 1.00 17.60 292 LEU B N 1
ATOM 9209 C CA . LEU B 1 305 ? 34.321 26.904 53.900 1.00 20.28 292 LEU B CA 1
ATOM 9210 C C . LEU B 1 305 ? 33.534 25.938 54.779 1.00 20.33 292 LEU B C 1
ATOM 9211 O O . LEU B 1 305 ? 33.623 26.002 56.009 1.00 23.74 292 LEU B O 1
ATOM 9227 N N . ILE B 1 306 ? 32.769 25.049 54.152 1.00 19.89 293 ILE B N 1
ATOM 9228 C CA . ILE B 1 306 ? 31.852 24.144 54.838 1.00 21.93 293 ILE B CA 1
ATOM 9229 C C . ILE B 1 306 ? 32.421 22.734 54.812 1.00 21.90 293 ILE B C 1
ATOM 9230 O O . ILE B 1 306 ? 32.769 22.219 53.743 1.00 21.06 293 ILE B O 1
ATOM 9246 N N . ASN B 1 307 ? 32.480 22.098 55.980 1.00 22.37 294 ASN B N 1
ATOM 9247 C CA . ASN B 1 307 ? 32.831 20.687 56.091 1.00 23.14 294 ASN B CA 1
ATOM 9248 C C . ASN B 1 307 ? 34.227 20.385 55.560 1.00 19.58 294 ASN B C 1
ATOM 9249 O O . ASN B 1 307 ? 34.450 19.370 54.894 1.00 20.56 294 ASN B O 1
ATOM 9260 N N . TYR B 1 308 ? 35.183 21.252 55.873 1.00 18.71 295 TYR B N 1
ATOM 9261 C CA . TYR B 1 308 ? 36.583 20.942 55.611 1.00 18.88 295 TYR B CA 1
ATOM 9262 C C . TYR B 1 308 ? 37.084 20.070 56.749 1.00 21.49 295 TYR B C 1
ATOM 9263 O O . TYR B 1 308 ? 37.074 20.490 57.912 1.00 23.50 295 TYR B O 1
ATOM 9281 N N . LYS B 1 309 ? 37.502 18.856 56.429 1.00 21.56 296 LYS B N 1
ATOM 9282 C CA . LYS B 1 309 ? 37.831 17.847 57.435 1.00 24.06 296 LYS B CA 1
ATOM 9283 C C . LYS B 1 309 ? 39.194 17.237 57.126 1.00 21.95 296 LYS B C 1
ATOM 9284 O O . LYS B 1 309 ? 39.292 16.069 56.742 1.00 23.11 296 LYS B O 1
ATOM 9303 N N . PRO B 1 310 ? 40.274 17.996 57.296 1.00 22.28 297 PRO B N 1
ATOM 9304 C CA . PRO B 1 310 ? 41.595 17.470 56.942 1.00 21.73 297 PRO B CA 1
ATOM 9305 C C . PRO B 1 310 ? 42.148 16.490 57.969 1.00 21.13 297 PRO B C 1
ATOM 9306 O O . PRO B 1 310 ? 41.820 16.526 59.158 1.00 22.19 297 PRO B O 1
ATOM 9317 N N . TYR B 1 311 ? 42.988 15.590 57.473 1.00 20.98 298 TYR B N 1
ATOM 9318 C CA . TYR B 1 311 ? 43.780 14.705 58.304 1.00 20.81 298 TYR B CA 1
ATOM 9319 C C . TYR B 1 311 ? 44.786 15.537 59.092 1.00 23.01 298 TYR B C 1
ATOM 9320 O O . TYR B 1 311 ? 45.017 16.706 58.781 1.00 26.20 298 TYR B O 1
ATOM 9338 N N . PRO B 1 312 ? 45.429 14.960 60.107 1.00 23.14 299 PRO B N 1
ATOM 9339 C CA . PRO B 1 312 ? 46.380 15.751 60.897 1.00 27.64 299 PRO B CA 1
ATOM 9340 C C . PRO B 1 312 ? 47.419 16.432 60.013 1.00 42.38 299 PRO B C 1
ATOM 9341 O O . PRO B 1 312 ? 47.842 15.896 58.983 1.00 46.88 299 PRO B O 1
ATOM 9352 N N . LYS B 1 313 ? 47.804 17.645 60.417 1.00 48.04 300 LYS B N 1
ATOM 9353 C CA . LYS B 1 313 ? 48.715 18.465 59.628 1.00 51.29 300 LYS B CA 1
ATOM 9354 C C . LYS B 1 313 ? 50.009 17.706 59.343 1.00 47.98 300 LYS B C 1
ATOM 9355 O O . LYS B 1 313 ? 50.463 16.883 60.144 1.00 43.07 300 LYS B O 1
ATOM 9374 N N . ILE B 1 314 ? 50.601 17.987 58.179 1.00 40.92 301 ILE B N 1
ATOM 9375 C CA . ILE B 1 314 ? 51.928 17.489 57.824 1.00 44.20 301 ILE B CA 1
ATOM 9376 C C . ILE B 1 314 ? 52.768 18.678 57.382 1.00 61.10 301 ILE B C 1
ATOM 9377 O O . ILE B 1 314 ? 52.459 19.319 56.369 1.00 50.81 301 ILE B O 1
ATOM 9393 N N . SER B 1 315 ? 53.839 18.952 58.120 1.00 53.09 302 SER B N 1
ATOM 9394 C CA . SER B 1 315 ? 54.700 20.096 57.871 1.00 62.32 302 SER B CA 1
ATOM 9395 C C . SER B 1 315 ? 55.901 19.680 57.031 1.00 62.07 302 SER B C 1
ATOM 9396 O O . SER B 1 315 ? 56.380 18.546 57.113 1.00 48.38 302 SER B O 1
ATOM 9404 N N . MET B 1 316 ? 56.384 20.618 56.222 1.00 58.51 303 MET B N 1
ATOM 9405 C CA . MET B 1 316 ? 57.532 20.376 55.355 1.00 65.59 303 MET B CA 1
ATOM 9406 C C . MET B 1 316 ? 58.390 21.633 55.230 1.00 87.40 303 MET B C 1
ATOM 9407 O O . MET B 1 316 ? 57.885 22.716 54.940 1.00 116.58 303 MET B O 1
#

Solvent-accessible surface area: 23763 Å² total; per-residue (Å²): 169,71,3,124,43,0,58,62,3,9,94,37,0,110,73,1,20,75,141,21,42,161,15,105,107,129,7,5,19,1,35,8,6,20,42,14,98,6,36,0,107,113,32,64,0,0,0,1,0,0,25,101,10,69,41,124,0,0,7,35,7,2,34,19,2,5,76,9,18,4,18,1,78,88,1,37,136,129,114,0,104,66,28,51,56,38,4,32,69,130,57,0,46,90,78,42,18,153,153,28,82,68,4,1,0,0,1,3,6,1,1,2,3,24,25,2,40,12,110,10,75,39,20,100,37,95,24,182,82,93,44,64,49,2,0,67,57,1,1,98,19,4,127,117,68,50,59,13,22,65,0,10,1,0,4,4,16,4,58,14,43,138,61,2,1,42,6,7,32,10,0,1,3,2,1,14,14,16,115,36,27,0,9,0,1,0,2,4,5,10,1,29,2,2,112,21,3,4,26,17,0,0,4,3,0,1,0,0,14,0,0,2,54,15,14,109,38,125,19,0,40,0,0,5,0,5,0,1,0,4,0,55,58,119,57,18,85,23,7,102,60,1,36,158,48,118,5,88,63,19,1,84,0,70,35,106,65,132,13,134,69,2,88,35,14,122,35,138,6,19,78,43,74,84,27,122,16,46,91,135,36,108,86,124,181,101,199,232,88,10,126,42,0,49,62,2,10,84,35,0,114,83,3,24,81,146,20,38,172,18,105,6,129,59,55,85,9,1,14,0,47,10,7,22,44,13,96,5,36,0,107,113,32,65,0,0,0,0,0,0,12,113,5,79,39,116,0,0,6,29,6,2,34,15,1,4,73,10,20,5,22,1,90,89,2,36,140,115,106,0,91,70,27,51,55,33,4,36,80,145,48,0,49,90,79,38,16,147,150,25,116,74,4,1,1,0,1,3,5,0,2,2,2,25,26,1,40,13,108,8,77,36,29,107,39,86,24,176,87,101,43,66,48,1,0,64,62,2,2,106,21,4,116,122,74,46,86,14,68,96,0,10,1,0,3,3,15,5,67,13,43,152,71,2,2,26,7,4,30,9,0,1,3,1,0,12,13,14,117,37,31,0,8,0,1,0,3,3,5,10,0,29,2,0,77,20,3,0,25,15,0,0,2,4,0,1,0,0,14,0,0,2,55,12,18,109,38,144,20,0,40,0,0,4,0,5,0,1,0,4,0,28,68,99,14,21,112,21,0,105,79,0,48,145,41,145,1,93,70,24,0,84,0,73,28,101,82,134,8,129,71,2,75,61,13,137,32,140,6,18,77,42,55,100,38,123,23,45,96,158,25,105,57

CATH classification: 3.30.572.10

Secondary structure (DSSP, 8-state):
---HHHHHHHHHHHHHHHHPEEE----EEEEEEEEEEEE-GGGB----SSS---HHHHHHHHHHHHTT--BHHHHHHTT--TTSTTSSHHHHHHTT-TTSPTTB--S-HHHHHHHBTSPP--TTS--TT-SB-HHHHHHHHHHH-TT-S--EEE---GGGGGG-SS--SEEEEEEEEETTEEEEEEEEEEEETTTHHHHHHHHHHHHHHHHHHHTT-EEEEEEEEEEEEEEEGGGHHHHHHHHTSPPPPPPEEEE-S---SGGG--GGGEEEES--PPPP-------/---HHHHHHHHHHHHHHHHPEEE--TTSS-EEEEEEEEEEEE-GGGB----SSS---HHHHHHHHHHHHHT--BHHHHHTTT--TTTGGGSHHHHHHTT-TTSPTTB--S-HHHHHHHBTSPP--TTS--TT-SB-HHHHHHHHHHH-TT-S--EEE---GGGGGG-SS--SEEEEEEEEETTEEEEEEEEEEEETTTHHHHHHHHHHHHHHHHHHHTT-EEEEEEEEEEEEEEEGGGHHHHHHHHTSPPPPPPEEEE-S---SGGG--GGGEEEES--PPSP---

Sequence (573 aa):
YVNQEELNNYLNQLKDIIDHGVRKNGIGTLSTFGTQSRYCLRDDIFPLLTTKRVFWRGVVEELLWFISGSTNAKQLSEKNVNIWDGNSSREFLDSRGLYNYEEGDLGPVYGFQWRHFGCPYSSMTADYKGKGYDQLQQCIKMIRREEPESRRIIIMTAWNPCDLEKVALPPCHCCFVQFYVADGELSCQMYQRSADMGLGVPFNIASSYSLLTRMIAHITSLKPGFFIHTIGDAHVVYLTHVDALKVQMMERKPRPFPKLKILRNVENIDDFRAEDFELINYKPYPKISMPMAVYVNQEELNYLNQQLKDIIDHGVRKNDRTGIGTLSSTFGTQSRYCLRDDIFPLLTTKRVFWRGVVEELLWFISGSTNAKQLSEKNVNNIWDGNSSREFLDSRGLYNYEEGDLGPVYGFQWRHFGCPYSSMTADYKGKGYDQLQQCIKMIREEPESRRRIIIMTAWNPCDLEKVALPPCHCFVQFYVADGELSCQMYQRSADMGLGVPFNIASSYSLLTRMIAHITSLKPGFFIHTIGDAHVYLTHVDALKVQMERKPRPFPKLKILRNVENIDDFRAEDFELINYKPYPKISM

InterPro domains:
  IPR000398 Thymidylate synthase [MF_00008] (23-307)
  IPR000398 Thymidylate synthase [PR00108] (65-86)
  IPR000398 Thymidylate synthase [PR00108] (158-177)
  IPR000398 Thymidylate synthase [PR00108] (184-199)
  IPR000398 Thymidylate synthase [PR00108] (202-228)
  IPR000398 Thymidylate synthase [PR00108] (240-257)
  IPR000398 Thymidylate synthase [TIGR03284] (25-307)
  IPR020940 Thymidylate synthase, active site [PS00091] (169-197)
  IPR023451 Thymidylate synthase/dCMP hydroxymethylase domain [PF00303] (25-307)
  IPR023451 Thymidylate synthase/dCMP hydroxymethylase domain [cd00351] (26-260)
  IPR036926 Thymidylate synthase/dCMP hydroxymethylase superfamily [G3DSA:3.30.572.10] (18-307)
  IPR036926 Thymidylate synthase/dCMP hydroxymethylase superfamily [SSF55831] (19-307)
  IPR045097 Thymidylate synthase/dCMP hydroxymethylase [PTHR11548] (14-307)

Organism: Trichinella spiralis (NCBI:txid6334)

Nearest PDB structures (foldseek):
  5m4z-assembly1_A  TM=1.003E+00  e=3.552E-66  Trichinella spiralis
  5by6-assembly2_C  TM=9.959E-01  e=2.750E-61  Trichinella spiralis
  6k7r-assembly1_B  TM=9.848E-01  e=1.001E-50  Penaeus vannamei
  4irr-assembly1_B  TM=9.816E-01  e=1.280E-48  Caenorhabditis elegans
  5noo-assembly2_C  TM=9.819E-01  e=1.360E-47  Caenorhabditis elegans

B-factor: mean 23.74, std 13.63, range [8.17, 130.28]